Protein AF-0000000080120849 (afdb_homodimer)

pLDDT: mean 79.52, std 13.31, range [40.0, 94.19]

Radius of gyration: 28.82 Å; Cα contacts (8 Å, |Δi|>4): 864; chains: 2; bounding box: 55×85×60 Å

Nearest PDB structures (foldseek):
  8f6f-assembly1_B  TM=7.753E-01  e=2.384E-11  Shewanella oneidensis
  8f6h-assembly1_B  TM=7.181E-01  e=1.009E-10  Shewanella oneidensis MR-1
  8j80-assembly1_A  TM=7.862E-01  e=2.626E-09  Homo sapiens
  7kzx-assembly1_B  TM=6.810E-01  e=6.498E-10  Shewanella oneidensis
  8j7t-assembly1_B  TM=7.805E-01  e=5.532E-09  Homo sapiens

Organism: Aquilegia coerulea (NCBI:txid218851)

Structure (mmCIF, N/CA/C/O backbone):
data_AF-0000000080120849-model_v1
#
loop_
_entity.id
_entity.type
_entity.pdbx_description
1 polymer 'Cation efflux protein cytoplasmic domain-containing protein'
#
loop_
_atom_site.group_PDB
_atom_site.id
_atom_site.type_symbol
_atom_site.label_atom_id
_atom_site.label_alt_id
_atom_site.label_comp_id
_atom_site.label_asym_id
_atom_site.label_entity_id
_atom_site.label_seq_id
_atom_site.pdbx_PDB_ins_code
_atom_site.Cartn_x
_atom_site.Cartn_y
_atom_site.Cartn_z
_atom_site.occupancy
_atom_site.B_iso_or_equiv
_atom_site.auth_seq_id
_atom_site.auth_comp_id
_atom_site.auth_asym_id
_atom_site.auth_atom_id
_atom_site.pdbx_PDB_model_num
ATOM 1 N N . MET A 1 1 ? -18.938 13.828 -4.262 1 40.09 1 MET A N 1
ATOM 2 C CA . MET A 1 1 ? -18.172 14.938 -4.82 1 40.09 1 MET A CA 1
ATOM 3 C C . MET A 1 1 ? -19.016 16.203 -4.859 1 40.09 1 MET A C 1
ATOM 5 O O . MET A 1 1 ? -20.203 16.156 -5.156 1 40.09 1 MET A O 1
ATOM 9 N N . LEU A 1 2 ? -18.609 17.141 -4.242 1 48.78 2 LEU A N 1
ATOM 10 C CA . LEU A 1 2 ? -19.344 18.391 -4.266 1 48.78 2 LEU A CA 1
ATOM 11 C C . LEU A 1 2 ? -19.594 18.859 -5.699 1 48.78 2 LEU A C 1
ATOM 13 O O . LEU A 1 2 ? -18.641 19.031 -6.469 1 48.78 2 LEU A O 1
ATOM 17 N N . ASP A 1 3 ? -20.578 18.625 -6.309 1 52.38 3 ASP A N 1
ATOM 18 C CA . ASP A 1 3 ? -20.906 18.844 -7.711 1 52.38 3 ASP A CA 1
ATOM 19 C C . ASP A 1 3 ? -20.75 20.312 -8.086 1 52.38 3 ASP A C 1
ATOM 21 O O . ASP A 1 3 ? -20.516 20.641 -9.25 1 52.38 3 ASP A O 1
ATOM 25 N N . GLY A 1 4 ? -21.125 21.359 -7.113 1 54.81 4 GLY A N 1
ATOM 26 C CA . GLY A 1 4 ? -21.141 22.719 -7.656 1 54.81 4 GLY A CA 1
ATOM 27 C C . GLY A 1 4 ? -20.812 23.781 -6.629 1 54.81 4 GLY A C 1
ATOM 28 O O . GLY A 1 4 ? -20.703 23.484 -5.438 1 54.81 4 GLY A O 1
ATOM 29 N N . PHE A 1 5 ? -20.359 24.953 -7.156 1 59.81 5 PHE A N 1
ATOM 30 C CA . PHE A 1 5 ? -20.078 26.172 -6.387 1 59.81 5 PHE A CA 1
ATOM 31 C C . PHE A 1 5 ? -21.25 26.531 -5.492 1 59.81 5 PHE A C 1
ATOM 33 O O . PHE A 1 5 ? -21.078 27.141 -4.438 1 59.81 5 PHE A O 1
ATOM 40 N N . ASN A 1 6 ? -22.344 26 -5.93 1 53.19 6 ASN A N 1
ATOM 41 C CA . ASN A 1 6 ? -23.531 26.328 -5.152 1 53.19 6 ASN A CA 1
ATOM 42 C C . ASN A 1 6 ? -23.516 25.641 -3.793 1 53.19 6 ASN A C 1
ATOM 44 O O . ASN A 1 6 ? -23.906 26.234 -2.787 1 53.19 6 ASN A O 1
ATOM 48 N N . GLU A 1 7 ? -23.125 24.453 -3.816 1 57.78 7 GLU A N 1
ATOM 49 C CA . GLU A 1 7 ? -23.062 23.719 -2.549 1 57.78 7 GLU A CA 1
ATOM 50 C C . GLU A 1 7 ? -22 24.312 -1.632 1 57.78 7 GLU A C 1
ATOM 52 O O . GLU A 1 7 ? -22.156 24.312 -0.41 1 57.78 7 GLU A O 1
ATOM 57 N N . MET A 1 8 ? -21.062 24.828 -2.229 1 61.56 8 MET A N 1
ATOM 58 C CA . MET A 1 8 ? -20 25.484 -1.48 1 61.56 8 MET A CA 1
ATOM 59 C C . MET A 1 8 ? -20.484 26.781 -0.857 1 61.56 8 MET A C 1
ATOM 61 O O . MET A 1 8 ? -20.094 27.125 0.257 1 61.56 8 MET A O 1
ATOM 65 N N . ASP A 1 9 ? -21.422 27.406 -1.667 1 57.47 9 ASP A N 1
ATOM 66 C CA . ASP A 1 9 ? -22 28.641 -1.135 1 57.47 9 ASP A CA 1
ATOM 67 C C . ASP A 1 9 ? -22.875 28.344 0.08 1 57.47 9 ASP A C 1
ATOM 69 O O . ASP A 1 9 ? -22.875 29.094 1.059 1 57.47 9 ASP A O 1
ATOM 73 N N . ALA A 1 10 ? -23.609 27.188 -0.063 1 56.25 10 ALA A N 1
ATOM 74 C CA . ALA A 1 10 ? -24.469 26.812 1.057 1 56.25 10 ALA A CA 1
ATOM 75 C C . ALA A 1 10 ? -23.641 26.469 2.289 1 56.25 10 ALA A C 1
ATOM 77 O O . ALA A 1 10 ? -24.016 26.812 3.412 1 56.25 10 ALA A O 1
ATOM 78 N N . LEU A 1 11 ? -22.547 25.766 1.998 1 58.72 11 LEU A N 1
ATOM 79 C CA . LEU A 1 11 ? -21.641 25.453 3.102 1 58.72 11 LEU A CA 1
ATOM 80 C C . LEU A 1 11 ? -21 26.719 3.654 1 58.72 11 LEU A C 1
ATOM 82 O O . LEU A 1 11 ? -20.828 26.844 4.867 1 58.72 11 LEU A O 1
ATOM 86 N N . ALA A 1 12 ? -20.672 27.547 2.725 1 57.53 12 ALA A N 1
ATOM 87 C CA . ALA A 1 12 ? -20.047 28.797 3.15 1 57.53 12 ALA A CA 1
ATOM 88 C C . ALA A 1 12 ? -21.016 29.609 4.012 1 57.53 12 ALA A C 1
ATOM 90 O O . ALA A 1 12 ? -20.594 30.25 4.984 1 57.53 12 ALA A O 1
ATOM 91 N N . GLU A 1 13 ? -22.328 29.453 3.557 1 55 13 GLU A N 1
ATOM 92 C CA . GLU A 1 13 ? -23.328 30.25 4.25 1 55 13 GLU A CA 1
ATOM 93 C C . GLU A 1 13 ? -23.875 29.531 5.473 1 55 13 GLU A C 1
ATOM 95 O O . GLU A 1 13 ? -24.047 30.125 6.535 1 55 13 GLU A O 1
ATOM 100 N N . ARG A 1 14 ? -24.234 28.141 5.215 1 54.19 14 ARG A N 1
ATOM 101 C CA . ARG A 1 14 ? -24.984 27.469 6.27 1 54.19 14 ARG A CA 1
ATOM 102 C C . ARG A 1 14 ? -24.047 26.672 7.172 1 54.19 14 ARG A C 1
ATOM 104 O O . ARG A 1 14 ? -24.406 26.328 8.297 1 54.19 14 ARG A O 1
ATOM 111 N N . GLY A 1 15 ? -22.828 26.484 6.879 1 50.69 15 GLY A N 1
ATOM 112 C CA . GLY A 1 15 ? -21.797 25.891 7.695 1 50.69 15 GLY A CA 1
ATOM 113 C C . GLY A 1 15 ? -21.875 24.375 7.734 1 50.69 15 GLY A C 1
ATOM 114 O O . GLY A 1 15 ? -21.031 23.719 8.367 1 50.69 15 GLY A O 1
ATOM 115 N N . PHE A 1 16 ? -23.203 23.656 7.41 1 53.69 16 PHE A N 1
ATOM 116 C CA . PHE A 1 16 ? -23.281 22.219 7.66 1 53.69 16 PHE A CA 1
ATOM 117 C C . PHE A 1 16 ? -23.703 21.469 6.402 1 53.69 16 PHE A C 1
ATOM 119 O O . PHE A 1 16 ? -24.484 21.984 5.598 1 53.69 16 PHE A O 1
ATOM 126 N N . PHE A 1 17 ? -23.062 20.391 5.875 1 54.69 17 PHE A N 1
ATOM 127 C CA . PHE A 1 17 ? -23.453 19.469 4.816 1 54.69 17 PHE A CA 1
ATOM 128 C C . PHE A 1 17 ? -24.453 18.438 5.336 1 54.69 17 PHE A C 1
ATOM 130 O O . PHE A 1 17 ? -24.297 17.938 6.449 1 54.69 17 PHE A O 1
ATOM 137 N N . PRO A 1 18 ? -25.719 18.344 4.75 1 54.06 18 PRO A N 1
ATOM 138 C CA . PRO A 1 18 ? -26.641 17.297 5.195 1 54.06 18 PRO A CA 1
ATOM 139 C C . PRO A 1 18 ? -26.047 15.891 5.074 1 54.06 18 PRO A C 1
ATOM 141 O O . PRO A 1 18 ? -25.688 15.461 3.977 1 54.06 18 PRO A O 1
ATOM 144 N N . GLY A 1 19 ? -25.172 15.57 5.766 1 56.84 19 GLY A N 1
ATOM 145 C CA . GLY A 1 19 ? -24.609 14.227 5.699 1 56.84 19 GLY A CA 1
ATOM 146 C C . GLY A 1 19 ? -25.531 13.172 6.289 1 56.84 19 GLY A C 1
ATOM 147 O O . GLY A 1 19 ? -26.625 13.484 6.766 1 56.84 19 GLY A O 1
ATOM 148 N N . MET A 1 20 ? -25.469 11.945 5.816 1 62.88 20 MET A N 1
ATOM 149 C CA . MET A 1 20 ? -26.188 10.812 6.398 1 62.88 20 MET A CA 1
ATOM 150 C C . MET A 1 20 ? -26.172 10.875 7.922 1 62.88 20 MET A C 1
ATOM 152 O O . MET A 1 20 ? -25.172 11.305 8.516 1 62.88 20 MET A O 1
ATOM 156 N N . SER A 1 21 ? -27.312 10.594 8.453 1 65.19 21 SER A N 1
ATOM 157 C CA . SER A 1 21 ? -27.391 10.508 9.914 1 65.19 21 SER A CA 1
ATOM 158 C C . SER A 1 21 ? -26.438 9.453 10.453 1 65.19 21 SER A C 1
ATOM 160 O O . SER A 1 21 ? -25.953 8.594 9.703 1 65.19 21 SER A O 1
ATOM 162 N N . LYS A 1 22 ? -26.016 9.5 11.617 1 73.38 22 LYS A N 1
ATOM 163 C CA . LYS A 1 22 ? -25.156 8.523 12.281 1 73.38 22 LYS A CA 1
ATOM 164 C C . LYS A 1 22 ? -25.75 7.117 12.18 1 73.38 22 LYS A C 1
ATOM 166 O O . LYS A 1 22 ? -25.031 6.148 11.945 1 73.38 22 LYS A O 1
ATOM 171 N N . GLU A 1 23 ? -27.078 7.105 12.305 1 73.19 23 GLU A N 1
ATOM 172 C CA . GLU A 1 23 ? -27.734 5.809 12.25 1 73.19 23 GLU A CA 1
ATOM 173 C C . GLU A 1 23 ? -27.656 5.203 10.852 1 73.19 23 GLU A C 1
ATOM 175 O O . GLU A 1 23 ? -27.422 4.004 10.695 1 73.19 23 GLU A O 1
ATOM 180 N N . GLU A 1 24 ? -27.859 6.035 9.898 1 75.38 24 GLU A N 1
ATOM 181 C CA . GLU A 1 24 ? -27.781 5.574 8.516 1 75.38 24 GLU A CA 1
ATOM 182 C C . GLU A 1 24 ? -26.375 5.098 8.172 1 75.38 24 GLU A C 1
ATOM 184 O O . GLU A 1 24 ? -26.203 4.105 7.457 1 75.38 24 GLU A O 1
ATOM 189 N N . ARG A 1 25 ? -25.5 5.641 8.773 1 76.5 25 ARG A N 1
ATOM 190 C CA . ARG A 1 25 ? -24.109 5.262 8.531 1 76.5 25 ARG A CA 1
ATOM 191 C C . ARG A 1 25 ? -23.781 3.922 9.18 1 76.5 25 ARG A C 1
ATOM 193 O O . ARG A 1 25 ? -23.062 3.102 8.602 1 76.5 25 ARG A O 1
ATOM 200 N N . GLU A 1 26 ? -24.344 3.76 10.289 1 79.94 26 GLU A N 1
ATOM 201 C CA . GLU A 1 26 ? -24.094 2.506 10.992 1 79.94 26 GLU A CA 1
ATOM 202 C C . GLU A 1 26 ? -24.766 1.332 10.289 1 79.94 26 GLU A C 1
ATOM 204 O O . GLU A 1 26 ? -24.203 0.241 10.211 1 79.94 26 GLU A O 1
ATOM 209 N N . GLN A 1 27 ? -25.969 1.582 9.805 1 80.19 27 GLN A N 1
ATOM 210 C CA . GLN A 1 27 ? -26.672 0.529 9.086 1 80.19 27 GLN A CA 1
ATOM 211 C C . GLN A 1 27 ? -25.953 0.17 7.789 1 80.19 27 GLN A C 1
ATOM 213 O O . GLN A 1 27 ? -25.875 -1.004 7.418 1 80.19 27 GLN A O 1
ATOM 218 N N . LEU A 1 28 ? -25.484 1.125 7.172 1 80.12 28 LEU A N 1
ATOM 219 C CA . LEU A 1 28 ? -24.734 0.904 5.941 1 80.12 28 LEU A CA 1
ATOM 220 C C . LEU A 1 28 ? -23.453 0.121 6.223 1 80.12 28 LEU A C 1
ATOM 222 O O . LEU A 1 28 ? -23.125 -0.815 5.488 1 80.12 28 LEU A O 1
ATOM 226 N N . ALA A 1 29 ? -22.891 0.436 7.297 1 81.94 29 ALA A N 1
ATOM 227 C CA . ALA A 1 29 ? -21.672 -0.259 7.68 1 81.94 29 ALA A CA 1
ATOM 228 C C . ALA A 1 29 ? -21.953 -1.724 8.008 1 81.94 29 ALA A C 1
ATOM 230 O O . ALA A 1 29 ? -21.188 -2.607 7.621 1 81.94 29 ALA A O 1
ATOM 231 N N . LYS A 1 30 ? -23.016 -1.952 8.609 1 85.19 30 LYS A N 1
ATOM 232 C CA . LYS A 1 30 ? -23.406 -3.316 8.961 1 85.19 30 LYS A CA 1
ATOM 233 C C . LYS A 1 30 ? -23.734 -4.129 7.715 1 85.19 30 LYS A C 1
ATOM 235 O O . LYS A 1 30 ? -23.375 -5.305 7.617 1 85.19 30 LYS A O 1
ATOM 240 N N . SER A 1 31 ? -24.391 -3.543 6.848 1 87.88 31 SER A N 1
ATOM 241 C CA . SER A 1 31 ? -24.75 -4.219 5.609 1 87.88 31 SER A CA 1
ATOM 242 C C . SER A 1 31 ? -23.516 -4.559 4.781 1 87.88 31 SER A C 1
ATOM 244 O O . SER A 1 31 ? -23.453 -5.617 4.156 1 87.88 31 SER A O 1
ATOM 246 N N . GLU A 1 32 ? -22.625 -3.689 4.812 1 87.56 32 GLU A N 1
ATOM 247 C CA . GLU A 1 32 ? -21.375 -3.924 4.086 1 87.56 32 GLU A CA 1
ATOM 248 C C . GLU A 1 32 ? -20.594 -5.074 4.703 1 87.56 32 GLU A C 1
ATOM 250 O O . GLU A 1 32 ? -20.047 -5.914 3.988 1 87.56 32 GLU A O 1
ATOM 255 N N . THR A 1 33 ? -20.609 -5.137 5.996 1 87.38 33 THR A N 1
ATOM 256 C CA . THR A 1 33 ? -19.922 -6.219 6.688 1 87.38 33 THR A CA 1
ATOM 257 C C . THR A 1 33 ? -20.609 -7.555 6.438 1 87.38 33 THR A C 1
ATOM 259 O O . THR A 1 33 ? -19.953 -8.586 6.305 1 87.38 33 THR A O 1
ATOM 262 N N . LEU A 1 34 ? -21.828 -7.48 6.32 1 89.81 34 LEU A N 1
ATOM 263 C CA . LEU A 1 34 ? -22.609 -8.688 6.039 1 89.81 34 LEU A CA 1
ATOM 264 C C . LEU A 1 34 ? -22.312 -9.211 4.641 1 89.81 34 LEU A C 1
ATOM 266 O O . LEU A 1 34 ? -22.188 -10.422 4.434 1 89.81 34 LEU A O 1
ATOM 270 N N . ALA A 1 35 ? -22.219 -8.297 3.746 1 89.94 35 ALA A N 1
ATOM 271 C CA . ALA A 1 35 ? -21.906 -8.688 2.377 1 89.94 35 ALA A CA 1
ATOM 272 C C . ALA A 1 35 ? -20.562 -9.406 2.311 1 89.94 35 ALA A C 1
ATOM 274 O O . ALA A 1 35 ? -20.422 -10.422 1.624 1 89.94 35 ALA A O 1
ATOM 275 N N . ILE A 1 36 ? -19.625 -8.938 3.066 1 89.81 36 ILE A N 1
ATOM 276 C CA . ILE A 1 36 ? -18.297 -9.539 3.09 1 89.81 36 ILE A CA 1
ATOM 277 C C . ILE A 1 36 ? -18.375 -10.914 3.764 1 89.81 36 ILE A C 1
ATOM 279 O O . ILE A 1 36 ? -17.766 -11.875 3.281 1 89.81 36 ILE A O 1
ATOM 283 N N . ARG A 1 37 ? -19.125 -11.023 4.754 1 90.25 37 ARG A N 1
ATOM 284 C CA . ARG A 1 37 ? -19.234 -12.281 5.488 1 90.25 37 ARG A CA 1
ATOM 285 C C . ARG A 1 37 ? -19.938 -13.344 4.648 1 90.25 37 ARG A C 1
ATOM 287 O O . ARG A 1 37 ? -19.5 -14.5 4.605 1 90.25 37 ARG A O 1
ATOM 294 N N . ILE A 1 38 ? -20.953 -12.93 4.023 1 90.31 38 ILE A N 1
ATOM 295 C CA . ILE A 1 38 ? -21.703 -13.852 3.184 1 90.31 38 ILE A CA 1
ATOM 296 C C . ILE A 1 38 ? -20.828 -14.352 2.043 1 90.31 38 ILE A C 1
ATOM 298 O O . ILE A 1 38 ? -20.844 -15.539 1.71 1 90.31 38 ILE A O 1
ATOM 302 N N . SER A 1 39 ? -20.109 -13.414 1.478 1 91.06 39 SER A N 1
ATOM 303 C CA . SER A 1 39 ? -19.203 -13.797 0.392 1 91.06 39 SER A CA 1
ATOM 304 C C . SER A 1 39 ? -18.141 -14.766 0.877 1 91.06 39 SER A C 1
ATOM 306 O O . SER A 1 39 ? -17.812 -15.734 0.19 1 91.06 39 SER A O 1
ATOM 308 N N . ASN A 1 40 ? -17.609 -14.531 2.049 1 90.94 40 ASN A N 1
ATOM 309 C CA . ASN A 1 40 ? -16.578 -15.406 2.602 1 90.94 40 ASN A CA 1
ATOM 310 C C . ASN A 1 40 ? -17.141 -16.781 2.939 1 90.94 40 ASN A C 1
ATOM 312 O O . ASN A 1 40 ? -16.5 -17.812 2.689 1 90.94 40 ASN A O 1
ATOM 316 N N . ILE A 1 41 ? -18.266 -16.828 3.441 1 91.56 41 ILE A N 1
ATOM 317 C CA . ILE A 1 41 ? -18.906 -18.094 3.768 1 91.56 41 ILE A CA 1
ATOM 318 C C . ILE A 1 41 ? -19.219 -18.859 2.484 1 91.56 41 ILE A C 1
ATOM 320 O O . ILE A 1 41 ? -19 -20.078 2.416 1 91.56 41 ILE A O 1
ATOM 324 N N . ALA A 1 42 ? -19.734 -18.141 1.569 1 90.25 42 ALA A N 1
ATOM 325 C CA . ALA A 1 42 ? -20.016 -18.781 0.282 1 90.25 42 ALA A CA 1
ATOM 326 C C . ALA A 1 42 ? -18.75 -19.375 -0.324 1 90.25 42 ALA A C 1
ATOM 328 O O . ALA A 1 42 ? -18.766 -20.5 -0.827 1 90.25 42 ALA A O 1
ATOM 329 N N . ASN A 1 43 ? -17.688 -18.641 -0.266 1 88.75 43 ASN A N 1
ATOM 330 C CA . ASN A 1 43 ? -16.422 -19.125 -0.798 1 88.75 43 ASN A CA 1
ATOM 331 C C . ASN A 1 43 ? -15.914 -20.344 -0.02 1 88.75 43 ASN A C 1
ATOM 333 O O . ASN A 1 43 ? -15.344 -21.266 -0.602 1 88.75 43 ASN A O 1
ATOM 337 N N . MET A 1 44 ? -16.125 -20.312 1.206 1 89.88 44 MET A N 1
ATOM 338 C CA . MET A 1 44 ? -15.734 -21.453 2.029 1 89.88 44 MET A CA 1
ATOM 339 C C . MET A 1 44 ? -16.531 -22.688 1.659 1 89.88 44 MET A C 1
ATOM 341 O O . MET A 1 44 ? -15.969 -23.781 1.546 1 89.88 44 MET A O 1
ATOM 345 N N . VAL A 1 45 ? -17.766 -22.562 1.45 1 89.5 45 VAL A N 1
ATOM 346 C CA . VAL A 1 45 ? -18.641 -23.672 1.076 1 89.5 45 VAL A CA 1
ATOM 347 C C . VAL A 1 45 ? -18.234 -24.203 -0.295 1 89.5 45 VAL A C 1
ATOM 349 O O . VAL A 1 45 ? -18.141 -25.422 -0.49 1 89.5 45 VAL A O 1
ATOM 352 N N . LEU A 1 46 ? -18.031 -23.297 -1.204 1 85.56 46 LEU A N 1
ATOM 353 C CA . LEU A 1 46 ? -17.609 -23.703 -2.543 1 85.56 46 LEU A CA 1
ATOM 354 C C . LEU A 1 46 ? -16.281 -24.422 -2.504 1 85.56 46 LEU A C 1
ATOM 356 O O . LEU A 1 46 ? -16.062 -25.391 -3.23 1 85.56 46 LEU A O 1
ATOM 360 N N . PHE A 1 47 ? -15.367 -23.984 -1.711 1 86.44 47 PHE A N 1
ATOM 361 C CA . PHE A 1 47 ? -14.07 -24.625 -1.567 1 86.44 47 PHE A CA 1
ATOM 362 C C . PHE A 1 47 ? -14.219 -26.047 -1.037 1 86.44 47 PHE A C 1
ATOM 364 O O . PHE A 1 47 ? -13.617 -26.984 -1.569 1 86.44 47 PHE A O 1
ATOM 371 N N . ILE A 1 48 ? -15.016 -26.203 -0.004 1 86.25 48 ILE A N 1
ATOM 372 C CA . ILE A 1 48 ? -15.234 -27.516 0.594 1 86.25 48 ILE A CA 1
ATOM 373 C C . ILE A 1 48 ? -15.867 -28.453 -0.436 1 86.25 48 ILE A C 1
ATOM 375 O O . ILE A 1 48 ? -15.492 -29.625 -0.535 1 86.25 48 ILE A O 1
ATOM 379 N N . ALA A 1 49 ? -16.797 -27.969 -1.22 1 82.5 49 ALA A N 1
ATOM 380 C CA . ALA A 1 49 ? -17.453 -28.766 -2.258 1 82.5 49 ALA A CA 1
ATOM 381 C C . ALA A 1 49 ? -16.453 -29.203 -3.324 1 82.5 49 ALA A C 1
ATOM 383 O O . ALA A 1 49 ? -16.484 -30.359 -3.77 1 82.5 49 ALA A O 1
ATOM 384 N N . LYS A 1 50 ? -15.539 -28.328 -3.703 1 79.19 50 LYS A N 1
ATOM 385 C CA . LYS A 1 50 ? -14.539 -28.656 -4.715 1 79.19 50 LYS A CA 1
ATOM 386 C C . LYS A 1 50 ? -13.523 -29.656 -4.18 1 79.19 50 LYS A C 1
ATOM 388 O O . LYS A 1 50 ? -13.055 -30.531 -4.918 1 79.19 50 LYS A O 1
ATOM 393 N N . VAL A 1 51 ? -13.18 -29.469 -2.932 1 78.56 51 VAL A N 1
ATOM 394 C CA . VAL A 1 51 ? -12.25 -30.406 -2.316 1 78.56 51 VAL A CA 1
ATOM 395 C C . VAL A 1 51 ? -12.859 -31.812 -2.289 1 78.56 51 VAL A C 1
ATOM 397 O O . VAL A 1 51 ? -12.195 -32.781 -2.619 1 78.56 51 VAL A O 1
ATOM 400 N N . TYR A 1 52 ? -14.094 -31.891 -1.881 1 79.69 52 TYR A N 1
ATOM 401 C CA . TYR A 1 52 ? -14.812 -33.156 -1.863 1 79.69 52 TYR A CA 1
ATOM 402 C C . TYR A 1 52 ? -14.867 -33.781 -3.256 1 79.69 52 TYR A C 1
ATOM 404 O O . TYR A 1 52 ? -14.617 -34.969 -3.422 1 79.69 52 TYR A O 1
ATOM 412 N N . ALA A 1 53 ? -15.133 -33 -4.215 1 74.06 53 ALA A N 1
ATOM 413 C CA . ALA A 1 53 ? -15.211 -33.469 -5.59 1 74.06 53 ALA A CA 1
ATOM 414 C C . ALA A 1 53 ? -13.836 -33.906 -6.094 1 74.06 53 ALA A C 1
ATOM 416 O O . ALA A 1 53 ? -13.727 -34.875 -6.852 1 74.06 53 ALA A O 1
ATOM 417 N N . SER A 1 54 ? -12.844 -33.25 -5.715 1 73.31 54 SER A N 1
ATOM 418 C CA . SER A 1 54 ? -11.484 -33.594 -6.133 1 73.31 54 SER A CA 1
ATOM 419 C C . SER A 1 54 ? -11.023 -34.906 -5.527 1 73.31 54 SER A C 1
ATOM 421 O O . SER A 1 54 ? -10.375 -35.719 -6.203 1 73.31 54 SER A O 1
ATOM 423 N N . VAL A 1 55 ? -11.344 -35.125 -4.273 1 72.69 55 VAL A N 1
ATOM 424 C CA . VAL A 1 55 ? -10.953 -36.344 -3.594 1 72.69 55 VAL A CA 1
ATOM 425 C C . VAL A 1 55 ? -11.711 -37.531 -4.191 1 72.69 55 VAL A C 1
ATOM 427 O O . VAL A 1 55 ? -11.148 -38.625 -4.367 1 72.69 55 VAL A O 1
ATOM 430 N N . ARG A 1 56 ? -12.867 -37.344 -4.637 1 70.5 56 ARG A N 1
ATOM 431 C CA . ARG A 1 56 ? -13.695 -38.406 -5.172 1 70.5 56 ARG A CA 1
ATOM 432 C C . ARG A 1 56 ? -13.367 -38.688 -6.633 1 70.5 56 ARG A C 1
ATOM 434 O O . ARG A 1 56 ? -13.344 -39.844 -7.07 1 70.5 56 ARG A O 1
ATOM 441 N N . SER A 1 57 ? -13.133 -37.625 -7.348 1 63.94 57 SER A N 1
ATOM 442 C CA . SER A 1 57 ? -12.922 -37.781 -8.781 1 63.94 57 SER A CA 1
ATOM 443 C C . SER A 1 57 ? -11.461 -38.094 -9.094 1 63.94 57 SER A C 1
ATOM 445 O O . SER A 1 57 ? -11.148 -38.75 -10.078 1 63.94 57 SER A O 1
ATOM 447 N N . GLY A 1 58 ? -10.57 -37.594 -8.203 1 58.47 58 GLY A N 1
ATOM 448 C CA . GLY A 1 58 ? -9.148 -37.75 -8.453 1 58.47 58 GLY A CA 1
ATOM 449 C C . GLY A 1 58 ? -8.68 -37.031 -9.695 1 58.47 58 GLY A C 1
ATOM 450 O O . GLY A 1 58 ? -7.594 -37.281 -10.211 1 58.47 58 GLY A O 1
ATOM 451 N N . SER A 1 59 ? -9.57 -36.219 -10.219 1 59 59 SER A N 1
ATOM 452 C CA . SER A 1 59 ? -9.25 -35.531 -11.453 1 59 59 SER A CA 1
ATOM 453 C C . SER A 1 59 ? -8.312 -34.344 -11.188 1 59 59 SER A C 1
ATOM 455 O O . SER A 1 59 ? -8.516 -33.594 -10.25 1 59 59 SER A O 1
ATOM 457 N N . LEU A 1 60 ? -7.215 -34.281 -11.891 1 57.25 60 LEU A N 1
ATOM 458 C CA . LEU A 1 60 ? -6.238 -33.219 -11.789 1 57.25 60 LEU A CA 1
ATOM 459 C C . LEU A 1 60 ? -6.879 -31.859 -12.102 1 57.25 60 LEU A C 1
ATOM 461 O O . LEU A 1 60 ? -6.473 -30.828 -11.562 1 57.25 60 LEU A O 1
ATOM 465 N N . ALA A 1 61 ? -7.887 -31.891 -12.977 1 58.19 61 ALA A N 1
ATOM 466 C CA . ALA A 1 61 ? -8.578 -30.656 -13.344 1 58.19 61 ALA A CA 1
ATOM 467 C C . ALA A 1 61 ? -9.305 -30.062 -12.141 1 58.19 61 ALA A C 1
ATOM 469 O O . ALA A 1 61 ? -9.289 -28.844 -11.938 1 58.19 61 ALA A O 1
ATOM 470 N N . ILE A 1 62 ? -9.836 -30.953 -11.344 1 62.38 62 ILE A N 1
ATOM 471 C CA . ILE A 1 62 ? -10.594 -30.484 -10.188 1 62.38 62 ILE A CA 1
ATOM 472 C C . ILE A 1 62 ? -9.633 -30.016 -9.102 1 62.38 62 ILE A C 1
ATOM 474 O O . ILE A 1 62 ? -9.906 -29.031 -8.406 1 62.38 62 ILE A O 1
ATOM 478 N N . ILE A 1 63 ? -8.586 -30.609 -9.078 1 62.97 63 ILE A N 1
ATOM 479 C CA . ILE A 1 63 ? -7.578 -30.188 -8.102 1 62.97 63 ILE A CA 1
ATOM 480 C C . ILE A 1 63 ? -7.094 -28.781 -8.43 1 62.97 63 ILE A C 1
ATOM 482 O O . ILE A 1 63 ? -6.969 -27.938 -7.535 1 62.97 63 ILE A O 1
ATOM 486 N N . ALA A 1 64 ? -6.832 -28.531 -9.727 1 61.78 64 ALA A N 1
ATOM 487 C CA . ALA A 1 64 ? -6.406 -27.203 -10.148 1 61.78 64 ALA A CA 1
ATOM 488 C C . ALA A 1 64 ? -7.469 -26.156 -9.82 1 61.78 64 ALA A C 1
ATOM 490 O O . ALA A 1 64 ? -7.141 -25.047 -9.383 1 61.78 64 ALA A O 1
ATOM 491 N N . SER A 1 65 ? -8.656 -26.516 -9.969 1 66.25 65 SER A N 1
ATOM 492 C CA . SER A 1 65 ? -9.758 -25.609 -9.688 1 66.25 65 SER A CA 1
ATOM 493 C C . SER A 1 65 ? -9.898 -25.359 -8.188 1 66.25 65 SER A C 1
ATOM 495 O O . SER A 1 65 ? -10.289 -24.266 -7.77 1 66.25 65 SER A O 1
ATOM 497 N N . THR A 1 66 ? -9.656 -26.422 -7.406 1 70.25 66 THR A N 1
ATOM 498 C CA . THR A 1 66 ? -9.695 -26.281 -5.957 1 70.25 66 THR A CA 1
ATOM 499 C C . THR A 1 66 ? -8.641 -25.281 -5.484 1 70.25 66 THR A C 1
ATOM 501 O O . THR A 1 66 ? -8.891 -24.5 -4.562 1 70.25 66 THR A O 1
ATOM 504 N N . LEU A 1 67 ? -7.566 -25.266 -6.129 1 67.38 67 LEU A N 1
ATOM 505 C CA . LEU A 1 67 ? -6.504 -24.328 -5.785 1 67.38 67 LEU A CA 1
ATOM 506 C C . LEU A 1 67 ? -6.934 -22.891 -6.074 1 67.38 67 LEU A C 1
ATOM 508 O O . LEU A 1 67 ? -6.621 -21.969 -5.305 1 67.38 67 LEU A O 1
ATOM 512 N N . ASP A 1 68 ? -7.625 -22.75 -7.094 1 69.25 68 ASP A N 1
ATOM 513 C CA . ASP A 1 68 ? -8.195 -21.438 -7.418 1 69.25 68 ASP A CA 1
ATOM 514 C C . ASP A 1 68 ? -9.133 -20.953 -6.316 1 69.25 68 ASP A C 1
ATOM 516 O O . ASP A 1 68 ? -9.109 -19.781 -5.938 1 69.25 68 ASP A O 1
ATOM 520 N N . SER A 1 69 ? -9.844 -21.938 -5.797 1 79 69 SER A N 1
ATOM 521 C CA . SER A 1 69 ? -10.781 -21.594 -4.727 1 79 69 SER A CA 1
ATOM 522 C C . SER A 1 69 ? -10.039 -21.219 -3.447 1 79 69 SER A C 1
ATOM 524 O O . SER A 1 69 ? -10.539 -20.422 -2.648 1 79 69 SER A O 1
ATOM 526 N N . LEU A 1 70 ? -8.93 -21.781 -3.311 1 77.56 70 LEU A N 1
ATOM 527 C CA . LEU A 1 70 ? -8.117 -21.406 -2.16 1 77.56 70 LEU A CA 1
ATOM 528 C C . LEU A 1 70 ? -7.66 -19.953 -2.27 1 77.56 70 LEU A C 1
ATOM 530 O O . LEU A 1 70 ? -7.629 -19.234 -1.27 1 77.56 70 LEU A O 1
ATOM 534 N N . LEU A 1 71 ? -7.34 -19.578 -3.416 1 76.38 71 LEU A N 1
ATOM 535 C CA . LEU A 1 71 ? -6.926 -18.203 -3.65 1 76.38 71 LEU A CA 1
ATOM 536 C C . LEU A 1 71 ? -8.086 -17.234 -3.428 1 76.38 71 LEU A C 1
ATOM 538 O O . LEU A 1 71 ? -7.891 -16.109 -2.959 1 76.38 71 LEU A O 1
ATOM 542 N N . ASP A 1 72 ? -9.234 -17.75 -3.709 1 83.25 72 ASP A N 1
ATOM 543 C CA . ASP A 1 72 ? -10.43 -16.969 -3.43 1 83.25 72 ASP A CA 1
ATOM 544 C C . ASP A 1 72 ? -10.602 -16.734 -1.93 1 83.25 72 ASP A C 1
ATOM 546 O O . ASP A 1 72 ? -11.008 -15.656 -1.504 1 83.25 72 ASP A O 1
ATOM 550 N N . LEU A 1 73 ? -10.328 -17.766 -1.266 1 85.5 73 LEU A N 1
ATOM 551 C CA . LEU A 1 73 ? -10.422 -17.656 0.186 1 85.5 73 LEU A CA 1
ATOM 552 C C . LEU A 1 73 ? -9.391 -16.656 0.721 1 85.5 73 LEU A C 1
ATOM 554 O O . LEU A 1 73 ? -9.688 -15.898 1.641 1 85.5 73 LEU A O 1
ATOM 558 N N . LEU A 1 74 ? -8.281 -16.703 0.141 1 84.62 74 LEU A N 1
ATOM 559 C CA . LEU A 1 74 ? -7.242 -15.758 0.548 1 84.62 74 LEU A CA 1
ATOM 560 C C . LEU A 1 74 ? -7.66 -14.32 0.258 1 84.62 74 LEU A C 1
ATOM 562 O O . LEU A 1 74 ? -7.523 -13.445 1.113 1 84.62 74 LEU A O 1
ATOM 566 N N . SER A 1 75 ? -8.109 -14.133 -0.954 1 84.62 75 SER A N 1
ATOM 567 C CA . SER A 1 75 ? -8.562 -12.797 -1.312 1 84.62 75 SER A CA 1
ATOM 568 C C . SER A 1 75 ? -9.703 -12.336 -0.407 1 84.62 75 SER A C 1
ATOM 570 O O . SER A 1 75 ? -9.75 -11.172 0.006 1 84.62 75 SER A O 1
ATOM 572 N N . GLY A 1 76 ? -10.578 -13.312 -0.097 1 87.81 76 GLY A N 1
ATOM 573 C CA . GLY A 1 76 ? -11.648 -12.992 0.837 1 87.81 76 GLY A CA 1
ATOM 574 C C . GLY A 1 76 ? -11.141 -12.625 2.219 1 87.81 76 GLY A C 1
ATOM 575 O O . GLY A 1 76 ? -11.648 -11.695 2.848 1 87.81 76 GLY A O 1
ATOM 576 N N . PHE A 1 77 ? -10.203 -13.289 2.592 1 89.5 77 PHE A N 1
ATOM 577 C CA . PHE A 1 77 ? -9.617 -13.039 3.9 1 89.5 77 PHE A CA 1
ATOM 578 C C . PHE A 1 77 ? -8.969 -11.656 3.945 1 89.5 77 PHE A C 1
ATOM 580 O O . PHE A 1 77 ? -9.125 -10.922 4.922 1 89.5 77 PHE A O 1
ATOM 587 N N . ILE A 1 78 ? -8.297 -11.297 2.938 1 90.38 78 ILE A N 1
ATOM 588 C CA . ILE A 1 78 ? -7.621 -10.008 2.875 1 90.38 78 ILE A CA 1
ATOM 589 C C . ILE A 1 78 ? -8.648 -8.883 2.963 1 90.38 78 ILE A C 1
ATOM 591 O O . ILE A 1 78 ? -8.484 -7.934 3.736 1 90.38 78 ILE A O 1
ATOM 595 N N . LEU A 1 79 ? -9.688 -9.031 2.25 1 89.81 79 LEU A N 1
ATOM 596 C CA . LEU A 1 79 ? -10.703 -7.98 2.219 1 89.81 79 LEU A CA 1
ATOM 597 C C . LEU A 1 79 ? -11.477 -7.934 3.535 1 89.81 79 LEU A C 1
ATOM 599 O O . LEU A 1 79 ? -11.805 -6.852 4.023 1 89.81 79 LEU A O 1
ATOM 603 N N . TRP A 1 80 ? -11.719 -9.109 4.051 1 89.38 80 TRP A N 1
ATOM 604 C CA . TRP A 1 80 ? -12.367 -9.156 5.359 1 89.38 80 TRP A CA 1
ATOM 605 C C . TRP A 1 80 ? -11.484 -8.516 6.426 1 89.38 80 TRP A C 1
ATOM 607 O O . TRP A 1 80 ? -11.969 -7.727 7.242 1 89.38 80 TRP A O 1
ATOM 617 N N . PHE A 1 81 ? -10.305 -8.852 6.414 1 87.56 81 PHE A N 1
ATOM 618 C CA . PHE A 1 81 ? -9.359 -8.289 7.367 1 87.56 81 PHE A CA 1
ATOM 619 C C . PHE A 1 81 ? -9.273 -6.773 7.211 1 87.56 81 PHE A C 1
ATOM 621 O O . PHE A 1 81 ? -9.188 -6.047 8.203 1 87.56 81 PHE A O 1
ATOM 628 N N . THR A 1 82 ? -9.258 -6.32 6.039 1 89 82 THR A N 1
ATOM 629 C CA . THR A 1 82 ? -9.211 -4.891 5.754 1 89 82 THR A CA 1
ATOM 630 C C . THR A 1 82 ? -10.445 -4.191 6.32 1 89 82 THR A C 1
ATOM 632 O O . THR A 1 82 ? -10.328 -3.18 7.012 1 89 82 THR A O 1
ATOM 635 N N . ALA A 1 83 ? -11.594 -4.738 6.105 1 86.44 83 ALA A N 1
ATOM 636 C CA . ALA A 1 83 ? -12.844 -4.152 6.582 1 86.44 83 ALA A CA 1
ATOM 637 C C . ALA A 1 83 ? -12.914 -4.168 8.109 1 86.44 83 ALA A C 1
ATOM 639 O O . ALA A 1 83 ? -13.328 -3.189 8.727 1 86.44 83 ALA A O 1
ATOM 640 N N . PHE A 1 84 ? -12.453 -5.227 8.656 1 85.31 84 PHE A N 1
ATOM 641 C CA . PHE A 1 84 ? -12.484 -5.387 10.102 1 85.31 84 PHE A CA 1
ATOM 642 C C . PHE A 1 84 ? -11.516 -4.418 10.773 1 85.31 84 PHE A C 1
ATOM 644 O O . PHE A 1 84 ? -11.836 -3.816 11.797 1 85.31 84 PHE A O 1
ATOM 651 N N . SER A 1 85 ? -10.383 -4.25 10.234 1 85 85 SER A N 1
ATOM 652 C CA . SER A 1 85 ? -9.359 -3.383 10.797 1 85 85 SER A CA 1
ATOM 653 C C . SER A 1 85 ? -9.789 -1.92 10.766 1 85 85 SER A C 1
ATOM 655 O O . SER A 1 85 ? -9.391 -1.131 11.625 1 85 85 SER A O 1
ATOM 657 N N . MET A 1 86 ? -10.602 -1.554 9.82 1 82.94 86 MET A N 1
ATOM 658 C CA . MET A 1 86 ? -11.078 -0.18 9.688 1 82.94 86 MET A CA 1
ATOM 659 C C . MET A 1 86 ? -12.102 0.149 10.773 1 82.94 86 MET A C 1
ATOM 661 O O . MET A 1 86 ? -12.273 1.312 11.141 1 82.94 86 MET A O 1
ATOM 665 N N . GLN A 1 87 ? -12.766 -0.83 11.305 1 76.88 87 GLN A N 1
ATOM 666 C CA . GLN A 1 87 ? -13.852 -0.614 12.25 1 76.88 87 GLN A CA 1
ATOM 667 C C . GLN A 1 87 ? -13.328 -0.565 13.688 1 76.88 87 GLN A C 1
ATOM 669 O O . GLN A 1 87 ? -14.023 -0.086 14.586 1 76.88 87 GLN A O 1
ATOM 674 N N . THR A 1 88 ? -12.133 -0.984 13.93 1 71.12 88 THR A N 1
ATOM 675 C CA . THR A 1 88 ? -11.602 -0.988 15.289 1 71.12 88 THR A CA 1
ATOM 676 C C . THR A 1 88 ? -10.875 0.318 15.594 1 71.12 88 THR A C 1
ATOM 678 O O . THR A 1 88 ? -9.766 0.546 15.094 1 71.12 88 THR A O 1
ATOM 681 N N . PRO A 1 89 ? -11.625 1.144 16.297 1 66.44 89 PRO A N 1
ATOM 682 C CA . PRO A 1 89 ? -11 2.436 16.594 1 66.44 89 PRO A CA 1
ATOM 683 C C . PRO A 1 89 ? -9.984 2.354 17.734 1 66.44 89 PRO A C 1
ATOM 685 O O . PRO A 1 89 ? -10.203 1.626 18.703 1 66.44 89 PRO A O 1
ATOM 688 N N . ASN A 1 90 ? -8.734 2.52 17.516 1 75.25 90 ASN A N 1
ATOM 689 C CA . ASN A 1 90 ? -7.715 2.732 18.531 1 75.25 90 ASN A CA 1
ATOM 690 C C . ASN A 1 90 ? -7.047 4.098 18.391 1 75.25 90 ASN A C 1
ATOM 692 O O . ASN A 1 90 ? -6.016 4.223 17.719 1 75.25 90 ASN A O 1
ATOM 696 N N . PRO A 1 91 ? -7.699 5.074 19.016 1 71.81 91 PRO A N 1
ATOM 697 C CA . PRO A 1 91 ? -7.184 6.434 18.844 1 71.81 91 PRO A CA 1
ATOM 698 C C . PRO A 1 91 ? -5.758 6.598 19.359 1 71.81 91 PRO A C 1
ATOM 700 O O . PRO A 1 91 ? -5.051 7.523 18.953 1 71.81 91 PRO A O 1
ATOM 703 N N . TYR A 1 92 ? -5.387 5.75 20.266 1 75.19 92 TYR A N 1
ATOM 704 C CA . TYR A 1 92 ? -4.051 5.875 20.844 1 75.19 92 TYR A CA 1
ATOM 705 C C . TYR A 1 92 ? -2.996 5.344 19.875 1 75.19 92 TYR A C 1
ATOM 707 O O . TYR A 1 92 ? -1.958 5.977 19.672 1 75.19 92 TYR A O 1
ATOM 715 N N . GLN A 1 93 ? -3.396 4.305 19.234 1 79.88 93 GLN A N 1
ATOM 716 C CA . GLN A 1 93 ? -2.432 3.695 18.328 1 79.88 93 GLN A CA 1
ATOM 717 C C . GLN A 1 93 ? -2.529 4.305 16.922 1 79.88 93 GLN A C 1
ATOM 719 O O . GLN A 1 93 ? -1.523 4.434 16.234 1 79.88 93 GLN A O 1
ATOM 724 N N . TYR A 1 94 ? -3.721 4.695 16.672 1 81.88 94 TYR A N 1
ATOM 725 C CA . TYR A 1 94 ? -3.955 5.297 15.367 1 81.88 94 TYR A CA 1
ATOM 726 C C . TYR A 1 94 ? -4.695 6.625 15.5 1 81.88 94 TYR A C 1
ATOM 728 O O . TYR A 1 94 ? -5.914 6.68 15.344 1 81.88 94 TYR A O 1
ATOM 736 N N . PRO A 1 95 ? -3.959 7.613 15.711 1 75 95 PRO A N 1
ATOM 737 C CA . PRO A 1 95 ? -4.547 8.914 16.047 1 75 95 PRO A CA 1
ATOM 738 C C . PRO A 1 95 ? -5.375 9.492 14.898 1 75 95 PRO A C 1
ATOM 740 O O . PRO A 1 95 ? -6.266 10.312 15.125 1 75 95 PRO A O 1
ATOM 743 N N . ILE A 1 96 ? -5.086 9.133 13.688 1 73.81 96 ILE A N 1
ATOM 744 C CA . ILE A 1 96 ? -5.805 9.734 12.562 1 73.81 96 ILE A CA 1
ATOM 745 C C . ILE A 1 96 ? -6.789 8.719 11.984 1 73.81 96 ILE A C 1
ATOM 747 O O . ILE A 1 96 ? -7.422 8.984 10.961 1 73.81 96 ILE A O 1
ATOM 751 N N . GLY A 1 97 ? -6.988 7.648 12.688 1 70.62 97 GLY A N 1
ATOM 752 C CA . GLY A 1 97 ? -7.91 6.645 12.195 1 70.62 97 GLY A CA 1
ATOM 753 C C . GLY A 1 97 ? -7.262 5.66 11.234 1 70.62 97 GLY A C 1
ATOM 754 O O . GLY A 1 97 ? -6.078 5.789 10.914 1 70.62 97 GLY A O 1
ATOM 755 N N . LYS A 1 98 ? -8.109 4.688 10.812 1 75.69 98 LYS A N 1
ATOM 756 C CA . LYS A 1 98 ? -7.59 3.621 9.969 1 75.69 98 LYS A CA 1
ATOM 757 C C . LYS A 1 98 ? -8.273 3.615 8.602 1 75.69 98 LYS A C 1
ATOM 759 O O . LYS A 1 98 ? -8.516 2.551 8.031 1 75.69 98 LYS A O 1
ATOM 764 N N . LYS A 1 99 ? -8.625 4.738 8.094 1 79.62 99 LYS A N 1
ATOM 765 C CA . LYS A 1 99 ? -9.289 4.812 6.793 1 79.62 99 LYS A CA 1
ATOM 766 C C . LYS A 1 99 ? -8.336 4.453 5.664 1 79.62 99 LYS A C 1
ATOM 768 O O . LYS A 1 99 ? -8.758 4.016 4.594 1 79.62 99 LYS A O 1
ATOM 773 N N . ARG A 1 100 ? -7.133 4.496 6.008 1 88.25 100 ARG A N 1
ATOM 774 C CA . ARG A 1 100 ? -6.117 4.211 5 1 88.25 100 ARG A CA 1
ATOM 775 C C . ARG A 1 100 ? -5.98 2.709 4.77 1 88.25 100 ARG A C 1
ATOM 777 O O . ARG A 1 100 ? -5.398 2.279 3.771 1 88.25 100 ARG A O 1
ATOM 784 N N . MET A 1 101 ? -6.527 2.016 5.664 1 88.12 101 MET A N 1
ATOM 785 C CA . MET A 1 101 ? -6.477 0.564 5.523 1 88.12 101 MET A CA 1
ATOM 786 C C . MET A 1 101 ? -7.23 0.11 4.277 1 88.12 101 MET A C 1
ATOM 788 O O . MET A 1 101 ? -6.887 -0.906 3.674 1 88.12 101 MET A O 1
ATOM 792 N N . GLN A 1 102 ? -8.188 0.875 3.863 1 88.69 102 GLN A N 1
ATOM 793 C CA . GLN A 1 102 ? -9.008 0.502 2.721 1 88.69 102 GLN A CA 1
ATOM 794 C C . GLN A 1 102 ? -8.18 0.44 1.44 1 88.69 102 GLN A C 1
ATOM 796 O O . GLN A 1 102 ? -8.055 -0.622 0.826 1 88.69 102 GLN A O 1
ATOM 801 N N . PRO A 1 103 ? -7.547 1.523 1.06 1 90.5 103 PRO A N 1
ATOM 802 C CA . PRO A 1 103 ? -6.738 1.438 -0.16 1 90.5 103 PRO A CA 1
ATOM 803 C C . PRO A 1 103 ? -5.562 0.477 -0.022 1 90.5 103 PRO A C 1
ATOM 805 O O . PRO A 1 103 ? -5.148 -0.147 -1.004 1 90.5 103 PRO A O 1
ATOM 808 N N . LEU A 1 104 ? -5.035 0.302 1.118 1 92.56 104 LEU A N 1
ATOM 809 C CA . LEU A 1 104 ? -3.916 -0.607 1.341 1 92.56 104 LEU A CA 1
ATOM 810 C C . LEU A 1 104 ? -4.352 -2.059 1.163 1 92.56 104 LEU A C 1
ATOM 812 O O . LEU A 1 104 ? -3.656 -2.844 0.515 1 92.56 104 LEU A O 1
ATOM 816 N N . GLY A 1 105 ? -5.469 -2.34 1.777 1 92.06 105 GLY A N 1
ATOM 817 C CA . GLY A 1 105 ? -5.996 -3.686 1.621 1 92.06 105 GLY A CA 1
ATOM 818 C C . GLY A 1 105 ? -6.332 -4.031 0.183 1 92.06 105 GLY A C 1
ATOM 819 O O . GLY A 1 105 ? -6.039 -5.137 -0.279 1 92.06 105 GLY A O 1
ATOM 820 N N . ILE A 1 106 ? -6.93 -3.107 -0.472 1 91.81 106 ILE A N 1
ATOM 821 C CA . ILE A 1 106 ? -7.277 -3.314 -1.874 1 91.81 106 ILE A CA 1
ATOM 822 C C . ILE A 1 106 ? -6.004 -3.463 -2.705 1 91.81 106 ILE A C 1
ATOM 824 O O . ILE A 1 106 ? -5.957 -4.254 -3.648 1 91.81 106 ILE A O 1
ATOM 828 N N . LEU A 1 107 ? -5.016 -2.73 -2.322 1 93.69 107 LEU A N 1
ATOM 829 C CA . LEU A 1 107 ? -3.73 -2.812 -3.006 1 93.69 107 LEU A CA 1
ATOM 830 C C . LEU A 1 107 ? -3.143 -4.215 -2.891 1 93.69 107 LEU A C 1
ATOM 832 O O . LEU A 1 107 ? -2.713 -4.797 -3.891 1 93.69 107 LEU A O 1
ATOM 836 N N . VAL A 1 108 ? -3.107 -4.711 -1.713 1 93.44 108 VAL A N 1
ATOM 837 C CA . VAL A 1 108 ? -2.594 -6.055 -1.477 1 93.44 108 VAL A CA 1
ATOM 838 C C . VAL A 1 108 ? -3.439 -7.074 -2.238 1 93.44 108 VAL A C 1
ATOM 840 O O . VAL A 1 108 ? -2.902 -7.938 -2.934 1 93.44 108 VAL A O 1
ATOM 843 N N . PHE A 1 109 ? -4.742 -6.895 -2.123 1 91.94 109 PHE A N 1
ATOM 844 C CA . PHE A 1 109 ? -5.688 -7.77 -2.811 1 91.94 109 PHE A CA 1
ATOM 845 C C . PHE A 1 109 ? -5.449 -7.742 -4.316 1 91.94 109 PHE A C 1
ATOM 847 O O . PHE A 1 109 ? -5.34 -8.797 -4.949 1 91.94 109 PHE A O 1
ATOM 854 N N . ALA A 1 110 ? -5.414 -6.598 -4.863 1 91.81 110 ALA A N 1
ATOM 855 C CA . ALA A 1 110 ? -5.25 -6.434 -6.305 1 91.81 110 ALA A CA 1
ATOM 856 C C . ALA A 1 110 ? -3.918 -7.004 -6.773 1 91.81 110 ALA A C 1
ATOM 858 O O . ALA A 1 110 ? -3.832 -7.578 -7.863 1 91.81 110 ALA A O 1
ATOM 859 N N . SER A 1 111 ? -2.867 -6.855 -5.984 1 92.31 111 SER A N 1
ATOM 860 C CA . SER A 1 111 ? -1.558 -7.398 -6.332 1 92.31 111 SER A CA 1
ATOM 861 C C . SER A 1 111 ? -1.585 -8.922 -6.379 1 92.31 111 SER A C 1
ATOM 863 O O . SER A 1 111 ? -1.023 -9.531 -7.293 1 92.31 111 SER A O 1
ATOM 865 N N . VAL A 1 112 ? -2.193 -9.461 -5.441 1 89.06 112 VAL A N 1
ATOM 866 C CA . VAL A 1 112 ? -2.326 -10.914 -5.383 1 89.06 112 VAL A CA 1
ATOM 867 C C . VAL A 1 112 ? -3.09 -11.414 -6.605 1 89.06 112 VAL A C 1
ATOM 869 O O . VAL A 1 112 ? -2.66 -12.359 -7.266 1 89.06 112 VAL A O 1
ATOM 872 N N . MET A 1 113 ? -4.156 -10.734 -6.938 1 87.06 113 MET A N 1
ATOM 873 C CA . MET A 1 113 ? -5.004 -11.148 -8.047 1 87.06 113 MET A CA 1
ATOM 874 C C . MET A 1 113 ? -4.273 -10.984 -9.375 1 87.06 113 MET A C 1
ATOM 876 O O . MET A 1 113 ? -4.441 -11.805 -10.289 1 87.06 113 MET A O 1
ATOM 880 N N . ALA A 1 114 ? -3.551 -9.953 -9.492 1 86.31 114 ALA A N 1
ATOM 881 C CA . ALA A 1 114 ? -2.771 -9.75 -10.711 1 86.31 114 ALA A CA 1
ATOM 882 C C . ALA A 1 114 ? -1.745 -10.867 -10.898 1 86.31 114 ALA A C 1
ATOM 884 O O . ALA A 1 114 ? -1.535 -11.344 -12.016 1 86.31 114 ALA A O 1
ATOM 885 N N . THR A 1 115 ? -1.147 -11.25 -9.828 1 85.44 115 THR A N 1
ATOM 886 C CA . THR A 1 115 ? -0.159 -12.32 -9.875 1 85.44 115 THR A CA 1
ATOM 887 C C . THR A 1 115 ? -0.811 -13.641 -10.281 1 85.44 115 THR A C 1
ATOM 889 O O . THR A 1 115 ? -0.224 -14.422 -11.031 1 85.44 115 THR A O 1
ATOM 892 N N . LEU A 1 116 ? -1.972 -13.836 -9.812 1 81.19 116 LEU A N 1
ATOM 893 C CA . LEU A 1 116 ? -2.701 -15.047 -10.18 1 81.19 116 LEU A CA 1
ATOM 894 C C . LEU A 1 116 ? -3.016 -15.062 -11.672 1 81.19 116 LEU A C 1
ATOM 896 O O . LEU A 1 116 ? -2.992 -16.125 -12.297 1 81.19 116 LEU A O 1
ATOM 900 N N . GLY A 1 117 ? -3.416 -13.875 -12.18 1 78.62 117 GLY A N 1
ATOM 901 C CA . GLY A 1 117 ? -3.609 -13.797 -13.617 1 78.62 117 GLY A CA 1
ATOM 902 C C . GLY A 1 117 ? -2.383 -14.211 -14.406 1 78.62 117 GLY A C 1
ATOM 903 O O . GLY A 1 117 ? -2.498 -14.891 -15.43 1 78.62 117 GLY A O 1
ATOM 904 N N . LEU A 1 118 ? -1.256 -13.867 -13.891 1 79.5 118 LEU A N 1
ATOM 905 C CA . LEU A 1 118 ? -0.005 -14.25 -14.539 1 79.5 118 LEU A CA 1
ATOM 906 C C . LEU A 1 118 ? 0.209 -15.758 -14.461 1 79.5 118 LEU A C 1
ATOM 908 O O . LEU A 1 118 ? 0.68 -16.375 -15.422 1 79.5 118 LEU A O 1
ATOM 912 N N . GLN A 1 119 ? -0.134 -16.344 -13.43 1 75.5 119 GLN A N 1
ATOM 913 C CA . GLN A 1 119 ? -0.011 -17.781 -13.273 1 75.5 119 GLN A CA 1
ATOM 914 C C . GLN A 1 119 ? -0.91 -18.531 -14.258 1 75.5 119 GLN A C 1
ATOM 916 O O . GLN A 1 119 ? -0.534 -19.578 -14.773 1 75.5 119 GLN A O 1
ATOM 921 N N . ILE A 1 120 ? -2.055 -17.984 -14.414 1 73.06 120 ILE A N 1
ATOM 922 C CA . ILE A 1 120 ? -2.982 -18.594 -15.367 1 73.06 120 ILE A CA 1
ATOM 923 C C . ILE A 1 120 ? -2.379 -18.578 -16.766 1 73.06 120 ILE A C 1
ATOM 925 O O . ILE A 1 120 ? -2.484 -19.547 -17.516 1 73.06 120 ILE A O 1
ATOM 929 N N . ILE A 1 121 ? -1.756 -17.516 -17.094 1 74.06 121 ILE A N 1
ATOM 930 C CA . ILE A 1 121 ? -1.106 -17.391 -18.391 1 74.06 121 ILE A CA 1
ATOM 931 C C . ILE A 1 121 ? 0.003 -18.438 -18.516 1 74.06 121 ILE A C 1
ATOM 933 O O . ILE A 1 121 ? 0.113 -19.125 -19.531 1 74.06 121 ILE A O 1
ATOM 937 N N . LEU A 1 122 ? 0.739 -18.641 -17.516 1 73.12 122 LEU A N 1
ATOM 938 C CA . LEU A 1 122 ? 1.852 -19.578 -17.531 1 73.12 122 LEU A CA 1
ATOM 939 C C . LEU A 1 122 ? 1.346 -21.016 -17.641 1 73.12 122 LEU A C 1
ATOM 941 O O . LEU A 1 122 ? 1.892 -21.812 -18.391 1 73.12 122 LEU A O 1
ATOM 945 N N . GLU A 1 123 ? 0.348 -21.281 -16.891 1 70.25 123 GLU A N 1
ATOM 946 C CA . GLU A 1 123 ? -0.229 -22.609 -16.938 1 70.25 123 GLU A CA 1
ATOM 947 C C . GLU A 1 123 ? -0.853 -22.891 -18.297 1 70.25 123 GLU A C 1
ATOM 949 O O . GLU A 1 123 ? -0.766 -24.016 -18.812 1 70.25 123 GLU A O 1
ATOM 954 N N . SER A 1 124 ? -1.487 -21.891 -18.844 1 70.69 124 SER A N 1
ATOM 955 C CA . SER A 1 124 ? -2.102 -22.047 -20.156 1 70.69 124 SER A CA 1
ATOM 956 C C . SER A 1 124 ? -1.049 -22.281 -21.234 1 70.69 124 SER A C 1
ATOM 958 O O . SER A 1 124 ? -1.237 -23.109 -22.125 1 70.69 124 SER A O 1
ATOM 960 N N . VAL A 1 125 ? 0.009 -21.625 -21.141 1 69.75 125 VAL A N 1
ATOM 961 C CA . VAL A 1 125 ? 1.098 -21.781 -22.094 1 69.75 125 VAL A CA 1
ATOM 962 C C . VAL A 1 125 ? 1.724 -23.156 -21.953 1 69.75 125 VAL A C 1
ATOM 964 O O . VAL A 1 125 ? 2.055 -23.812 -22.938 1 69.75 125 VAL A O 1
ATOM 967 N N . ARG A 1 126 ? 1.905 -23.641 -20.734 1 68.56 126 ARG A N 1
ATOM 968 C CA . ARG A 1 126 ? 2.436 -24.969 -20.469 1 68.56 126 ARG A CA 1
ATOM 969 C C . ARG A 1 126 ? 1.532 -26.047 -21.062 1 68.56 126 ARG A C 1
ATOM 971 O O . ARG A 1 126 ? 2.018 -27.016 -21.641 1 68.56 126 ARG A O 1
ATOM 978 N N . THR A 1 127 ? 0.265 -25.891 -20.828 1 65.75 127 THR A N 1
ATOM 979 C CA . THR A 1 127 ? -0.691 -26.859 -21.344 1 65.75 127 THR A CA 1
ATOM 980 C C . THR A 1 127 ? -0.682 -26.859 -22.875 1 65.75 127 THR A C 1
ATOM 982 O O . THR A 1 127 ? -0.843 -27.922 -23.5 1 65.75 127 THR A O 1
ATOM 985 N N . LEU A 1 128 ? -0.52 -25.734 -23.375 1 65.5 128 LEU A N 1
ATOM 986 C CA . LEU A 1 128 ? -0.468 -25.625 -24.844 1 65.5 128 LEU A CA 1
ATOM 987 C C . LEU A 1 128 ? 0.758 -26.359 -25.391 1 65.5 128 LEU A C 1
ATOM 989 O O . LEU A 1 128 ? 0.693 -26.969 -26.453 1 65.5 128 LEU A O 1
ATOM 993 N N . VAL A 1 129 ? 1.794 -26.328 -24.578 1 63 129 VAL A N 1
ATOM 994 C CA . VAL A 1 129 ? 3.047 -26.922 -25.031 1 63 129 VAL A CA 1
ATOM 995 C C . VAL A 1 129 ? 3.072 -28.406 -24.672 1 63 129 VAL A C 1
ATOM 997 O O . VAL A 1 129 ? 3.623 -29.219 -25.406 1 63 129 VAL A O 1
ATOM 1000 N N . SER A 1 130 ? 2.607 -28.594 -23.344 1 59.62 130 SER A N 1
ATOM 1001 C CA . SER A 1 130 ? 2.639 -29.984 -22.891 1 59.62 130 SER A CA 1
ATOM 1002 C C . SER A 1 130 ? 1.508 -30.797 -23.516 1 59.62 130 SER A C 1
ATOM 1004 O O . SER A 1 130 ? 0.416 -30.266 -23.75 1 59.62 130 SER A O 1
ATOM 1006 N N . ASP A 1 131 ? 1.566 -31.281 -24.609 1 49.16 131 ASP A N 1
ATOM 1007 C CA . ASP A 1 131 ? 0.625 -32.219 -25.234 1 49.16 131 ASP A CA 1
ATOM 1008 C C . ASP A 1 131 ? -0.151 -32.969 -24.172 1 49.16 131 ASP A C 1
ATOM 1010 O O . ASP A 1 131 ? -0.692 -34.062 -24.453 1 49.16 131 ASP A O 1
ATOM 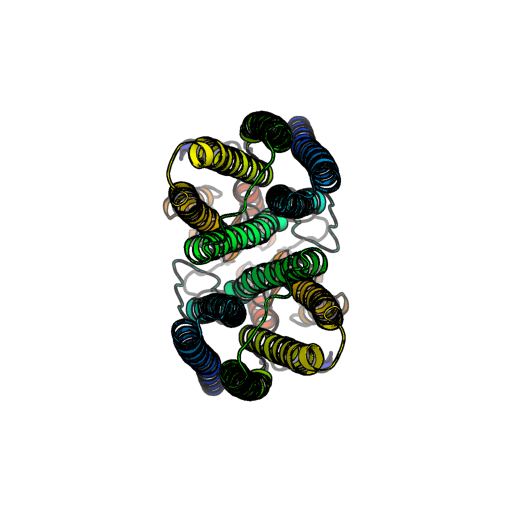1014 N N . GLU A 1 132 ? -0.01 -32.688 -23.047 1 47.09 132 GLU A N 1
ATOM 1015 C CA . GLU A 1 132 ? -0.604 -33.594 -22.062 1 47.09 132 GLU A CA 1
ATOM 1016 C C . GLU A 1 132 ? -2.127 -33.562 -22.141 1 47.09 132 GLU A C 1
ATOM 1018 O O . GLU A 1 132 ? -2.74 -32.5 -21.906 1 47.09 132 GLU A O 1
ATOM 1023 N N . ASP A 1 133 ? -2.688 -34.125 -23.094 1 43.59 133 ASP A N 1
ATOM 1024 C CA . ASP A 1 133 ? -4.059 -34.5 -23.438 1 43.59 133 ASP A CA 1
ATOM 1025 C C . ASP A 1 133 ? -4.848 -34.906 -22.203 1 43.59 133 ASP A C 1
ATOM 1027 O O . ASP A 1 133 ? -5.965 -35.438 -22.312 1 43.59 133 ASP A O 1
ATOM 1031 N N . GLU A 1 134 ? -4.246 -35.438 -21.172 1 45.94 134 GLU A N 1
ATOM 1032 C CA . GLU A 1 134 ? -4.887 -36.594 -20.547 1 45.94 134 GLU A CA 1
ATOM 1033 C C . GLU A 1 134 ? -6.152 -36.188 -19.797 1 45.94 134 GLU A C 1
ATOM 1035 O O . GLU A 1 134 ? -6.211 -36.281 -18.562 1 45.94 134 GLU A O 1
ATOM 1040 N N . PHE A 1 135 ? -6.672 -35.062 -20.125 1 49.03 135 PHE A N 1
ATOM 1041 C CA . PHE A 1 135 ? -7.922 -34.938 -19.375 1 49.03 135 PHE A CA 1
ATOM 1042 C C . PHE A 1 135 ? -8.883 -36.062 -19.781 1 49.03 135 PHE A C 1
ATOM 1044 O O . PHE A 1 135 ? -9.633 -35.906 -20.75 1 49.03 135 PHE A O 1
ATOM 1051 N N . ASN A 1 136 ? -8.469 -37.281 -19.734 1 49.62 136 ASN A N 1
ATOM 1052 C CA . ASN A 1 136 ? -9.453 -38.344 -19.969 1 49.62 136 ASN A CA 1
ATOM 1053 C C . ASN A 1 136 ? -10.469 -38.406 -18.828 1 49.62 136 ASN A C 1
ATOM 1055 O O . ASN A 1 136 ? -10.211 -39.031 -17.797 1 49.62 136 ASN A O 1
ATOM 1059 N N . LEU A 1 137 ? -11.273 -37.406 -18.75 1 55.72 137 LEU A N 1
ATOM 1060 C CA . LEU A 1 137 ? -12.359 -37.5 -17.766 1 55.72 137 LEU A CA 1
ATOM 1061 C C . LEU A 1 137 ? -13.406 -38.5 -18.203 1 55.72 137 LEU A C 1
ATOM 1063 O O . LEU A 1 137 ? -13.766 -38.562 -19.391 1 55.72 137 LEU A O 1
ATOM 1067 N N . THR A 1 138 ? -13.602 -39.594 -17.438 1 61.31 138 THR A N 1
ATOM 1068 C CA . THR A 1 138 ? -14.734 -40.469 -17.672 1 61.31 138 THR A CA 1
ATOM 1069 C C . THR A 1 138 ? -16.031 -39.688 -17.734 1 61.31 138 THR A C 1
ATOM 1071 O O . THR A 1 138 ? -16.109 -38.562 -17.234 1 61.31 138 THR A O 1
ATOM 1074 N N . LYS A 1 139 ? -17.062 -40.094 -18.484 1 63.44 139 LYS A N 1
ATOM 1075 C CA . LYS A 1 139 ? -18.359 -39.438 -18.703 1 63.44 139 LYS A CA 1
ATOM 1076 C C . LYS A 1 139 ? -18.984 -39 -17.375 1 63.44 139 LYS A C 1
ATOM 1078 O O . LYS A 1 139 ? -19.562 -37.938 -17.266 1 63.44 139 LYS A O 1
ATOM 1083 N N . GLU A 1 140 ? -18.828 -39.875 -16.328 1 65 140 GLU A N 1
ATOM 1084 C CA . GLU A 1 140 ? -19.422 -39.562 -15.031 1 65 140 GLU A CA 1
ATOM 1085 C C . GLU A 1 140 ? -18.672 -38.406 -14.352 1 65 140 GLU A C 1
ATOM 1087 O O . GLU A 1 140 ? -19.297 -37.531 -13.75 1 65 140 GLU A O 1
ATOM 1092 N N . GLN A 1 141 ? -17.391 -38.469 -14.562 1 67.56 141 GLN A N 1
ATOM 1093 C CA . GLN A 1 141 ? -16.578 -37.406 -13.953 1 67.56 141 GLN A CA 1
ATOM 1094 C C . GLN A 1 141 ? -16.828 -36.062 -14.633 1 67.56 141 GLN A C 1
ATOM 1096 O O . GLN A 1 141 ? -16.828 -35.031 -13.977 1 67.56 141 GLN A O 1
ATOM 1101 N N . GLU A 1 142 ? -17.188 -36.219 -15.844 1 70.62 142 GLU A N 1
ATOM 1102 C CA . GLU A 1 142 ? -17.469 -35 -16.594 1 70.62 142 GLU A CA 1
ATOM 1103 C C . GLU A 1 142 ? -18.766 -34.344 -16.125 1 70.62 142 GLU A C 1
ATOM 1105 O O . GLU A 1 142 ? -18.828 -33.125 -15.984 1 70.62 142 GLU A O 1
ATOM 1110 N N . ALA A 1 143 ? -19.781 -35.219 -15.836 1 73.06 143 ALA A N 1
ATOM 1111 C CA . ALA A 1 143 ? -21.062 -34.656 -15.383 1 73.06 143 ALA A CA 1
ATOM 1112 C C . ALA A 1 143 ? -20.922 -34 -14.023 1 73.06 143 ALA A C 1
ATOM 1114 O O . ALA A 1 143 ? -21.531 -32.938 -13.789 1 73.06 143 ALA A O 1
ATOM 1115 N N . TRP A 1 144 ? -20.172 -34.5 -13.172 1 70.44 144 TRP A N 1
ATOM 1116 C CA . TRP A 1 144 ? -19.938 -33.938 -11.852 1 70.44 144 TRP A CA 1
ATOM 1117 C C . TRP A 1 144 ? -19.188 -32.594 -11.953 1 70.44 144 TRP A C 1
ATOM 1119 O O . TRP A 1 144 ? -19.547 -31.625 -11.289 1 70.44 144 TRP A O 1
ATOM 1129 N N . VAL A 1 145 ? -18.203 -32.625 -12.867 1 69.75 145 VAL A N 1
ATOM 1130 C CA . VAL A 1 145 ? -17.406 -31.406 -13.031 1 69.75 145 VAL A CA 1
ATOM 1131 C C . VAL A 1 145 ? -18.266 -30.281 -13.578 1 69.75 145 VAL A C 1
ATOM 1133 O O . VAL A 1 145 ? -18.219 -29.156 -13.078 1 69.75 145 VAL A O 1
ATOM 1136 N N . ILE A 1 146 ? -19.125 -30.656 -14.469 1 75.12 146 ILE A N 1
ATOM 1137 C CA . ILE A 1 146 ? -19.969 -29.641 -15.094 1 75.12 146 ILE A CA 1
ATOM 1138 C C . ILE A 1 146 ? -21 -29.125 -14.086 1 75.12 146 ILE A C 1
ATOM 1140 O O . ILE A 1 146 ? -21.25 -27.922 -14.023 1 75.12 146 ILE A O 1
ATOM 1144 N N . SER A 1 147 ? -21.562 -30.016 -13.281 1 78 147 SER A N 1
ATOM 1145 C CA . SER A 1 147 ? -22.562 -29.625 -12.305 1 78 147 SER A CA 1
ATOM 1146 C C . SER A 1 147 ? -21.969 -28.703 -11.242 1 78 147 SER A C 1
ATOM 1148 O O . SER A 1 147 ? -22.578 -27.703 -10.859 1 78 147 SER A O 1
ATOM 1150 N N . ILE A 1 148 ? -20.812 -28.953 -10.828 1 75.31 148 ILE A N 1
ATOM 1151 C CA . ILE A 1 148 ? -20.156 -28.156 -9.797 1 75.31 148 ILE A CA 1
ATOM 1152 C C . ILE A 1 148 ? -19.766 -26.797 -10.367 1 75.31 148 ILE A C 1
ATOM 1154 O O . ILE A 1 148 ? -19.969 -25.766 -9.719 1 75.31 148 ILE A O 1
ATOM 1158 N N . MET A 1 149 ? -19.25 -26.859 -11.562 1 77.56 149 MET A N 1
ATOM 1159 C CA . MET A 1 149 ? -18.828 -25.594 -12.172 1 77.56 149 MET A CA 1
ATOM 1160 C C . MET A 1 149 ? -20.031 -24.672 -12.398 1 77.56 149 MET A C 1
ATOM 1162 O O . MET A 1 149 ? -19.922 -23.469 -12.227 1 77.56 149 MET A O 1
ATOM 1166 N N . LEU A 1 150 ? -21.109 -25.281 -12.727 1 83.19 150 LEU A N 1
ATOM 1167 C CA . LEU A 1 150 ? -22.312 -24.484 -12.945 1 83.19 150 LEU A CA 1
ATOM 1168 C C . LEU A 1 150 ? -22.828 -23.906 -11.633 1 83.19 150 LEU A C 1
ATOM 1170 O O . LEU A 1 150 ? -23.25 -22.75 -11.578 1 83.19 150 LEU A O 1
ATOM 1174 N N . SER A 1 151 ? -22.828 -24.719 -10.617 1 86 151 SER A N 1
ATOM 1175 C CA . SER A 1 151 ? -23.281 -24.25 -9.312 1 86 151 SER A CA 1
ATOM 1176 C C . SER A 1 151 ? -22.391 -23.125 -8.789 1 86 151 SER A C 1
ATOM 1178 O O . SER A 1 151 ? -22.875 -22.141 -8.25 1 86 151 SER A O 1
ATOM 1180 N N . VAL A 1 152 ? -21.094 -23.297 -8.953 1 84.31 152 VAL A N 1
ATOM 1181 C CA . VAL A 1 152 ? -20.156 -22.281 -8.523 1 84.31 152 VAL A CA 1
ATOM 1182 C C . VAL A 1 152 ? -20.406 -20.984 -9.289 1 84.31 152 VAL A C 1
ATOM 1184 O O . VAL A 1 152 ? -20.422 -19.891 -8.695 1 84.31 152 VAL A O 1
ATOM 1187 N N . THR A 1 153 ? -20.656 -21.078 -10.562 1 87.25 153 THR A N 1
ATOM 1188 C CA . THR A 1 153 ? -20.891 -19.906 -11.406 1 87.25 153 THR A CA 1
ATOM 1189 C C . THR A 1 153 ? -22.141 -19.172 -10.977 1 87.25 153 THR A C 1
ATOM 1191 O O . THR A 1 153 ? -22.156 -17.938 -10.906 1 87.25 153 THR A O 1
ATOM 1194 N N . LEU A 1 154 ? -23.125 -19.938 -10.656 1 90.69 154 LEU A N 1
ATOM 1195 C CA . LEU A 1 154 ? -24.391 -19.312 -10.25 1 90.69 154 LEU A CA 1
ATOM 1196 C C . LEU A 1 154 ? -24.234 -18.594 -8.922 1 90.69 154 LEU A C 1
ATOM 1198 O O . LEU A 1 154 ? -24.719 -17.469 -8.766 1 90.69 154 LEU A O 1
ATOM 1202 N N . VAL A 1 155 ? -23.609 -19.219 -7.992 1 90.38 155 VAL A N 1
ATOM 1203 C CA . VAL A 1 155 ? -23.422 -18.625 -6.676 1 90.38 155 VAL A CA 1
ATOM 1204 C C . VAL A 1 155 ? -22.594 -17.344 -6.809 1 90.38 155 VAL A C 1
ATOM 1206 O O . VAL A 1 155 ? -22.922 -16.312 -6.215 1 90.38 155 VAL A O 1
ATOM 1209 N N . LYS A 1 156 ? -21.562 -17.375 -7.621 1 90.75 156 LYS A N 1
ATOM 1210 C CA . LYS A 1 156 ? -20.688 -16.219 -7.785 1 90.75 156 LYS A CA 1
ATOM 1211 C C . LYS A 1 156 ? -21.422 -15.086 -8.508 1 90.75 156 LYS A C 1
ATOM 1213 O O . LYS A 1 156 ? -21.172 -13.914 -8.234 1 90.75 156 LYS A O 1
ATOM 1218 N N . LEU A 1 157 ? -22.297 -15.453 -9.383 1 92.12 157 LEU A N 1
ATOM 1219 C CA . LEU A 1 157 ? -23.078 -14.445 -10.086 1 92.12 157 LEU A CA 1
ATOM 1220 C C . LEU A 1 157 ? -24.016 -13.719 -9.133 1 92.12 157 LEU A C 1
ATOM 1222 O O . LEU A 1 157 ? -24.125 -12.492 -9.172 1 92.12 157 LEU A O 1
ATOM 1226 N N . LEU A 1 158 ? -24.625 -14.523 -8.312 1 93 158 LEU A N 1
ATOM 1227 C CA . LEU A 1 158 ? -25.531 -13.938 -7.336 1 93 158 LEU A CA 1
ATOM 1228 C C . LEU A 1 158 ? -24.781 -13.031 -6.367 1 93 158 LEU A C 1
ATOM 1230 O O . LEU A 1 158 ? -25.25 -11.945 -6.023 1 93 158 LEU A O 1
ATOM 1234 N N . LEU A 1 159 ? -23.656 -13.461 -5.957 1 92 159 LEU A N 1
ATOM 1235 C CA . LEU A 1 159 ? -22.844 -12.656 -5.047 1 92 159 LEU A CA 1
ATOM 1236 C C . LEU A 1 159 ? -22.344 -11.391 -5.734 1 92 159 LEU A C 1
ATOM 1238 O O . LEU A 1 159 ? -22.281 -10.328 -5.109 1 92 159 LEU A O 1
ATOM 1242 N N . CYS A 1 160 ? -22.016 -11.508 -6.984 1 92.25 160 CYS A N 1
ATOM 1243 C CA . CYS A 1 160 ? -21.547 -10.359 -7.758 1 92.25 160 CYS A CA 1
ATOM 1244 C C . CYS A 1 160 ? -22.609 -9.266 -7.805 1 92.25 160 CYS A C 1
ATOM 1246 O O . CYS A 1 160 ? -22.328 -8.102 -7.527 1 92.25 160 CYS A O 1
ATOM 1248 N N . VAL A 1 161 ? -23.812 -9.672 -8.062 1 92 161 VAL A N 1
ATOM 1249 C CA . VAL A 1 161 ? -24.922 -8.719 -8.172 1 92 161 VAL A CA 1
ATOM 1250 C C . VAL A 1 161 ? -25.219 -8.125 -6.793 1 92 161 VAL A C 1
ATOM 1252 O O . VAL A 1 161 ? -25.484 -6.926 -6.672 1 92 161 VAL A O 1
ATOM 1255 N N . TYR A 1 162 ? -25.156 -8.922 -5.852 1 90.19 162 TYR A N 1
ATOM 1256 C CA . TYR A 1 162 ? -25.406 -8.477 -4.484 1 90.19 162 TYR A CA 1
ATOM 1257 C C . TYR A 1 162 ? -24.359 -7.477 -4.027 1 90.19 162 TYR A C 1
ATOM 1259 O O . TYR A 1 162 ? -24.703 -6.414 -3.494 1 90.19 162 TYR A O 1
ATOM 1267 N N . CYS A 1 163 ? -23.125 -7.672 -4.262 1 89.56 163 CYS A N 1
ATOM 1268 C CA . CYS A 1 163 ? -22.031 -6.828 -3.793 1 89.56 163 CYS A CA 1
ATOM 1269 C C . CYS A 1 163 ? -21.938 -5.555 -4.625 1 89.56 163 CYS A C 1
ATOM 1271 O O . CYS A 1 163 ? -21.484 -4.52 -4.133 1 89.56 163 CYS A O 1
ATOM 1273 N N . ARG A 1 164 ? -22.375 -5.598 -5.848 1 90.12 164 ARG A N 1
ATOM 1274 C CA . ARG A 1 164 ? -22.312 -4.438 -6.73 1 90.12 164 ARG A CA 1
ATOM 1275 C C . ARG A 1 164 ? -23.281 -3.35 -6.289 1 90.12 164 ARG A C 1
ATOM 1277 O O . ARG A 1 164 ? -23.125 -2.184 -6.66 1 90.12 164 ARG A O 1
ATOM 1284 N N . SER A 1 165 ? -24.156 -3.619 -5.449 1 88.69 165 SER A N 1
ATOM 1285 C CA . SER A 1 165 ? -25.172 -2.666 -4.984 1 88.69 165 SER A CA 1
ATOM 1286 C C . SER A 1 165 ? -24.594 -1.729 -3.928 1 88.69 165 SER A C 1
ATOM 1288 O O . SER A 1 165 ? -25.156 -0.672 -3.65 1 88.69 165 SER A O 1
ATOM 1290 N N . PHE A 1 166 ? -23.484 -2.055 -3.475 1 87.44 166 PHE A N 1
ATOM 1291 C CA . PHE A 1 166 ? -22.891 -1.244 -2.418 1 87.44 166 PHE A CA 1
ATOM 1292 C C . PHE A 1 166 ? -21.891 -0.248 -3 1 87.44 166 PHE A C 1
ATOM 1294 O O . PHE A 1 166 ? -21.391 -0.441 -4.105 1 87.44 166 PHE A O 1
ATOM 1301 N N . THR A 1 167 ? -21.625 0.84 -2.252 1 81.38 167 THR A N 1
ATOM 1302 C CA . THR A 1 167 ? -20.75 1.893 -2.738 1 81.38 167 THR A CA 1
ATOM 1303 C C . THR A 1 167 ? -19.359 1.772 -2.102 1 81.38 167 THR A C 1
ATOM 1305 O O . THR A 1 167 ? -18.406 2.381 -2.576 1 81.38 167 THR A O 1
ATOM 1308 N N . ASN A 1 168 ? -19.219 0.975 -1.167 1 86.19 168 ASN A N 1
ATOM 1309 C CA . ASN A 1 168 ? -17.938 0.792 -0.49 1 86.19 168 ASN A CA 1
ATOM 1310 C C . ASN A 1 168 ? -16.891 0.169 -1.417 1 86.19 168 ASN A C 1
ATOM 1312 O O . ASN A 1 168 ? -17.188 -0.811 -2.107 1 86.19 168 ASN A O 1
ATOM 1316 N N . GLU A 1 169 ? -15.789 0.7 -1.421 1 86.12 169 GLU A N 1
ATOM 1317 C CA . GLU A 1 169 ? -14.742 0.274 -2.346 1 86.12 169 GLU A CA 1
ATOM 1318 C C . GLU A 1 169 ? -14.305 -1.159 -2.061 1 86.12 169 GLU A C 1
ATOM 1320 O O . GLU A 1 169 ? -13.922 -1.892 -2.977 1 86.12 169 GLU A O 1
ATOM 1325 N N . ILE A 1 170 ? -14.266 -1.592 -0.839 1 88.81 170 ILE A N 1
ATOM 1326 C CA . ILE A 1 170 ? -13.875 -2.949 -0.48 1 88.81 170 ILE A CA 1
ATOM 1327 C C . ILE A 1 170 ? -14.867 -3.947 -1.072 1 88.81 170 ILE A C 1
ATOM 1329 O O . ILE A 1 170 ? -14.469 -4.945 -1.676 1 88.81 170 ILE A O 1
ATOM 1333 N N . VAL A 1 171 ? -16.172 -3.605 -0.939 1 89.94 171 VAL A N 1
ATOM 1334 C CA . VAL A 1 171 ? -17.219 -4.488 -1.435 1 89.94 171 VAL A CA 1
ATOM 1335 C C . VAL A 1 171 ? -17.219 -4.488 -2.963 1 89.94 171 VAL A C 1
ATOM 1337 O O . VAL A 1 171 ? -17.438 -5.527 -3.59 1 89.94 171 VAL A O 1
ATOM 1340 N N . LYS A 1 172 ? -16.875 -3.412 -3.484 1 89.69 172 LYS A N 1
ATOM 1341 C CA . LYS A 1 172 ? -16.781 -3.318 -4.938 1 89.69 172 LYS A CA 1
ATOM 1342 C C . LYS A 1 172 ? -15.625 -4.164 -5.473 1 89.69 172 LYS A C 1
ATOM 1344 O O . LYS A 1 172 ? -15.75 -4.797 -6.523 1 89.69 172 LYS A O 1
ATOM 1349 N N . ALA A 1 173 ? -14.586 -4.109 -4.734 1 88 173 ALA A N 1
ATOM 1350 C CA . ALA A 1 173 ? -13.453 -4.953 -5.117 1 88 173 ALA A CA 1
ATOM 1351 C C . ALA A 1 173 ? -13.836 -6.43 -5.066 1 88 173 ALA A C 1
ATOM 1353 O O . ALA A 1 173 ? -13.438 -7.207 -5.938 1 88 173 ALA A O 1
ATOM 1354 N N . TYR A 1 174 ? -14.594 -6.762 -4.105 1 90.12 174 TYR A N 1
ATOM 1355 C CA . TYR A 1 174 ? -15.047 -8.141 -3.99 1 90.12 174 TYR A CA 1
ATOM 1356 C C . TYR A 1 174 ? -15.977 -8.508 -5.145 1 90.12 174 TYR A C 1
ATOM 1358 O O . TYR A 1 174 ? -15.906 -9.609 -5.684 1 90.12 174 TYR A O 1
ATOM 1366 N N . ALA A 1 175 ? -16.844 -7.578 -5.43 1 90.94 175 ALA A N 1
ATOM 1367 C CA . ALA A 1 175 ? -17.766 -7.793 -6.539 1 90.94 175 ALA A CA 1
ATOM 1368 C C . ALA A 1 175 ? -17.016 -8.031 -7.844 1 90.94 175 ALA A C 1
ATOM 1370 O O . ALA A 1 175 ? -17.391 -8.898 -8.641 1 90.94 175 ALA A O 1
ATOM 1371 N N . GLN A 1 176 ? -16.047 -7.305 -8.031 1 87.38 176 GLN A N 1
ATOM 1372 C CA . GLN A 1 176 ? -15.227 -7.477 -9.227 1 87.38 176 GLN A CA 1
ATOM 1373 C C . GLN A 1 176 ? -14.562 -8.852 -9.242 1 87.38 176 GLN A C 1
ATOM 1375 O O . GLN A 1 176 ? -14.445 -9.477 -10.297 1 87.38 176 GLN A O 1
ATOM 1380 N N . ASP A 1 177 ? -14.062 -9.195 -8.117 1 88.25 177 ASP A N 1
ATOM 1381 C CA . ASP A 1 177 ? -13.477 -10.531 -8 1 88.25 177 ASP A CA 1
ATOM 1382 C C . ASP A 1 177 ? -14.484 -11.609 -8.383 1 88.25 177 ASP A C 1
ATOM 1384 O O . ASP A 1 177 ? -14.172 -12.523 -9.156 1 88.25 177 ASP A O 1
ATOM 1388 N N . HIS A 1 178 ? -15.719 -11.484 -7.844 1 89.06 178 HIS A N 1
ATOM 1389 C CA . HIS A 1 178 ? -16.766 -12.438 -8.18 1 89.06 178 HIS A CA 1
ATOM 1390 C C . HIS A 1 178 ? -17.078 -12.422 -9.672 1 89.06 178 HIS A C 1
ATOM 1392 O O . HIS A 1 178 ? -17.344 -13.469 -10.266 1 89.06 178 HIS A O 1
ATOM 1398 N N . PHE A 1 179 ? -17.078 -11.305 -10.195 1 87.88 179 PHE A N 1
ATOM 1399 C CA . PHE A 1 179 ? -17.344 -11.172 -11.625 1 87.88 179 PHE A CA 1
ATOM 1400 C C . PHE A 1 179 ? -16.281 -11.898 -12.445 1 87.88 179 PHE A C 1
ATOM 1402 O O . PHE A 1 179 ? -16.609 -12.602 -13.406 1 87.88 179 PHE A O 1
ATOM 1409 N N . PHE A 1 180 ? -15.094 -11.773 -12.07 1 82.44 180 PHE A N 1
ATOM 1410 C CA . PHE A 1 180 ? -14 -12.445 -12.766 1 82.44 180 PHE A CA 1
ATOM 1411 C C . PHE A 1 180 ? -14.109 -13.953 -12.617 1 82.44 180 PHE A C 1
ATOM 1413 O O . PHE A 1 180 ? -13.812 -14.695 -13.555 1 82.44 180 PHE A O 1
ATOM 1420 N N . ASP A 1 181 ? -14.438 -14.32 -11.469 1 83.56 181 ASP A N 1
ATOM 1421 C CA . ASP A 1 181 ? -14.633 -15.75 -11.242 1 83.56 181 ASP A CA 1
ATOM 1422 C C . ASP A 1 181 ? -15.719 -16.312 -12.164 1 83.56 181 ASP A C 1
ATOM 1424 O O . ASP A 1 181 ? -15.578 -17.406 -12.711 1 83.56 181 ASP A O 1
ATOM 1428 N N . VAL A 1 182 ? -16.797 -15.594 -12.32 1 86.06 182 VAL A N 1
ATOM 1429 C CA . VAL A 1 182 ? -17.906 -16.016 -13.172 1 86.06 182 VAL A CA 1
ATOM 1430 C C . VAL A 1 182 ? -17.422 -16.125 -14.617 1 86.06 182 VAL A C 1
ATOM 1432 O O . VAL A 1 182 ? -17.656 -17.141 -15.281 1 86.06 182 VAL A O 1
ATOM 1435 N N . ILE A 1 183 ? -16.672 -15.211 -15.055 1 81.75 183 ILE A N 1
ATOM 1436 C CA . ILE A 1 183 ? -16.188 -15.195 -16.438 1 81.75 183 ILE A CA 1
ATOM 1437 C C . ILE A 1 183 ? -15.203 -16.344 -16.656 1 81.75 183 ILE A C 1
ATOM 1439 O O . ILE A 1 183 ? -15.297 -17.062 -17.656 1 81.75 183 ILE A O 1
ATOM 1443 N N . THR A 1 184 ? -14.281 -16.516 -15.719 1 76.12 184 THR A N 1
ATOM 1444 C CA . THR A 1 184 ? -13.281 -17.562 -15.859 1 76.12 184 THR A CA 1
ATOM 1445 C C . THR A 1 184 ? -13.945 -18.938 -15.805 1 76.12 184 THR A C 1
ATOM 1447 O O . THR A 1 184 ? -13.555 -19.844 -16.547 1 76.12 184 THR A O 1
ATOM 1450 N N . ASN A 1 185 ? -14.945 -19.078 -14.977 1 75.81 185 ASN A N 1
ATOM 1451 C CA . ASN A 1 185 ? -15.648 -20.344 -14.891 1 75.81 185 ASN A CA 1
ATOM 1452 C C . ASN A 1 185 ? -16.453 -20.625 -16.156 1 75.81 185 ASN A C 1
ATOM 1454 O O . ASN A 1 185 ? -16.516 -21.766 -16.625 1 75.81 185 ASN A O 1
ATOM 1458 N N . ILE A 1 186 ? -17.047 -19.656 -16.703 1 77.75 186 ILE A N 1
ATOM 1459 C CA . ILE A 1 186 ? -17.812 -19.812 -17.938 1 77.75 186 ILE A CA 1
ATOM 1460 C C . ILE A 1 186 ? -16.875 -20.188 -19.078 1 77.75 186 ILE A C 1
ATOM 1462 O O . ILE A 1 186 ? -17.172 -21.094 -19.859 1 77.75 186 ILE A O 1
ATOM 1466 N N . ILE A 1 187 ? -15.805 -19.516 -19.172 1 72.81 187 ILE A N 1
ATOM 1467 C CA . ILE A 1 187 ? -14.828 -19.797 -20.219 1 72.81 187 ILE A CA 1
ATOM 1468 C C . ILE A 1 187 ? -14.273 -21.219 -20.031 1 72.81 187 ILE A C 1
ATOM 1470 O O . ILE A 1 187 ? -14.109 -21.953 -21 1 72.81 187 ILE A O 1
ATOM 1474 N N . GLY A 1 188 ? -13.969 -21.562 -18.797 1 69.81 188 GLY A N 1
ATOM 1475 C CA . GLY A 1 188 ? -13.523 -22.922 -18.516 1 69.81 188 GLY A CA 1
ATOM 1476 C C . GLY A 1 188 ? -14.547 -23.969 -18.891 1 69.81 188 GLY A C 1
ATOM 1477 O O . GLY A 1 188 ? -14.195 -25.016 -19.422 1 69.81 188 GLY A O 1
ATOM 1478 N N . LEU A 1 189 ? -15.766 -23.688 -18.609 1 71.25 189 LEU A N 1
ATOM 1479 C CA . LEU A 1 189 ? -16.844 -24.609 -18.953 1 71.25 189 LEU A CA 1
ATOM 1480 C C . LEU A 1 189 ? -16.984 -24.75 -20.453 1 71.25 189 LEU A C 1
ATOM 1482 O O . LEU A 1 189 ? -17.141 -25.859 -20.969 1 71.25 189 LEU A O 1
ATOM 1486 N N . ILE A 1 190 ? -16.953 -23.656 -21.078 1 72 190 ILE A N 1
ATOM 1487 C CA . ILE A 1 190 ? -17.031 -23.672 -22.547 1 72 190 ILE A CA 1
ATOM 1488 C C . ILE A 1 190 ? -15.859 -24.469 -23.125 1 72 190 ILE A C 1
ATOM 1490 O O . ILE A 1 190 ? -16.031 -25.25 -24.047 1 72 190 ILE A O 1
ATOM 1494 N N . ALA A 1 191 ? -14.727 -24.203 -22.594 1 66.81 191 ALA A N 1
ATOM 1495 C CA . ALA A 1 191 ? -13.531 -24.906 -23.047 1 66.81 191 ALA A CA 1
ATOM 1496 C C . ALA A 1 191 ? -13.656 -26.406 -22.797 1 66.81 191 ALA A C 1
ATOM 1498 O O . ALA A 1 191 ? -13.273 -27.219 -23.641 1 66.81 191 ALA A O 1
ATOM 1499 N N . ALA A 1 192 ? -14.164 -26.797 -21.656 1 64.06 192 ALA A N 1
ATOM 1500 C CA . ALA A 1 192 ? -14.352 -28.203 -21.312 1 64.06 192 ALA A CA 1
ATOM 1501 C C . ALA A 1 192 ? -15.375 -28.859 -22.219 1 64.06 192 ALA A C 1
ATOM 1503 O O . ALA A 1 192 ? -15.203 -30 -22.641 1 64.06 192 ALA A O 1
ATOM 1504 N N . LEU A 1 193 ? -16.406 -28.094 -22.5 1 66.5 193 LEU A N 1
ATOM 1505 C CA . LEU A 1 193 ? -17.453 -28.625 -23.375 1 66.5 193 LEU A CA 1
ATOM 1506 C C . LEU A 1 193 ? -16.969 -28.75 -24.812 1 66.5 193 LEU A C 1
ATOM 1508 O O . LEU A 1 193 ? -17.312 -29.688 -25.516 1 66.5 193 LEU A O 1
ATOM 1512 N N . LEU A 1 194 ? -16.234 -27.75 -25.141 1 63.78 194 LEU A N 1
ATOM 1513 C CA . LEU A 1 194 ? -15.727 -27.734 -26.516 1 63.78 194 LEU A CA 1
ATOM 1514 C C . LEU A 1 194 ? -14.578 -28.734 -26.688 1 63.78 194 LEU A C 1
ATOM 1516 O O . LEU A 1 194 ? -14.297 -29.172 -27.797 1 63.78 194 LEU A O 1
ATOM 1520 N N . ALA A 1 195 ? -13.781 -28.859 -25.594 1 59.09 195 ALA A N 1
ATOM 1521 C CA . ALA A 1 195 ? -12.688 -29.828 -25.656 1 59.09 195 ALA A CA 1
ATOM 1522 C C . ALA A 1 195 ? -13.203 -31.203 -26.078 1 59.09 195 ALA A C 1
ATOM 1524 O O . ALA A 1 195 ? -12.477 -31.969 -26.719 1 59.09 195 ALA A O 1
ATOM 1525 N N . ASN A 1 196 ? -14.469 -31.469 -25.625 1 56.47 196 ASN A N 1
ATOM 1526 C CA . ASN A 1 196 ? -15.047 -32.75 -26.016 1 56.47 196 ASN A CA 1
ATOM 1527 C C . ASN A 1 196 ? -15.414 -32.781 -27.5 1 56.47 196 ASN A C 1
ATOM 1529 O O . ASN A 1 196 ? -15.531 -33.844 -28.109 1 56.47 196 ASN A O 1
ATOM 1533 N N . TYR A 1 197 ? -15.68 -31.641 -27.938 1 56.12 197 TYR A N 1
ATOM 1534 C CA . TYR A 1 197 ? -16.141 -31.656 -29.312 1 56.12 197 TYR A CA 1
ATOM 1535 C C . TYR A 1 197 ? -15.047 -31.141 -30.25 1 56.12 197 TYR A C 1
ATOM 1537 O O . TYR A 1 197 ? -14.984 -31.531 -31.422 1 56.12 197 TYR A O 1
ATOM 1545 N N . ILE A 1 198 ? -14.406 -30.031 -29.891 1 55.53 198 ILE A N 1
ATOM 1546 C CA . ILE A 1 198 ? -13.461 -29.391 -30.797 1 55.53 198 ILE A CA 1
ATOM 1547 C C . ILE A 1 198 ? -12.039 -29.578 -30.266 1 55.53 198 ILE A C 1
ATOM 1549 O O . ILE A 1 198 ? -11.844 -29.859 -29.078 1 55.53 198 ILE A O 1
ATOM 1553 N N . SER A 1 199 ? -10.922 -29.297 -31.141 1 53.75 199 SER A N 1
ATOM 1554 C CA . SER A 1 199 ? -9.484 -29.438 -30.984 1 53.75 199 SER A CA 1
ATOM 1555 C C . SER A 1 199 ? -8.992 -28.766 -29.703 1 53.75 199 SER A C 1
ATOM 1557 O O . SER A 1 199 ? -9.609 -27.812 -29.219 1 53.75 199 SER A O 1
ATOM 1559 N N . ASP A 1 200 ? -8.07 -29.375 -28.875 1 56.12 200 ASP A N 1
ATOM 1560 C CA . ASP A 1 200 ? -7.414 -29.25 -27.578 1 56.12 200 ASP A CA 1
ATOM 1561 C C . ASP A 1 200 ? -6.879 -27.844 -27.359 1 56.12 200 ASP A C 1
ATOM 1563 O O . ASP A 1 200 ? -6.57 -27.453 -26.234 1 56.12 200 ASP A O 1
ATOM 1567 N N . TRP A 1 201 ? -6.887 -26.969 -28.5 1 56.06 201 TRP A N 1
ATOM 1568 C CA . TRP A 1 201 ? -6.117 -25.75 -28.375 1 56.06 201 TRP A CA 1
ATOM 1569 C C . TRP A 1 201 ? -7 -24.594 -27.922 1 56.06 201 TRP A C 1
ATOM 1571 O O . TRP A 1 201 ? -6.504 -23.578 -27.422 1 56.06 201 TRP A O 1
ATOM 1581 N N . MET A 1 202 ? -8.336 -24.688 -28 1 57.22 202 MET A N 1
ATOM 1582 C CA . MET A 1 202 ? -9.203 -23.531 -27.75 1 57.22 202 MET A CA 1
ATOM 1583 C C . MET A 1 202 ? -9.211 -23.172 -26.266 1 57.22 202 MET A C 1
ATOM 1585 O O . MET A 1 202 ? -9.305 -22 -25.906 1 57.22 202 MET A O 1
ATOM 1589 N N . ASP A 1 203 ? -8.867 -24.078 -25.375 1 65.5 203 ASP A N 1
ATOM 1590 C CA . ASP A 1 203 ? -8.969 -23.859 -23.938 1 65.5 203 ASP A CA 1
ATOM 1591 C C . ASP A 1 203 ? -7.832 -22.984 -23.422 1 65.5 203 ASP A C 1
ATOM 1593 O O . ASP A 1 203 ? -8.07 -21.953 -22.781 1 65.5 203 ASP A O 1
ATOM 1597 N N . PRO A 1 204 ? -6.715 -23.25 -24.078 1 68.88 204 PRO A N 1
ATOM 1598 C CA . PRO A 1 204 ? -5.617 -22.438 -23.531 1 68.88 204 PRO A CA 1
ATOM 1599 C C . PRO A 1 204 ? -5.629 -21 -24.047 1 68.88 204 PRO A C 1
ATOM 1601 O O . PRO A 1 204 ? -5.277 -20.078 -23.312 1 68.88 204 PRO A O 1
ATOM 1604 N N . VAL A 1 205 ? -6.18 -20.797 -25.203 1 71.25 205 VAL A N 1
ATOM 1605 C CA . VAL A 1 205 ? -6.211 -19.438 -25.766 1 71.25 205 VAL A CA 1
ATOM 1606 C C . VAL A 1 205 ? -7.25 -18.609 -25.016 1 71.25 205 VAL A C 1
ATOM 1608 O O . VAL A 1 205 ? -7.004 -17.438 -24.703 1 71.25 205 VAL A O 1
ATOM 1611 N N . GLY A 1 206 ? -8.438 -19.156 -24.844 1 69.44 206 GLY A N 1
ATOM 1612 C CA . GLY A 1 206 ? -9.438 -18.453 -24.062 1 69.44 206 GLY A CA 1
ATOM 1613 C C . GLY A 1 206 ? -8.969 -18.094 -22.672 1 69.44 206 GLY A C 1
ATOM 1614 O O . GLY A 1 206 ? -9.25 -17 -22.188 1 69.44 206 GLY A O 1
ATOM 1615 N N . ALA A 1 207 ? -8.195 -18.953 -22.078 1 72.5 207 ALA A N 1
ATOM 1616 C CA . ALA A 1 207 ? -7.672 -18.719 -20.734 1 72.5 207 ALA A CA 1
ATOM 1617 C C . ALA A 1 207 ? -6.645 -17.578 -20.734 1 72.5 207 ALA A C 1
ATOM 1619 O O . ALA A 1 207 ? -6.602 -16.766 -19.812 1 72.5 207 ALA A O 1
ATOM 1620 N N . ILE A 1 208 ? -5.91 -17.5 -21.828 1 77.25 208 ILE A N 1
ATOM 1621 C CA . ILE A 1 208 ? -4.879 -16.484 -21.922 1 77.25 208 ILE A CA 1
ATOM 1622 C C . ILE A 1 208 ? -5.531 -15.109 -22.078 1 77.25 208 ILE A C 1
ATOM 1624 O O . ILE A 1 208 ? -5.113 -14.133 -21.453 1 77.25 208 ILE A O 1
ATOM 1628 N N . LEU A 1 209 ? -6.496 -15.031 -22.906 1 78.75 209 LEU A N 1
ATOM 1629 C CA . LEU A 1 209 ? -7.18 -13.766 -23.125 1 78.75 209 LEU A CA 1
ATOM 1630 C C . LEU A 1 209 ? -7.832 -13.273 -21.828 1 78.75 209 LEU A C 1
ATOM 1632 O O . LEU A 1 209 ? -7.746 -12.086 -21.5 1 78.75 209 LEU A O 1
ATOM 1636 N N . LEU A 1 210 ? -8.414 -14.125 -21.156 1 75.31 210 LEU A N 1
ATOM 1637 C CA . LEU A 1 210 ? -9.047 -13.766 -19.891 1 75.31 210 LEU A CA 1
ATOM 1638 C C . LEU A 1 210 ? -8 -13.352 -18.859 1 75.31 210 LEU A C 1
ATOM 1640 O O . LEU A 1 210 ? -8.234 -12.422 -18.078 1 75.31 210 LEU A O 1
ATOM 1644 N N . ALA A 1 211 ? -6.934 -14.086 -18.875 1 82.12 211 ALA A N 1
ATOM 1645 C CA . ALA A 1 211 ? -5.855 -13.758 -17.953 1 82.12 211 ALA A CA 1
ATOM 1646 C C . ALA A 1 211 ? -5.301 -12.359 -18.234 1 82.12 211 ALA A C 1
ATOM 1648 O O . ALA A 1 211 ? -5.012 -11.602 -17.297 1 82.12 211 ALA A O 1
ATOM 1649 N N . LEU A 1 212 ? -5.211 -12.031 -19.484 1 85.06 212 LEU A N 1
ATOM 1650 C CA . LEU A 1 212 ? -4.715 -10.711 -19.859 1 85.06 212 LEU A CA 1
ATOM 1651 C C . LEU A 1 212 ? -5.68 -9.625 -19.406 1 85.06 212 LEU A C 1
ATOM 1653 O O . LEU A 1 212 ? -5.25 -8.578 -18.906 1 85.06 212 LEU A O 1
ATOM 1657 N N . TYR A 1 213 ? -6.898 -9.891 -19.594 1 82.62 213 TYR A N 1
ATOM 1658 C CA . TYR A 1 213 ? -7.914 -8.945 -19.125 1 82.62 213 TYR A CA 1
ATOM 1659 C C . TYR A 1 213 ? -7.852 -8.766 -17.609 1 82.62 213 TYR A C 1
ATOM 1661 O O . TYR A 1 213 ? -7.934 -7.648 -17.109 1 82.62 213 TYR A O 1
ATOM 1669 N N . THR A 1 214 ? -7.719 -9.805 -16.875 1 82.44 214 THR A N 1
ATOM 1670 C CA . THR A 1 214 ? -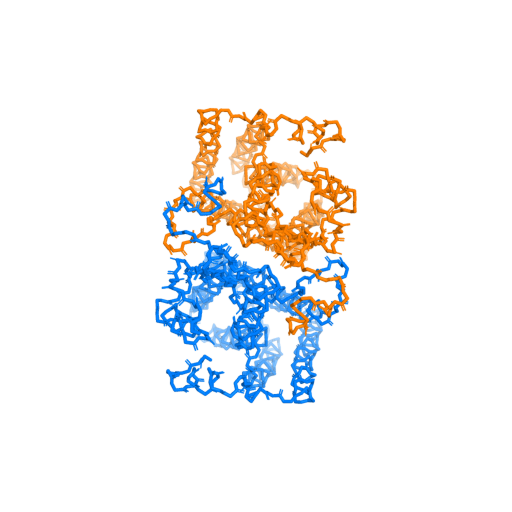7.656 -9.781 -15.414 1 82.44 214 THR A CA 1
ATOM 1671 C C . THR A 1 214 ? -6.422 -9.016 -14.945 1 82.44 214 THR A C 1
ATOM 1673 O O . THR A 1 214 ? -6.512 -8.188 -14.039 1 82.44 214 THR A O 1
ATOM 1676 N N . ILE A 1 215 ? -5.336 -9.281 -15.586 1 87.06 215 ILE A N 1
ATOM 1677 C CA . ILE A 1 215 ? -4.09 -8.625 -15.219 1 87.06 215 ILE A CA 1
ATOM 1678 C C . ILE A 1 215 ? -4.215 -7.121 -15.445 1 87.06 215 ILE A C 1
ATOM 1680 O O . ILE A 1 215 ? -3.793 -6.32 -14.602 1 87.06 215 ILE A O 1
ATOM 1684 N N . ARG A 1 216 ? -4.797 -6.812 -16.484 1 88.81 216 ARG A N 1
ATOM 1685 C CA . ARG A 1 216 ? -4.973 -5.395 -16.797 1 88.81 216 ARG A CA 1
ATOM 1686 C C . ARG A 1 216 ? -5.859 -4.715 -15.766 1 88.81 216 ARG A C 1
ATOM 1688 O O . ARG A 1 216 ? -5.504 -3.66 -15.227 1 88.81 216 ARG A O 1
ATOM 1695 N N . THR A 1 217 ? -6.949 -5.293 -15.469 1 87 217 THR A N 1
ATOM 1696 C CA . THR A 1 217 ? -7.918 -4.707 -14.547 1 87 217 THR A CA 1
ATOM 1697 C C . THR A 1 217 ? -7.312 -4.551 -13.156 1 87 217 THR A C 1
ATOM 1699 O O . THR A 1 217 ? -7.41 -3.48 -12.555 1 87 217 THR A O 1
ATOM 1702 N N . TRP A 1 218 ? -6.691 -5.578 -12.695 1 89.19 218 TRP A N 1
ATOM 1703 C CA . TRP A 1 218 ? -6.145 -5.527 -11.344 1 89.19 218 TRP A CA 1
ATOM 1704 C C . TRP A 1 218 ? -4.902 -4.645 -11.289 1 89.19 218 TRP A C 1
ATOM 1706 O O . TRP A 1 218 ? -4.637 -3.998 -10.273 1 89.19 218 TRP A O 1
ATOM 1716 N N . SER A 1 219 ? -4.168 -4.578 -12.398 1 91.25 219 SER A N 1
ATOM 1717 C CA . SER A 1 219 ? -3.035 -3.658 -12.445 1 91.25 219 SER A CA 1
ATOM 1718 C C . SER A 1 219 ? -3.498 -2.207 -12.367 1 91.25 219 SER A C 1
ATOM 1720 O O . SER A 1 219 ? -2.865 -1.382 -11.711 1 91.25 219 SER A O 1
ATOM 1722 N N . ILE A 1 220 ? -4.57 -1.942 -13.023 1 92.19 220 ILE A N 1
ATOM 1723 C CA . ILE A 1 220 ? -5.148 -0.604 -12.961 1 92.19 220 ILE A CA 1
ATOM 1724 C C . ILE A 1 220 ? -5.605 -0.307 -11.531 1 92.19 220 ILE A C 1
ATOM 1726 O O . ILE A 1 220 ? -5.379 0.791 -11.016 1 92.19 220 ILE A O 1
ATOM 1730 N N . THR A 1 221 ? -6.18 -1.214 -10.906 1 90.19 221 THR A N 1
ATOM 1731 C CA . THR A 1 221 ? -6.621 -1.057 -9.523 1 90.19 221 THR A CA 1
ATOM 1732 C C . THR A 1 221 ? -5.434 -0.804 -8.602 1 90.19 221 THR A C 1
ATOM 1734 O O . THR A 1 221 ? -5.508 0.034 -7.699 1 90.19 221 THR A O 1
ATOM 1737 N N . VAL A 1 222 ? -4.387 -1.533 -8.867 1 92.69 222 VAL A N 1
ATOM 1738 C CA . VAL A 1 222 ? -3.172 -1.328 -8.078 1 92.69 222 VAL A CA 1
ATOM 1739 C C . VAL A 1 222 ? -2.686 0.11 -8.25 1 92.69 222 VAL A C 1
ATOM 1741 O O . VAL A 1 222 ? -2.426 0.801 -7.262 1 92.69 222 VAL A O 1
ATOM 1744 N N . LEU A 1 223 ? -2.684 0.603 -9.422 1 92.06 223 LEU A N 1
ATOM 1745 C CA . LEU A 1 223 ? -2.162 1.935 -9.711 1 92.06 223 LEU A CA 1
ATOM 1746 C C . LEU A 1 223 ? -3.068 3.012 -9.125 1 92.06 223 LEU A C 1
ATOM 1748 O O . LEU A 1 223 ? -2.584 4.016 -8.602 1 92.06 223 LEU A O 1
ATOM 1752 N N . GLU A 1 224 ? -4.301 2.783 -9.188 1 90.56 224 GLU A N 1
ATOM 1753 C CA . GLU A 1 224 ? -5.254 3.742 -8.641 1 90.56 224 GLU A CA 1
ATOM 1754 C C . GLU A 1 224 ? -5.105 3.867 -7.125 1 90.56 224 GLU A C 1
ATOM 1756 O O . GLU A 1 224 ? -5.137 4.973 -6.582 1 90.56 224 GLU A O 1
ATOM 1761 N N . ASN A 1 225 ? -4.949 2.785 -6.512 1 91.12 225 ASN A N 1
ATOM 1762 C CA . ASN A 1 225 ? -4.812 2.822 -5.059 1 91.12 225 ASN A CA 1
ATOM 1763 C C . ASN A 1 225 ? -3.434 3.316 -4.637 1 91.12 225 ASN A C 1
ATOM 1765 O O . ASN A 1 225 ? -3.291 3.959 -3.596 1 91.12 225 ASN A O 1
ATOM 1769 N N . VAL A 1 226 ? -2.459 3.084 -5.473 1 90.75 226 VAL A N 1
ATOM 1770 C CA . VAL A 1 226 ? -1.142 3.66 -5.223 1 90.75 226 VAL A CA 1
ATOM 1771 C C . VAL A 1 226 ? -1.218 5.184 -5.312 1 90.75 226 VAL A C 1
ATOM 1773 O O . VAL A 1 226 ? -0.691 5.887 -4.449 1 90.75 226 VAL A O 1
ATOM 1776 N N . ASN A 1 227 ? -1.892 5.617 -6.309 1 87.81 227 ASN A N 1
ATOM 1777 C CA . ASN A 1 227 ? -2.025 7.059 -6.496 1 87.81 227 ASN A CA 1
ATOM 1778 C C . ASN A 1 227 ? -2.775 7.707 -5.336 1 87.81 227 ASN A C 1
ATOM 1780 O O . ASN A 1 227 ? -2.484 8.844 -4.965 1 87.81 227 ASN A O 1
ATOM 1784 N N . SER A 1 228 ? -3.637 6.988 -4.762 1 88.75 228 SER A N 1
ATOM 1785 C CA . SER A 1 228 ? -4.418 7.52 -3.65 1 88.75 228 SER A CA 1
ATOM 1786 C C . SER A 1 228 ? -3.588 7.578 -2.371 1 88.75 228 SER A C 1
ATOM 1788 O O . SER A 1 228 ? -3.926 8.312 -1.441 1 88.75 228 SER A O 1
ATOM 1790 N N . LEU A 1 229 ? -2.525 6.816 -2.391 1 89.94 229 LEU A N 1
ATOM 1791 C CA . LEU A 1 229 ? -1.744 6.723 -1.164 1 89.94 229 LEU A CA 1
ATOM 1792 C C . LEU A 1 229 ? -0.453 7.527 -1.278 1 89.94 229 LEU A C 1
ATOM 1794 O O . LEU A 1 229 ? 0.2 7.809 -0.271 1 89.94 229 LEU A O 1
ATOM 1798 N N . VAL A 1 230 ? -0.037 7.926 -2.463 1 86.31 230 VAL A N 1
ATOM 1799 C CA . VAL A 1 230 ? 1.235 8.609 -2.674 1 86.31 230 VAL A CA 1
ATOM 1800 C C . VAL A 1 230 ? 1.092 10.086 -2.322 1 86.31 230 VAL A C 1
ATOM 1802 O O . VAL A 1 230 ? 2.074 10.75 -1.982 1 86.31 230 VAL A O 1
ATOM 1805 N N . GLY A 1 231 ? -0.049 10.656 -2.322 1 86.31 231 GLY A N 1
ATOM 1806 C CA . GLY A 1 231 ? -0.253 12.07 -2.059 1 86.31 231 GLY A CA 1
ATOM 1807 C C . GLY A 1 231 ? -0.356 12.898 -3.32 1 86.31 231 GLY A C 1
ATOM 1808 O O . GLY A 1 231 ? 0.328 13.922 -3.457 1 86.31 231 GLY A O 1
ATOM 1809 N N . LYS A 1 232 ? -1.11 12.438 -4.141 1 88 232 LYS A N 1
ATOM 1810 C CA . LYS A 1 232 ? -1.34 13.164 -5.383 1 88 232 LYS A CA 1
ATOM 1811 C C . LYS A 1 232 ? -2.209 14.398 -5.148 1 88 232 LYS A C 1
ATOM 1813 O O . LYS A 1 232 ? -3.152 14.359 -4.355 1 88 232 LYS A O 1
ATOM 1818 N N . SER A 1 233 ? -1.879 15.453 -5.812 1 90.88 233 SER A N 1
ATOM 1819 C CA . SER A 1 233 ? -2.615 16.703 -5.668 1 90.88 233 SER A CA 1
ATOM 1820 C C . SER A 1 233 ? -4.043 16.562 -6.184 1 90.88 233 SER A C 1
ATOM 1822 O O . SER A 1 233 ? -4.293 15.852 -7.156 1 90.88 233 SER A O 1
ATOM 1824 N N . ALA A 1 234 ? -4.926 17.234 -5.539 1 90.25 234 ALA A N 1
ATOM 1825 C CA . ALA A 1 234 ? -6.316 17.266 -5.98 1 90.25 234 ALA A CA 1
ATOM 1826 C C . ALA A 1 234 ? -6.449 17.984 -7.32 1 90.25 234 ALA A C 1
ATOM 1828 O O . ALA A 1 234 ? -5.535 18.703 -7.746 1 90.25 234 ALA A O 1
ATOM 1829 N N . ALA A 1 235 ? -7.484 17.75 -7.934 1 89.19 235 ALA A N 1
ATOM 1830 C CA . ALA A 1 235 ? -7.75 18.406 -9.211 1 89.19 235 ALA A CA 1
ATOM 1831 C C . ALA A 1 235 ? -7.832 19.922 -9.055 1 89.19 235 ALA A C 1
ATOM 1833 O O . ALA A 1 235 ? -8.273 20.422 -8.016 1 89.19 235 ALA A O 1
ATOM 1834 N N . PRO A 1 236 ? -7.422 20.641 -10.047 1 90.62 236 PRO A N 1
ATOM 1835 C CA . PRO A 1 236 ? -7.43 22.109 -9.977 1 90.62 236 PRO A CA 1
ATOM 1836 C C . PRO A 1 236 ? -8.82 22.672 -9.68 1 90.62 236 PRO A C 1
ATOM 1838 O O . PRO A 1 236 ? -8.938 23.688 -8.969 1 90.62 236 PRO A O 1
ATOM 1841 N N . GLU A 1 237 ? -9.789 22.016 -10.203 1 90.19 237 GLU A N 1
ATOM 1842 C CA . GLU A 1 237 ? -11.156 22.453 -9.945 1 90.19 237 GLU A CA 1
ATOM 1843 C C . GLU A 1 237 ? -11.484 22.406 -8.461 1 90.19 237 GLU A C 1
ATOM 1845 O O . GLU A 1 237 ? -12.102 23.312 -7.918 1 90.19 237 GLU A O 1
ATOM 1850 N N . TYR A 1 238 ? -11.055 21.359 -7.832 1 90.38 238 TYR A N 1
ATOM 1851 C CA . TYR A 1 238 ? -11.297 21.219 -6.402 1 90.38 238 TYR A CA 1
ATOM 1852 C C . TYR A 1 238 ? -10.484 22.234 -5.605 1 90.38 238 TYR A C 1
ATOM 1854 O O . TYR A 1 238 ? -10.977 22.781 -4.617 1 90.38 238 TYR A O 1
ATOM 1862 N N . LEU A 1 239 ? -9.289 22.516 -6.031 1 91.31 239 LEU A N 1
ATOM 1863 C CA . LEU A 1 239 ? -8.445 23.5 -5.363 1 91.31 239 LEU A CA 1
ATOM 1864 C C . LEU A 1 239 ? -9.055 24.891 -5.453 1 91.31 239 LEU A C 1
ATOM 1866 O O . LEU A 1 239 ? -8.984 25.672 -4.5 1 91.31 239 LEU A O 1
ATOM 1870 N N . GLN A 1 240 ? -9.625 25.156 -6.551 1 90.56 240 GLN A N 1
ATOM 1871 C CA . GLN A 1 240 ? -10.281 26.438 -6.73 1 90.56 240 GLN A CA 1
ATOM 1872 C C . GLN A 1 240 ? -11.469 26.594 -5.785 1 90.56 240 GLN A C 1
ATOM 1874 O O . GLN A 1 240 ? -11.688 27.672 -5.219 1 90.56 240 GLN A O 1
ATOM 1879 N N . LYS A 1 241 ? -12.164 25.516 -5.66 1 90 241 LYS A N 1
ATOM 1880 C CA . LYS A 1 241 ? -13.305 25.516 -4.746 1 90 241 LYS A CA 1
ATOM 1881 C C . LYS A 1 241 ? -12.852 25.75 -3.309 1 90 241 LYS A C 1
ATOM 1883 O O . LYS A 1 241 ? -13.492 26.516 -2.57 1 90 241 LYS A O 1
ATOM 1888 N N . LEU A 1 242 ? -11.789 25.109 -2.961 1 92.06 242 LEU A N 1
ATOM 1889 C CA . LEU A 1 242 ? -11.258 25.281 -1.616 1 92.06 242 LEU A CA 1
ATOM 1890 C C . LEU A 1 242 ? -10.781 26.719 -1.404 1 92.06 242 LEU A C 1
ATOM 1892 O O . LEU A 1 242 ? -11 27.297 -0.339 1 92.06 242 LEU A O 1
ATOM 1896 N N . THR A 1 243 ? -10.188 27.281 -2.41 1 91.62 243 THR A N 1
ATOM 1897 C CA . THR A 1 243 ? -9.703 28.656 -2.334 1 91.62 243 THR A CA 1
ATOM 1898 C C . THR A 1 243 ? -10.859 29.641 -2.168 1 91.62 243 THR A C 1
ATOM 1900 O O . THR A 1 243 ? -10.766 30.578 -1.385 1 91.62 243 THR A O 1
ATOM 1903 N N . TYR A 1 244 ? -11.844 29.375 -2.912 1 90.38 244 TYR A N 1
ATOM 1904 C CA . TYR A 1 244 ? -13.031 30.203 -2.832 1 90.38 244 TYR A CA 1
ATOM 1905 C C . TYR A 1 244 ? -13.641 30.156 -1.437 1 90.38 244 TYR A C 1
ATOM 1907 O O . TYR A 1 244 ? -14.031 31.188 -0.883 1 90.38 244 TYR A O 1
ATOM 1915 N N . LEU A 1 245 ? -13.719 28.984 -0.875 1 90.5 245 LEU A N 1
ATOM 1916 C CA . LEU A 1 245 ? -14.266 28.797 0.463 1 90.5 245 LEU A CA 1
ATOM 1917 C C . LEU A 1 245 ? -13.43 29.531 1.504 1 90.5 245 LEU A C 1
ATOM 1919 O O . LEU A 1 245 ? -13.977 30.141 2.432 1 90.5 245 LEU A O 1
ATOM 1923 N N . CYS A 1 246 ? -12.148 29.5 1.359 1 91.62 246 CYS A N 1
ATOM 1924 C CA . CYS A 1 246 ? -11.242 30.172 2.295 1 91.62 246 CYS A CA 1
ATOM 1925 C C . CYS A 1 246 ? -11.352 31.688 2.182 1 91.62 246 CYS A C 1
ATOM 1927 O O . CYS A 1 246 ? -11.336 32.375 3.193 1 91.62 246 CYS A O 1
ATOM 1929 N N . TRP A 1 247 ? -11.477 32.188 0.999 1 90 247 TRP A N 1
ATOM 1930 C CA . TRP A 1 247 ? -11.539 33.625 0.74 1 90 247 TRP A CA 1
ATOM 1931 C C . TRP A 1 247 ? -12.812 34.219 1.337 1 90 247 TRP A C 1
ATOM 1933 O O . TRP A 1 247 ? -12.789 35.344 1.846 1 90 247 TRP A O 1
ATOM 1943 N N . ASN A 1 248 ? -13.836 33.469 1.322 1 90.19 248 ASN A N 1
ATOM 1944 C CA . ASN A 1 248 ? -15.133 33.969 1.746 1 90.19 248 ASN A CA 1
ATOM 1945 C C . ASN A 1 248 ? -15.43 33.625 3.201 1 90.19 248 ASN A C 1
ATOM 1947 O O . ASN A 1 248 ? -16.531 33.875 3.688 1 90.19 248 ASN A O 1
ATOM 1951 N N . HIS A 1 249 ? -14.547 33.156 3.896 1 90.81 249 HIS A N 1
ATOM 1952 C CA . HIS A 1 249 ? -14.773 32.688 5.262 1 90.81 249 HIS A CA 1
ATOM 1953 C C . HIS A 1 249 ? -14.859 33.875 6.23 1 90.81 249 HIS A C 1
ATOM 1955 O O . HIS A 1 249 ? -15.734 33.906 7.098 1 90.81 249 HIS A O 1
ATOM 1961 N N . HIS A 1 250 ? -13.992 34.812 6.098 1 91.88 250 HIS A N 1
ATOM 1962 C CA . HIS A 1 250 ? -13.922 35.938 7.02 1 91.88 250 HIS A CA 1
ATOM 1963 C C . HIS A 1 250 ? -13.344 37.188 6.34 1 91.88 250 HIS A C 1
ATOM 1965 O O . HIS A 1 250 ? -12.414 37.062 5.543 1 91.88 250 HIS A O 1
ATOM 1971 N N . GLU A 1 251 ? -13.727 38.344 6.758 1 90.94 251 GLU A N 1
ATOM 1972 C CA . GLU A 1 251 ? -13.32 39.594 6.125 1 90.94 251 GLU A CA 1
ATOM 1973 C C . GLU A 1 251 ? -11.891 39.969 6.504 1 90.94 251 GLU A C 1
ATOM 1975 O O . GLU A 1 251 ? -11.211 40.688 5.758 1 90.94 251 GLU A O 1
ATOM 1980 N N . ALA A 1 252 ? -11.414 39.438 7.586 1 91.75 252 ALA A N 1
ATOM 1981 C CA . ALA A 1 252 ? -10.086 39.781 8.078 1 91.75 252 ALA A CA 1
ATOM 1982 C C . ALA A 1 252 ? -9 39.125 7.242 1 91.75 252 ALA A C 1
ATOM 1984 O O . ALA A 1 252 ? -7.82 39.469 7.363 1 91.75 252 ALA A O 1
ATOM 1985 N N . ILE A 1 253 ? -9.367 38.219 6.426 1 91.88 253 ILE A N 1
ATOM 1986 C CA . ILE A 1 253 ? -8.398 37.531 5.582 1 91.88 253 ILE A CA 1
ATOM 1987 C C . ILE A 1 253 ? -7.945 38.469 4.453 1 91.88 253 ILE A C 1
ATOM 1989 O O . ILE A 1 253 ? -8.75 38.844 3.594 1 91.88 253 ILE A O 1
ATOM 1993 N N . ARG A 1 254 ? -6.648 38.719 4.422 1 90.19 254 ARG A N 1
ATOM 1994 C CA . ARG A 1 254 ? -6.113 39.688 3.451 1 90.19 254 ARG A CA 1
ATOM 1995 C C . ARG A 1 254 ? -5.691 38.969 2.17 1 90.19 254 ARG A C 1
ATOM 1997 O O . ARG A 1 254 ? -5.785 39.531 1.08 1 90.19 254 ARG A O 1
ATOM 2004 N N . HIS A 1 255 ? -5.109 37.812 2.477 1 90.94 255 HIS A N 1
ATOM 2005 C CA . HIS A 1 255 ? -4.582 37.031 1.35 1 90.94 255 HIS A CA 1
ATOM 2006 C C . HIS A 1 255 ? -4.547 35.531 1.659 1 90.94 255 HIS A C 1
ATOM 2008 O O . HIS A 1 255 ? -4.422 35.156 2.82 1 90.94 255 HIS A O 1
ATOM 2014 N N . ILE A 1 256 ? -4.77 34.781 0.635 1 90.5 256 ILE A N 1
ATOM 2015 C CA . ILE A 1 256 ? -4.551 33.344 0.712 1 90.5 256 ILE A CA 1
ATOM 2016 C C . ILE A 1 256 ? -3.217 33 0.062 1 90.5 256 ILE A C 1
ATOM 2018 O O . ILE A 1 256 ? -3.041 33.188 -1.146 1 90.5 256 ILE A O 1
ATOM 2022 N N . ASP A 1 257 ? -2.336 32.562 0.788 1 86.69 257 ASP A N 1
ATOM 2023 C CA . ASP A 1 257 ? -0.985 32.281 0.296 1 86.69 257 ASP A CA 1
ATOM 2024 C C . ASP A 1 257 ? -0.913 30.969 -0.46 1 86.69 257 ASP A C 1
ATOM 2026 O O . ASP A 1 257 ? -0.533 30.938 -1.633 1 86.69 257 ASP A O 1
ATOM 2030 N N . THR A 1 258 ? -1.217 29.938 0.276 1 88.06 258 THR A N 1
ATOM 2031 C CA . THR A 1 258 ? -1.088 28.625 -0.343 1 88.06 258 THR A CA 1
ATOM 2032 C C . THR A 1 258 ? -2.266 27.734 0.034 1 88.06 258 THR A C 1
ATOM 2034 O O . THR A 1 258 ? -2.748 27.781 1.169 1 88.06 258 THR A O 1
ATOM 2037 N N . VAL A 1 259 ? -2.812 27.062 -0.966 1 91 259 VAL A N 1
ATOM 2038 C CA . VAL A 1 259 ? -3.803 26.016 -0.764 1 91 259 VAL A CA 1
ATOM 2039 C C . VAL A 1 259 ? -3.311 24.719 -1.389 1 91 259 VAL A C 1
ATOM 2041 O O . VAL A 1 259 ? -3.115 24.641 -2.604 1 91 259 VAL A O 1
ATOM 2044 N N . ARG A 1 260 ? -3.053 23.797 -0.552 1 91.69 260 ARG A N 1
ATOM 2045 C CA . ARG A 1 260 ? -2.623 22.484 -1.015 1 91.69 260 ARG A CA 1
ATOM 2046 C C . ARG A 1 260 ? -3.586 21.391 -0.549 1 91.69 260 ARG A C 1
ATOM 2048 O O . ARG A 1 260 ? -4.066 21.438 0.586 1 91.69 260 ARG A O 1
ATOM 2055 N N . ALA A 1 261 ? -3.93 20.594 -1.425 1 92.44 261 ALA A N 1
ATOM 2056 C CA . ALA A 1 261 ? -4.746 19.422 -1.13 1 92.44 261 ALA A CA 1
ATOM 2057 C C . ALA A 1 261 ? -4.184 18.172 -1.816 1 92.44 261 ALA A C 1
ATOM 2059 O O . ALA A 1 261 ? -3.928 18.188 -3.023 1 92.44 261 ALA A O 1
ATOM 2060 N N . TYR A 1 262 ? -3.928 17.172 -1.036 1 90.12 262 TYR A N 1
ATOM 2061 C CA . TYR A 1 262 ? -3.381 15.945 -1.611 1 90.12 262 TYR A CA 1
ATOM 2062 C C . TYR A 1 262 ? -4.016 14.719 -0.976 1 90.12 262 TYR A C 1
ATOM 2064 O O . TYR A 1 262 ? -4.582 14.797 0.117 1 90.12 262 TYR A O 1
ATOM 2072 N N . THR A 1 263 ? -3.906 13.734 -1.711 1 88.62 263 THR A N 1
ATOM 2073 C CA . THR A 1 263 ? -4.598 12.516 -1.299 1 88.62 263 THR A CA 1
ATOM 2074 C C . THR A 1 263 ? -3.908 11.883 -0.094 1 88.62 263 THR A C 1
ATOM 2076 O O . THR A 1 263 ? -2.678 11.883 -0.005 1 88.62 263 THR A O 1
ATOM 2079 N N . PHE A 1 264 ? -4.68 11.43 0.807 1 83.75 264 PHE A N 1
ATOM 2080 C CA . PHE A 1 264 ? -4.301 10.695 2.01 1 83.75 264 PHE A CA 1
ATOM 2081 C C . PHE A 1 264 ? -5.191 9.477 2.209 1 83.75 264 PHE A C 1
ATOM 2083 O O . PHE A 1 264 ? -6.016 9.445 3.123 1 83.75 264 PHE A O 1
ATOM 2090 N N . GLY A 1 265 ? -4.926 8.516 1.409 1 80.44 265 GLY A N 1
ATOM 2091 C CA . GLY A 1 265 ? -5.863 7.41 1.344 1 80.44 265 GLY A CA 1
ATOM 2092 C C . GLY A 1 265 ? -7.062 7.695 0.461 1 80.44 265 GLY A C 1
ATOM 2093 O O . GLY A 1 265 ? -6.906 8.102 -0.693 1 80.44 265 GLY A O 1
ATOM 2094 N N . SER A 1 266 ? -8.266 7.52 1.067 1 80.5 266 SER A N 1
ATOM 2095 C CA . SER A 1 266 ? -9.484 7.75 0.293 1 80.5 266 SER A CA 1
ATOM 2096 C C . SER A 1 266 ? -9.938 9.203 0.402 1 80.5 266 SER A C 1
ATOM 2098 O O . SER A 1 266 ? -10.812 9.641 -0.351 1 80.5 266 SER A O 1
ATOM 2100 N N . HIS A 1 267 ? -9.273 9.938 1.188 1 87.88 267 HIS A N 1
ATOM 2101 C CA . HIS A 1 267 ? -9.641 11.328 1.404 1 87.88 267 HIS A CA 1
ATOM 2102 C C . HIS A 1 267 ? -8.445 12.258 1.179 1 87.88 267 HIS A C 1
ATOM 2104 O O . HIS A 1 267 ? -7.352 11.789 0.863 1 87.88 267 HIS A O 1
ATOM 2110 N N . TYR A 1 268 ? -8.797 13.617 1.333 1 89.38 268 TYR A N 1
ATOM 2111 C CA . TYR A 1 268 ? -7.746 14.602 1.073 1 89.38 268 TYR A CA 1
ATOM 2112 C C . TYR A 1 268 ? -7.238 15.211 2.373 1 89.38 268 TYR A C 1
ATOM 2114 O O . TYR A 1 268 ? -7.988 15.328 3.346 1 89.38 268 TYR A O 1
ATOM 2122 N N . PHE A 1 269 ? -5.996 15.523 2.311 1 90.44 269 PHE A N 1
ATOM 2123 C CA . PHE A 1 269 ? -5.363 16.406 3.293 1 90.44 269 PHE A CA 1
ATOM 2124 C C . PHE A 1 269 ? -5.223 17.812 2.744 1 90.44 269 PHE A C 1
ATOM 2126 O O . PHE A 1 269 ? -4.707 18.016 1.641 1 90.44 269 PHE A O 1
ATOM 2133 N N . VAL A 1 270 ? -5.727 18.734 3.527 1 93 270 VAL A N 1
ATOM 2134 C CA . VAL A 1 270 ? -5.734 20.109 3.012 1 93 270 VAL A CA 1
ATOM 2135 C C . VAL A 1 270 ? -4.859 20.984 3.895 1 93 270 VAL A C 1
ATOM 2137 O O . VAL A 1 270 ? -4.918 20.906 5.125 1 93 270 VAL A O 1
ATOM 2140 N N . GLU A 1 271 ? -4.008 21.688 3.295 1 92.88 271 GLU A N 1
ATOM 2141 C CA . GLU A 1 271 ? -3.191 22.719 3.941 1 92.88 271 GLU A CA 1
ATOM 2142 C C . GLU A 1 271 ? -3.479 24.094 3.365 1 92.88 271 GLU A C 1
ATOM 2144 O O . GLU A 1 271 ? -3.361 24.312 2.156 1 92.88 271 GLU A O 1
ATOM 2149 N N . VAL A 1 272 ? -3.834 24.953 4.23 1 94.12 272 VAL A N 1
ATOM 2150 C CA . VAL A 1 272 ? -4.156 26.297 3.777 1 94.12 272 VAL A CA 1
ATOM 2151 C C . VAL A 1 272 ? -3.355 27.328 4.582 1 94.12 272 VAL A C 1
ATOM 2153 O O . VAL A 1 272 ? -3.211 27.188 5.801 1 94.12 272 VAL A O 1
ATOM 2156 N N . ASP A 1 273 ? -2.82 28.219 3.881 1 92.81 273 ASP A N 1
ATOM 2157 C CA . ASP A 1 273 ? -2.145 29.359 4.496 1 92.81 273 ASP A CA 1
ATOM 2158 C C . ASP A 1 273 ? -2.922 30.656 4.258 1 92.81 273 ASP A C 1
ATOM 2160 O O . ASP A 1 273 ? -3.064 31.094 3.117 1 92.81 273 ASP A O 1
ATOM 2164 N N . ILE A 1 274 ? -3.332 31.203 5.328 1 92.94 274 ILE A N 1
ATOM 2165 C CA . ILE A 1 274 ? -4.062 32.469 5.207 1 92.94 274 ILE A CA 1
ATOM 2166 C C . ILE A 1 274 ? -3.25 33.594 5.84 1 92.94 274 ILE A C 1
ATOM 2168 O O . ILE A 1 274 ? -2.479 33.344 6.773 1 92.94 274 ILE A O 1
ATOM 2172 N N . VAL A 1 275 ? -3.471 34.812 5.328 1 93.56 275 VAL A N 1
ATOM 2173 C CA . VAL A 1 275 ? -2.756 35.969 5.824 1 93.56 275 VAL A CA 1
ATOM 2174 C C . VAL A 1 275 ? -3.715 36.875 6.594 1 93.56 275 VAL A C 1
ATOM 2176 O O . VAL A 1 275 ? -4.758 37.281 6.066 1 93.56 275 VAL A O 1
ATOM 2179 N N . LEU A 1 276 ? -3.359 37.094 7.855 1 94.12 276 LEU A N 1
ATOM 2180 C CA . LEU A 1 276 ? -4.109 38 8.727 1 94.12 276 LEU A CA 1
ATOM 2181 C C . LEU A 1 276 ? -3.26 39.188 9.148 1 94.12 276 LEU A C 1
ATOM 2183 O O . LEU A 1 276 ? -2.043 39.188 8.945 1 94.12 276 LEU A O 1
ATOM 2187 N N . PRO A 1 277 ? -3.934 40.219 9.609 1 92.88 277 PRO A N 1
ATOM 2188 C CA . PRO A 1 277 ? -3.146 41.375 10.055 1 92.88 277 PRO A CA 1
ATOM 2189 C C . PRO A 1 277 ? -2.131 41.031 11.133 1 92.88 277 PRO A C 1
ATOM 2191 O O . PRO A 1 277 ? -2.453 40.281 12.07 1 92.88 277 PRO A O 1
ATOM 2194 N N . SER A 1 278 ? -0.983 41.531 11.094 1 92 278 SER A N 1
ATOM 2195 C CA . SER A 1 278 ? 0.142 41.188 11.961 1 92 278 SER A CA 1
ATOM 2196 C C . SER A 1 278 ? -0.13 41.562 13.406 1 92 278 SER A C 1
ATOM 2198 O O . SER A 1 278 ? 0.37 40.906 14.328 1 92 278 SER A O 1
ATOM 2200 N N . THR A 1 279 ? -0.906 42.594 13.609 1 92.19 279 THR A N 1
ATOM 2201 C CA . THR A 1 279 ? -1.13 43.125 14.953 1 92.19 279 THR A CA 1
ATOM 2202 C C . THR A 1 279 ? -2.33 42.438 15.609 1 92.19 279 THR A C 1
ATOM 2204 O O . THR A 1 279 ? -2.646 42.719 16.766 1 92.19 279 THR A O 1
ATOM 2207 N N . MET A 1 280 ? -2.936 41.531 14.883 1 93.31 280 MET A N 1
ATOM 2208 C CA . MET A 1 280 ? -4.102 40.844 15.422 1 93.31 280 MET A CA 1
ATOM 2209 C C . MET A 1 280 ? -3.711 39.969 16.609 1 93.31 280 MET A C 1
ATOM 2211 O O . MET A 1 280 ? -2.699 39.281 16.562 1 93.31 280 MET A O 1
ATOM 2215 N N . PRO A 1 281 ? -4.48 40.094 17.672 1 94.19 281 PRO A N 1
ATOM 2216 C CA . PRO A 1 281 ? -4.195 39.219 18.812 1 94.19 281 PRO A CA 1
ATOM 2217 C C . PRO A 1 281 ? -4.363 37.75 18.469 1 94.19 281 PRO A C 1
ATOM 2219 O O . PRO A 1 281 ? -5.238 37.375 17.672 1 94.19 281 PRO A O 1
ATOM 2222 N N . LEU A 1 282 ? -3.609 36.938 19.078 1 93.81 282 LEU A N 1
ATOM 2223 C CA . LEU A 1 282 ? -3.59 35.5 18.797 1 93.81 282 LEU A CA 1
ATOM 2224 C C . LEU A 1 282 ? -4.973 34.875 19 1 93.81 282 LEU A C 1
ATOM 2226 O O . LEU A 1 282 ? -5.383 34 18.25 1 93.81 282 LEU A O 1
ATOM 2230 N N . ARG A 1 283 ? -5.691 35.312 19.969 1 93.38 283 ARG A N 1
ATOM 2231 C CA . ARG A 1 283 ? -7.016 34.781 20.25 1 93.38 283 ARG A CA 1
ATOM 2232 C C . ARG A 1 283 ? -7.941 34.938 19.062 1 93.38 283 ARG A C 1
ATOM 2234 O O . ARG A 1 283 ? -8.609 33.969 18.656 1 93.38 283 ARG A O 1
ATOM 2241 N N . GLU A 1 284 ? -8 36.094 18.547 1 93.44 284 GLU A N 1
ATOM 2242 C CA . GLU A 1 284 ? -8.852 36.375 17.391 1 93.44 284 GLU A CA 1
ATOM 2243 C C . GLU A 1 284 ? -8.391 35.625 16.156 1 93.44 284 GLU A C 1
ATOM 2245 O O . GLU A 1 284 ? -9.211 35.031 15.453 1 93.44 284 GLU A O 1
ATOM 2250 N N . ALA A 1 285 ? -7.133 35.656 15.938 1 93.5 285 ALA A N 1
ATOM 2251 C CA . ALA A 1 285 ? -6.574 34.938 14.789 1 93.5 285 ALA A CA 1
ATOM 2252 C C . ALA A 1 285 ? -6.855 33.438 14.883 1 93.5 285 ALA A C 1
ATOM 2254 O O . ALA A 1 285 ? -7.234 32.812 13.891 1 93.5 285 ALA A O 1
ATOM 2255 N N . HIS A 1 286 ? -6.582 32.906 16.031 1 93.12 286 HIS A N 1
ATOM 2256 C CA . HIS A 1 286 ? -6.816 31.484 16.281 1 93.12 286 HIS A CA 1
ATOM 2257 C C . HIS A 1 286 ? -8.266 31.125 16 1 93.12 286 HIS A C 1
ATOM 2259 O O . HIS A 1 286 ? -8.539 30.094 15.367 1 93.12 286 HIS A O 1
ATOM 2265 N N . ASP A 1 287 ? -9.203 31.891 16.469 1 92.31 287 ASP A N 1
ATOM 2266 C CA . ASP A 1 287 ? -10.617 31.594 16.312 1 92.31 287 ASP A CA 1
ATOM 2267 C C . ASP A 1 287 ? -11.016 31.594 14.836 1 92.31 287 ASP A C 1
ATOM 2269 O O . ASP A 1 287 ? -11.812 30.766 14.398 1 92.31 287 ASP A O 1
ATOM 2273 N N . ILE A 1 288 ? -10.484 32.531 14.117 1 92.56 288 ILE A N 1
ATOM 2274 C CA . ILE A 1 288 ? -10.75 32.594 12.68 1 92.56 288 ILE A CA 1
ATOM 2275 C C . ILE A 1 288 ? -10.203 31.344 12 1 92.56 288 ILE A C 1
ATOM 2277 O O . ILE A 1 288 ? -10.898 30.703 11.203 1 92.56 288 ILE A O 1
ATOM 2281 N N . GLY A 1 289 ? -8.992 31 12.328 1 92.56 289 GLY A N 1
ATOM 2282 C CA . GLY A 1 289 ? -8.359 29.828 11.75 1 92.56 289 GLY A CA 1
ATOM 2283 C C . GLY A 1 289 ? -9.055 28.531 12.117 1 92.56 289 GLY A C 1
ATOM 2284 O O . GLY A 1 289 ? -9.211 27.641 11.281 1 92.56 289 GLY A O 1
ATOM 2285 N N . GLU A 1 290 ? -9.367 28.375 13.328 1 91.5 290 GLU A N 1
ATOM 2286 C CA . GLU A 1 290 ? -10.031 27.156 13.805 1 91.5 290 GLU A CA 1
ATOM 2287 C C . GLU A 1 290 ? -11.391 26.984 13.133 1 91.5 290 GLU A C 1
ATOM 2289 O O . GLU A 1 290 ? -11.766 25.859 12.773 1 91.5 290 GLU A O 1
ATOM 2294 N N . ALA A 1 291 ? -12.125 28.062 13.062 1 91.31 291 ALA A N 1
ATOM 2295 C CA . ALA A 1 291 ? -13.422 28.016 12.391 1 91.31 291 ALA A CA 1
ATOM 2296 C C . ALA A 1 291 ? -13.273 27.578 10.938 1 91.31 291 ALA A C 1
ATOM 2298 O O . ALA A 1 291 ? -14.094 26.812 10.43 1 91.31 291 ALA A O 1
ATOM 2299 N N . LEU A 1 292 ? -12.289 28.094 10.344 1 92.31 292 LEU A N 1
ATOM 2300 C CA . LEU A 1 292 ? -12.023 27.719 8.961 1 92.31 292 LEU A CA 1
ATOM 2301 C C . LEU A 1 292 ? -11.648 26.25 8.867 1 92.31 292 LEU A C 1
ATOM 2303 O O . LEU A 1 292 ? -12.109 25.531 7.965 1 92.31 292 LEU A O 1
ATOM 2307 N N . GLN A 1 293 ? -10.766 25.797 9.703 1 92.88 293 GLN A N 1
ATOM 2308 C CA . GLN A 1 293 ? -10.367 24.391 9.75 1 92.88 293 GLN A CA 1
ATOM 2309 C C . GLN A 1 293 ? -11.586 23.484 9.891 1 92.88 293 GLN A C 1
ATOM 2311 O O . GLN A 1 293 ? -11.703 22.469 9.188 1 92.88 293 GLN A O 1
ATOM 2316 N N . GLU A 1 294 ? -12.445 23.797 10.773 1 89.56 294 GLU A N 1
ATOM 2317 C CA . GLU A 1 294 ? -13.648 23.016 11 1 89.56 294 GLU A CA 1
ATOM 2318 C C . GLU A 1 294 ? -14.547 23 9.758 1 89.56 294 GLU A C 1
ATOM 2320 O O . GLU A 1 294 ? -15.125 21.984 9.414 1 89.56 294 GLU A O 1
ATOM 2325 N N . LYS A 1 295 ? -14.688 24.141 9.18 1 89.38 295 LYS A N 1
ATOM 2326 C CA . LYS A 1 295 ? -15.492 24.266 7.965 1 89.38 295 LYS A CA 1
ATOM 2327 C C . LYS A 1 295 ? -14.953 23.375 6.855 1 89.38 295 LYS A C 1
ATOM 2329 O O . LYS A 1 295 ? -15.727 22.688 6.172 1 89.38 295 LYS A O 1
ATOM 2334 N N . LEU A 1 296 ? -13.672 23.359 6.715 1 90.62 296 LEU A N 1
ATOM 2335 C CA . LEU A 1 296 ? -13.039 22.531 5.691 1 90.62 296 LEU A CA 1
ATOM 2336 C C . LEU A 1 296 ? -13.227 21.047 6.004 1 90.62 296 LEU A C 1
ATOM 2338 O O . LEU A 1 296 ? -13.484 20.25 5.105 1 90.62 296 LEU A O 1
ATOM 2342 N N . GLU A 1 297 ? -13.078 20.656 7.223 1 89.25 297 GLU A N 1
ATOM 2343 C CA . GLU A 1 297 ? -13.164 19.266 7.645 1 89.25 297 GLU A CA 1
ATOM 2344 C C . GLU A 1 297 ? -14.602 18.75 7.551 1 89.25 297 GLU A C 1
ATOM 2346 O O . GLU A 1 297 ? -14.836 17.547 7.629 1 89.25 297 GLU A O 1
ATOM 2351 N N . GLN A 1 298 ? -15.516 19.625 7.367 1 85.5 298 GLN A N 1
ATOM 2352 C CA . GLN A 1 298 ? -16.906 19.219 7.203 1 85.5 298 GLN A CA 1
ATOM 2353 C C . GLN A 1 298 ? -17.172 18.719 5.785 1 85.5 298 GLN A C 1
ATOM 2355 O O . GLN A 1 298 ? -18.172 18.047 5.535 1 85.5 298 GLN A O 1
ATOM 2360 N N . LEU A 1 299 ? -16.312 19.047 4.926 1 85.56 299 LEU A N 1
ATOM 2361 C CA . LEU A 1 299 ? -16.422 18.516 3.568 1 85.56 299 LEU A CA 1
ATOM 2362 C C . LEU A 1 299 ? -16.172 17.016 3.541 1 85.56 299 LEU A C 1
ATOM 2364 O O . LEU A 1 299 ? -15.195 16.531 4.137 1 85.56 299 LEU A O 1
ATOM 2368 N N . PRO A 1 300 ? -16.953 16.266 2.957 1 81.75 300 PRO A N 1
ATOM 2369 C CA . PRO A 1 300 ? -16.859 14.805 2.992 1 81.75 300 PRO A CA 1
ATOM 2370 C C . PRO A 1 300 ? -15.562 14.281 2.398 1 81.75 300 PRO A C 1
ATOM 2372 O O . PRO A 1 300 ? -15.102 13.195 2.766 1 81.75 300 PRO A O 1
ATOM 2375 N N . GLU A 1 301 ? -14.914 14.969 1.564 1 86.56 301 GLU A N 1
ATOM 2376 C CA . GLU A 1 301 ? -13.719 14.492 0.881 1 86.56 301 GLU A CA 1
ATOM 2377 C C . GLU A 1 301 ? -12.461 14.789 1.691 1 86.56 301 GLU A C 1
ATOM 2379 O O . GLU A 1 301 ? -11.367 14.32 1.355 1 86.56 301 GLU A O 1
ATOM 2384 N N . ILE A 1 302 ? -12.68 15.57 2.764 1 88.75 302 ILE A N 1
ATOM 2385 C CA . ILE A 1 302 ? -11.5 16.016 3.504 1 88.75 302 ILE A CA 1
ATOM 2386 C C . ILE A 1 302 ? -11.414 15.273 4.836 1 88.75 302 ILE A C 1
ATOM 2388 O O . ILE A 1 302 ? -12.391 15.219 5.59 1 88.75 302 ILE A O 1
ATOM 2392 N N . GLU A 1 303 ? -10.312 14.656 5.004 1 85.94 303 GLU A N 1
ATOM 2393 C CA . GLU A 1 303 ? -10.094 13.953 6.262 1 85.94 303 GLU A CA 1
ATOM 2394 C C . GLU A 1 303 ? -9.547 14.883 7.332 1 85.94 303 GLU A C 1
ATOM 2396 O O . GLU A 1 303 ? -10 14.852 8.484 1 85.94 303 GLU A O 1
ATOM 2401 N N . ARG A 1 304 ? -8.57 15.648 6.953 1 89.19 304 ARG A N 1
ATOM 2402 C CA . ARG A 1 304 ? -7.906 16.562 7.879 1 89.19 304 ARG A CA 1
ATOM 2403 C C . ARG A 1 304 ? -7.48 17.844 7.176 1 89.19 304 ARG A C 1
ATOM 2405 O O . ARG A 1 304 ? -7.07 17.812 6.012 1 89.19 304 ARG A O 1
ATOM 2412 N N . ALA A 1 305 ? -7.617 18.906 7.895 1 92.56 305 ALA A N 1
ATOM 2413 C CA . ALA A 1 305 ? -7.23 20.203 7.352 1 92.56 305 ALA A CA 1
ATOM 2414 C C . ALA A 1 305 ? -6.344 20.969 8.328 1 92.56 305 ALA A C 1
ATOM 2416 O O . ALA A 1 305 ? -6.555 20.906 9.547 1 92.56 305 ALA A O 1
ATOM 2417 N N . PHE A 1 306 ? -5.367 21.594 7.816 1 92.38 306 PHE A N 1
ATOM 2418 C CA . PHE A 1 306 ? -4.465 22.422 8.609 1 92.38 306 PHE A CA 1
ATOM 2419 C C . PHE A 1 306 ? -4.441 23.844 8.078 1 92.38 306 PHE A C 1
ATOM 2421 O O . PHE A 1 306 ? -4.18 24.078 6.895 1 92.38 306 PHE A O 1
ATOM 2428 N N . VAL A 1 307 ? -4.73 24.719 8.953 1 93.81 307 VAL A N 1
ATOM 2429 C CA . VAL A 1 307 ? -4.73 26.125 8.578 1 93.81 307 VAL A CA 1
ATOM 2430 C C . VAL A 1 307 ? -3.559 26.844 9.25 1 93.81 307 VAL A C 1
ATOM 2432 O O . VAL A 1 307 ? -3.465 26.875 10.477 1 93.81 307 VAL A O 1
ATOM 2435 N N . HIS A 1 308 ? -2.689 27.234 8.492 1 92.56 308 HIS A N 1
ATOM 2436 C CA . HIS A 1 308 ? -1.543 28 8.969 1 92.56 308 HIS A CA 1
ATOM 2437 C C . HIS A 1 308 ? -1.824 29.5 8.914 1 92.56 308 HIS A C 1
ATOM 2439 O O . HIS A 1 308 ? -2.322 30.016 7.902 1 92.56 308 HIS A O 1
ATOM 2445 N N . LEU A 1 309 ? -1.524 30.203 9.984 1 93.5 309 LEU A N 1
ATOM 2446 C CA . LEU A 1 309 ? -1.792 31.625 10.094 1 93.5 309 LEU A CA 1
ATOM 2447 C C . LEU A 1 309 ? -0.531 32.438 9.82 1 93.5 309 LEU A C 1
ATOM 2449 O O . LEU A 1 309 ? 0.4 32.438 10.625 1 93.5 309 LEU A O 1
ATOM 2453 N N . ASP A 1 310 ? -0.564 33.156 8.68 1 91.25 310 ASP A N 1
ATOM 2454 C CA . ASP A 1 310 ? 0.56 34 8.289 1 91.25 310 ASP A CA 1
ATOM 2455 C C . ASP A 1 310 ? 0.214 35.469 8.445 1 91.25 310 ASP A C 1
ATOM 2457 O O . ASP A 1 310 ? -0.962 35.844 8.523 1 91.25 310 ASP A O 1
ATOM 2461 N N . TYR A 1 311 ? 1.316 36.25 8.586 1 88.69 311 TYR A N 1
ATOM 2462 C CA . TYR A 1 311 ? 1.11 37.688 8.602 1 88.69 311 TYR A CA 1
ATOM 2463 C C . TYR A 1 311 ? 1.747 38.344 7.379 1 88.69 311 TYR A C 1
ATOM 2465 O O . TYR A 1 311 ? 1.492 39.531 7.09 1 88.69 311 TYR A O 1
ATOM 2473 N N . GLU A 1 312 ? 2.623 37.656 6.703 1 79.06 312 GLU A N 1
ATOM 2474 C CA . GLU A 1 312 ? 3.236 38.125 5.473 1 79.06 312 GLU A CA 1
ATOM 2475 C C . GLU A 1 312 ? 3.234 37.062 4.387 1 79.06 312 GLU A C 1
ATOM 2477 O O . GLU A 1 312 ? 3.072 35.875 4.684 1 79.06 312 GLU A O 1
ATOM 2482 N N . PHE A 1 313 ? 3.18 37.5 3.158 1 69.69 313 PHE A N 1
ATOM 2483 C CA . PHE A 1 313 ? 3.102 36.531 2.07 1 69.69 313 PHE A CA 1
ATOM 2484 C C . PHE A 1 313 ? 4.457 36.375 1.391 1 69.69 313 PHE A C 1
ATOM 2486 O O . PHE A 1 313 ? 4.613 35.562 0.499 1 69.69 313 PHE A O 1
ATOM 2493 N N . THR A 1 314 ? 5.438 37.062 1.777 1 67.75 314 THR A N 1
ATOM 2494 C CA . THR A 1 314 ? 6.695 37.094 1.044 1 67.75 314 THR A CA 1
ATOM 2495 C C . THR A 1 314 ? 7.656 36.031 1.608 1 67.75 314 THR A C 1
ATOM 2497 O O . THR A 1 314 ? 8.766 35.875 1.1 1 67.75 314 THR A O 1
ATOM 2500 N N . HIS A 1 315 ? 7.223 35.25 2.463 1 64.19 315 HIS A N 1
ATOM 2501 C CA . HIS A 1 315 ? 8.172 34.344 3.07 1 64.19 315 HIS A CA 1
ATOM 2502 C C . HIS A 1 315 ? 8.383 33.125 2.184 1 64.19 315 HIS A C 1
ATOM 2504 O O . HIS A 1 315 ? 7.629 32.875 1.233 1 64.19 315 HIS A O 1
ATOM 2510 N N . LYS A 1 316 ? 9.578 32.469 2.346 1 61.94 316 LYS A N 1
ATOM 2511 C CA . LYS A 1 316 ? 9.922 31.234 1.638 1 61.94 316 LYS A CA 1
ATOM 2512 C C . LYS A 1 316 ? 8.852 30.156 1.851 1 61.94 316 LYS A C 1
ATOM 2514 O O . LYS A 1 316 ? 8.172 30.141 2.879 1 61.94 316 LYS A O 1
ATOM 2519 N N . PRO A 1 317 ? 8.648 29.359 0.8 1 61.12 317 PRO A N 1
ATOM 2520 C CA . PRO A 1 317 ? 7.641 28.297 0.931 1 61.12 317 PRO A CA 1
ATOM 2521 C C . PRO A 1 317 ? 7.863 27.422 2.164 1 61.12 317 PRO A C 1
ATOM 2523 O O . PRO A 1 317 ? 9 27.078 2.482 1 61.12 317 PRO A O 1
ATOM 2526 N N . GLU A 1 318 ? 6.832 27.281 2.91 1 66.31 318 GLU A N 1
ATOM 2527 C CA . GLU A 1 318 ? 6.863 26.453 4.117 1 66.31 318 GLU A CA 1
ATOM 2528 C C . GLU A 1 318 ? 7.176 25 3.781 1 66.31 318 GLU A C 1
ATOM 2530 O O . GLU A 1 318 ? 6.852 24.516 2.693 1 66.31 318 GLU A O 1
ATOM 2535 N N . HIS A 1 319 ? 7.836 24.328 4.578 1 67.31 319 HIS A N 1
ATOM 2536 C CA . HIS A 1 319 ? 8.188 22.906 4.488 1 67.31 319 HIS A CA 1
ATOM 2537 C C . HIS A 1 319 ? 9.234 22.672 3.41 1 67.31 319 HIS A C 1
ATOM 2539 O O . HIS A 1 319 ? 9.234 21.625 2.764 1 67.31 319 HIS A O 1
ATOM 2545 N N . ALA A 1 320 ? 9.984 23.672 2.969 1 55.06 320 ALA A N 1
ATOM 2546 C CA . ALA A 1 320 ? 10.977 23.625 1.897 1 55.06 320 ALA A CA 1
ATOM 2547 C C . ALA A 1 320 ? 11.984 22.5 2.137 1 55.06 320 ALA A C 1
ATOM 2549 O O . ALA A 1 320 ? 12.531 21.938 1.187 1 55.06 320 ALA A O 1
ATOM 2550 N N . GLN A 1 321 ? 12.25 22.188 3.361 1 49.91 321 GLN A N 1
ATOM 2551 C CA . GLN A 1 321 ? 13.305 21.219 3.639 1 49.91 321 GLN A CA 1
ATOM 2552 C C . GLN A 1 321 ? 12.812 19.781 3.436 1 49.91 321 GLN A C 1
ATOM 2554 O O . GLN A 1 321 ? 13.609 18.859 3.361 1 49.91 321 GLN A O 1
ATOM 2559 N N . SER A 1 322 ? 11.5 19.672 3.35 1 50.38 322 SER A N 1
ATOM 2560 C CA . SER A 1 322 ? 10.969 18.312 3.262 1 50.38 322 SER A CA 1
ATOM 2561 C C . SER A 1 322 ? 11.094 17.75 1.846 1 50.38 322 SER A C 1
ATOM 2563 O O . SER A 1 322 ? 10.797 16.594 1.603 1 50.38 322 SER A O 1
ATOM 2565 N N . HIS A 1 323 ? 11.578 18.578 0.881 1 47.41 323 HIS A N 1
ATOM 2566 C CA . HIS A 1 323 ? 11.742 18.047 -0.468 1 47.41 323 HIS A CA 1
ATOM 2567 C C . HIS A 1 323 ? 13.188 17.641 -0.725 1 47.41 323 HIS A C 1
ATOM 2569 O O . HIS A 1 323 ? 14.117 18.266 -0.209 1 47.41 323 HIS A O 1
ATOM 2575 N N . MET B 1 1 ? 18 6.918 13.852 1 40 1 MET B N 1
ATOM 2576 C CA . MET B 1 1 ? 17.172 7.16 15.031 1 40 1 MET B CA 1
ATOM 2577 C C . MET B 1 1 ? 17.922 7.98 16.078 1 40 1 MET B C 1
ATOM 2579 O O . MET B 1 1 ? 19.125 7.773 16.281 1 40 1 MET B O 1
ATOM 2583 N N . LEU B 1 2 ? 17.453 9.031 16.391 1 48.34 2 LEU B N 1
ATOM 2584 C CA . LEU B 1 2 ? 18.109 9.852 17.406 1 48.34 2 LEU B CA 1
ATOM 2585 C C . LEU B 1 2 ? 18.328 9.047 18.688 1 48.34 2 LEU B C 1
ATOM 2587 O O . LEU B 1 2 ? 17.375 8.516 19.266 1 48.34 2 LEU B O 1
ATOM 2591 N N . ASP B 1 3 ? 19.328 8.477 18.922 1 51.66 3 ASP B N 1
ATOM 2592 C CA . ASP B 1 3 ? 19.656 7.562 20.016 1 51.66 3 ASP B CA 1
ATOM 2593 C C . ASP B 1 3 ? 19.375 8.203 21.375 1 51.66 3 ASP B C 1
ATOM 2595 O O . ASP B 1 3 ? 19.078 7.512 22.344 1 51.66 3 ASP B O 1
ATOM 2599 N N . GLY B 1 4 ? 19.75 9.625 21.609 1 53.97 4 GLY B N 1
ATOM 2600 C CA . GLY B 1 4 ? 19.688 10.062 23 1 53.97 4 GLY B CA 1
ATOM 2601 C C . GLY B 1 4 ? 19.219 11.492 23.156 1 53.97 4 GLY B C 1
ATOM 2602 O O . GLY B 1 4 ? 19.109 12.227 22.172 1 53.97 4 GLY B O 1
ATOM 2603 N N . PHE B 1 5 ? 18.656 11.773 24.375 1 59.38 5 PHE B N 1
ATOM 2604 C CA . PHE B 1 5 ? 18.25 13.102 24.812 1 59.38 5 PHE B CA 1
ATOM 2605 C C . PHE B 1 5 ? 19.359 14.117 24.578 1 59.38 5 PHE B C 1
ATOM 2607 O O . PHE B 1 5 ? 19.078 15.305 24.375 1 59.38 5 PHE B O 1
ATOM 2614 N N . ASN B 1 6 ? 20.484 13.547 24.469 1 52.75 6 ASN B N 1
ATOM 2615 C CA . ASN B 1 6 ? 21.609 14.453 24.281 1 52.75 6 ASN B CA 1
ATOM 2616 C C . ASN B 1 6 ? 21.609 15.07 22.891 1 52.75 6 ASN B C 1
ATOM 2618 O O . ASN B 1 6 ? 21.906 16.25 22.734 1 52.75 6 ASN B O 1
ATOM 2622 N N . GLU B 1 7 ? 21.297 14.273 21.969 1 57.12 7 GLU B N 1
ATOM 2623 C CA . GLU B 1 7 ? 21.25 14.805 20.609 1 57.12 7 GLU B CA 1
ATOM 2624 C C . GLU B 1 7 ? 20.109 15.797 20.438 1 57.12 7 GLU B C 1
ATOM 2626 O O . GLU B 1 7 ? 20.219 16.766 19.688 1 57.12 7 GLU B O 1
ATOM 2631 N N . MET B 1 8 ? 19.156 15.57 21.172 1 61.34 8 MET B N 1
ATOM 2632 C CA . MET B 1 8 ? 18.016 16.484 21.172 1 61.34 8 MET B CA 1
ATOM 2633 C C . MET B 1 8 ? 18.391 17.812 21.812 1 61.34 8 MET B C 1
ATOM 2635 O O . MET B 1 8 ? 17.938 18.875 21.375 1 61.34 8 MET B O 1
ATOM 2639 N N . ASP B 1 9 ? 19.281 17.641 22.844 1 57.12 9 ASP B N 1
ATOM 2640 C CA . ASP B 1 9 ? 19.766 18.875 23.484 1 57.12 9 ASP B CA 1
ATOM 2641 C C . ASP B 1 9 ? 20.609 19.703 22.531 1 57.12 9 ASP B C 1
ATOM 2643 O O . ASP B 1 9 ? 20.516 20.922 22.5 1 57.12 9 ASP B O 1
ATOM 2647 N N . ALA B 1 10 ? 21.438 18.922 21.75 1 55.88 10 ALA B N 1
ATOM 2648 C CA . ALA B 1 10 ? 22.281 19.625 20.781 1 55.88 10 ALA B CA 1
ATOM 2649 C C . ALA B 1 10 ? 21.438 20.312 19.719 1 55.88 10 ALA B C 1
ATOM 2651 O O . ALA B 1 10 ? 21.734 21.422 19.312 1 55.88 10 ALA B O 1
ATOM 2652 N N . LEU B 1 11 ? 20.391 19.578 19.312 1 57.94 11 LEU B N 1
ATOM 2653 C CA . LEU B 1 11 ? 19.484 20.172 18.344 1 57.94 11 LEU B CA 1
ATOM 2654 C C . LEU B 1 11 ? 18.719 21.344 18.969 1 57.94 11 LEU B C 1
ATOM 2656 O O . LEU B 1 11 ? 18.5 22.359 18.312 1 57.94 11 LEU B O 1
ATOM 2660 N N . ALA B 1 12 ? 18.359 21.094 20.172 1 57.22 12 ALA B N 1
ATOM 2661 C CA . ALA B 1 12 ? 17.641 22.172 20.875 1 57.22 12 ALA B CA 1
ATOM 2662 C C . ALA B 1 12 ? 18.5 23.422 21 1 57.22 12 ALA B C 1
ATOM 2664 O O . ALA B 1 12 ? 18.016 24.531 20.875 1 57.22 12 ALA B O 1
ATOM 2665 N N . GLU B 1 13 ? 19.859 23.062 21.219 1 54.47 13 GLU B N 1
ATOM 2666 C CA . GLU B 1 13 ? 20.766 24.172 21.453 1 54.47 13 GLU B CA 1
ATOM 2667 C C . GLU B 1 13 ? 21.328 24.703 20.141 1 54.47 13 GLU B C 1
ATOM 2669 O O . GLU B 1 13 ? 21.406 25.922 19.938 1 54.47 13 GLU B O 1
ATOM 2674 N N . ARG B 1 14 ? 21.781 23.672 19.25 1 53.94 14 ARG B N 1
ATOM 2675 C CA . ARG B 1 14 ? 22.547 24.125 18.078 1 53.94 14 ARG B CA 1
ATOM 2676 C C . ARG B 1 14 ? 21.656 24.266 16.859 1 53.94 14 ARG B C 1
ATOM 2678 O O . ARG B 1 14 ? 22 24.969 15.906 1 53.94 14 ARG B O 1
ATOM 2685 N N . GLY B 1 15 ? 20.469 23.844 16.844 1 50.38 15 GLY B N 1
ATOM 2686 C CA . GLY B 1 15 ? 19.469 24.047 15.82 1 50.38 15 GLY B CA 1
ATOM 2687 C C . GLY B 1 15 ? 19.641 23.141 14.617 1 50.38 15 GLY B C 1
ATOM 2688 O O . GLY B 1 15 ? 18.844 23.172 13.68 1 50.38 15 GLY B O 1
ATOM 2689 N N . PHE B 1 16 ? 21.016 22.531 14.297 1 53.19 16 PHE B N 1
ATOM 2690 C CA . PHE B 1 16 ? 21.188 21.844 13.031 1 53.19 16 PHE B CA 1
ATOM 2691 C C . PHE B 1 16 ? 21.719 20.422 13.25 1 53.19 16 PHE B C 1
ATOM 2693 O O . PHE B 1 16 ? 22.5 20.188 14.188 1 53.19 16 PHE B O 1
ATOM 2700 N N . PHE B 1 17 ? 21.203 19.281 12.727 1 54.53 17 PHE B N 1
ATOM 2701 C CA . PHE B 1 17 ? 21.719 17.906 12.695 1 54.53 17 PHE B CA 1
ATOM 2702 C C . PHE B 1 17 ? 22.766 17.75 11.609 1 54.53 17 PHE B C 1
ATOM 2704 O O . PHE B 1 17 ? 22.625 18.297 10.508 1 54.53 17 PHE B O 1
ATOM 2711 N N . PRO B 1 18 ? 24.062 17.344 11.961 1 53.91 18 PRO B N 1
ATOM 2712 C CA . PRO B 1 18 ? 25.062 17.109 10.914 1 53.91 18 PRO B CA 1
ATOM 2713 C C . PRO B 1 18 ? 24.594 16.078 9.875 1 53.91 18 PRO B C 1
ATOM 2715 O O . PRO B 1 18 ? 24.312 14.93 10.227 1 53.91 18 PRO B O 1
ATOM 2718 N N . GLY B 1 19 ? 23.719 16.328 9.156 1 56.66 19 GLY B N 1
ATOM 2719 C CA . GLY B 1 19 ? 23.281 15.383 8.141 1 56.66 19 GLY B CA 1
ATOM 2720 C C . GLY B 1 19 ? 24.266 15.25 6.992 1 56.66 19 GLY B C 1
ATOM 2721 O O . GLY B 1 19 ? 25.297 15.906 6.98 1 56.66 19 GLY B O 1
ATOM 2722 N N . MET B 1 20 ? 24.312 14.125 6.332 1 62.72 20 MET B N 1
ATOM 2723 C CA . MET B 1 20 ? 25.094 13.93 5.117 1 62.72 20 MET B CA 1
ATOM 2724 C C . MET B 1 20 ? 25.016 15.148 4.207 1 62.72 20 MET B C 1
ATOM 2726 O O . MET B 1 20 ? 23.969 15.797 4.133 1 62.72 20 MET B O 1
ATOM 2730 N N . SER B 1 21 ? 26.156 15.484 3.709 1 65.06 21 SER B N 1
ATOM 2731 C CA . SER B 1 21 ? 26.188 16.562 2.732 1 65.06 21 SER B CA 1
ATOM 2732 C C . SER B 1 21 ? 25.297 16.25 1.53 1 65.06 21 SER B C 1
ATOM 2734 O O . SER B 1 21 ? 24.922 15.094 1.317 1 65.06 21 SER B O 1
ATOM 2736 N N . LYS B 1 22 ? 24.812 17.141 0.825 1 72.88 22 LYS B N 1
ATOM 2737 C CA . LYS B 1 22 ? 24.016 16.969 -0.385 1 72.88 22 LYS B CA 1
ATOM 2738 C C . LYS B 1 22 ? 24.719 16.062 -1.389 1 72.88 22 LYS B C 1
ATOM 2740 O O . LYS B 1 22 ? 24.094 15.219 -2.02 1 72.88 22 LYS B O 1
ATOM 2745 N N . GLU B 1 23 ? 26.047 16.266 -1.43 1 72.88 23 GLU B N 1
ATOM 2746 C CA . GLU B 1 23 ? 26.812 15.469 -2.381 1 72.88 23 GLU B CA 1
ATOM 2747 C C . GLU B 1 23 ? 26.828 14 -1.972 1 72.88 23 GLU B C 1
ATOM 2749 O O . GLU B 1 23 ? 26.703 13.109 -2.816 1 72.88 23 GLU B O 1
ATOM 2754 N N . GLU B 1 24 ? 27 13.797 -0.727 1 75.31 24 GLU B N 1
ATOM 2755 C CA . GLU B 1 24 ? 27.016 12.422 -0.219 1 75.31 24 GLU B CA 1
ATOM 2756 C C . GLU B 1 24 ? 25.656 11.742 -0.423 1 75.31 24 GLU B C 1
ATOM 2758 O O . GLU B 1 24 ? 25.594 10.555 -0.748 1 75.31 24 GLU B O 1
ATOM 2763 N N . ARG B 1 25 ? 24.719 12.484 -0.417 1 76.38 25 ARG B N 1
ATOM 2764 C CA . ARG B 1 25 ? 23.375 11.945 -0.608 1 76.38 25 ARG B CA 1
ATOM 2765 C C . ARG B 1 25 ? 23.125 11.586 -2.07 1 76.38 25 ARG B C 1
ATOM 2767 O O . ARG B 1 25 ? 22.5 10.57 -2.369 1 76.38 25 ARG B O 1
ATOM 2774 N N . GLU B 1 26 ? 23.656 12.383 -2.871 1 79.69 26 GLU B N 1
ATOM 2775 C CA . GLU B 1 26 ? 23.484 12.133 -4.297 1 79.69 26 GLU B CA 1
ATOM 2776 C C . GLU B 1 26 ? 24.266 10.906 -4.738 1 79.69 26 GLU B C 1
ATOM 2778 O O . GLU B 1 26 ? 23.797 10.117 -5.559 1 79.69 26 GLU B O 1
ATOM 2783 N N . GLN B 1 27 ? 25.469 10.773 -4.199 1 79.75 27 GLN B N 1
ATOM 2784 C CA . GLN B 1 27 ? 26.281 9.617 -4.535 1 79.75 27 GLN B CA 1
ATOM 2785 C C . GLN B 1 27 ? 25.641 8.328 -4.027 1 79.75 27 GLN B C 1
ATOM 2787 O O . GLN B 1 27 ? 25.672 7.301 -4.711 1 79.75 27 GLN B O 1
ATOM 2792 N N . LEU B 1 28 ? 25.141 8.406 -2.918 1 80.06 28 LEU B N 1
ATOM 2793 C CA . LEU B 1 28 ? 24.453 7.254 -2.346 1 80.06 28 LEU B CA 1
ATOM 2794 C C . LEU B 1 28 ? 23.234 6.883 -3.176 1 80.06 28 LEU B C 1
ATOM 2796 O O . LEU B 1 28 ? 23 5.703 -3.455 1 80.06 28 LEU B O 1
ATOM 2800 N N . ALA B 1 29 ? 22.594 7.875 -3.623 1 81.75 29 ALA B N 1
ATOM 2801 C CA . ALA B 1 29 ? 21.422 7.641 -4.449 1 81.75 29 ALA B CA 1
ATOM 2802 C C . ALA B 1 29 ? 21.797 7 -5.781 1 81.75 29 ALA B C 1
ATOM 2804 O O . ALA B 1 29 ? 21.109 6.094 -6.258 1 81.75 29 ALA B O 1
ATOM 2805 N N . LYS B 1 30 ? 22.859 7.402 -6.293 1 85 30 LYS B N 1
ATOM 2806 C CA . LYS B 1 30 ? 23.328 6.855 -7.559 1 85 30 LYS B CA 1
ATOM 2807 C C . LYS B 1 30 ? 23.781 5.402 -7.395 1 85 30 LYS B C 1
ATOM 2809 O O . LYS B 1 30 ? 23.516 4.566 -8.258 1 85 30 LYS B O 1
ATOM 2814 N N . SER B 1 31 ? 24.422 5.152 -6.363 1 87.75 31 SER B N 1
ATOM 2815 C CA . SER B 1 31 ? 24.875 3.795 -6.098 1 87.75 31 SER B CA 1
ATOM 2816 C C . SER B 1 31 ? 23.703 2.844 -5.887 1 87.75 31 SER B C 1
ATOM 2818 O O . SER B 1 31 ? 23.75 1.689 -6.316 1 87.75 31 SER B O 1
ATOM 2820 N N . GLU B 1 32 ? 22.75 3.334 -5.273 1 87.44 32 GLU B N 1
ATOM 2821 C CA . GLU B 1 32 ? 21.547 2.527 -5.047 1 87.44 32 GLU B CA 1
ATOM 2822 C C . GLU B 1 32 ? 20.828 2.227 -6.359 1 87.44 32 GLU B C 1
ATOM 2824 O O . GLU B 1 32 ? 20.391 1.102 -6.582 1 87.44 32 GLU B O 1
ATOM 2829 N N . THR B 1 33 ? 20.797 3.195 -7.211 1 87.25 33 THR B N 1
ATOM 2830 C CA . THR B 1 33 ? 20.172 3.004 -8.516 1 87.25 33 THR B CA 1
ATOM 2831 C C . THR B 1 33 ? 20.984 2.033 -9.367 1 87.25 33 THR B C 1
ATOM 2833 O O . THR B 1 33 ? 20.422 1.231 -10.109 1 87.25 33 THR B O 1
ATOM 2836 N N . LEU B 1 34 ? 22.203 2.082 -9.195 1 89.69 34 LEU B N 1
ATOM 2837 C CA . LEU B 1 34 ? 23.078 1.172 -9.922 1 89.69 34 LEU B CA 1
ATOM 2838 C C . LEU B 1 34 ? 22.875 -0.267 -9.461 1 89.69 34 LEU B C 1
ATOM 2840 O O . LEU B 1 34 ? 22.875 -1.19 -10.273 1 89.69 34 LEU B O 1
ATOM 2844 N N . ALA B 1 35 ? 22.75 -0.396 -8.195 1 89.75 35 ALA B N 1
ATOM 2845 C CA . ALA B 1 35 ? 22.516 -1.731 -7.648 1 89.75 35 ALA B CA 1
ATOM 2846 C C . ALA B 1 35 ? 21.234 -2.338 -8.227 1 89.75 35 ALA B C 1
ATOM 2848 O O . ALA B 1 35 ? 21.203 -3.516 -8.586 1 89.75 35 ALA B O 1
ATOM 2849 N N . ILE B 1 36 ? 20.25 -1.535 -8.359 1 89.69 36 ILE B N 1
ATOM 2850 C CA . ILE B 1 36 ? 18.969 -1.997 -8.898 1 89.69 36 ILE B CA 1
ATOM 2851 C C . ILE B 1 36 ? 19.125 -2.322 -10.383 1 89.69 36 ILE B C 1
ATOM 2853 O O . ILE B 1 36 ? 18.625 -3.348 -10.852 1 89.69 36 ILE B O 1
ATOM 2857 N N . ARG B 1 37 ? 19.844 -1.562 -11.07 1 90.12 37 ARG B N 1
ATOM 2858 C CA . ARG B 1 37 ? 20.031 -1.766 -12.5 1 90.12 37 ARG B CA 1
ATOM 2859 C C . ARG B 1 37 ? 20.844 -3.025 -12.766 1 90.12 37 ARG B C 1
ATOM 2861 O O . ARG B 1 37 ? 20.5 -3.814 -13.656 1 90.12 37 ARG B O 1
ATOM 2868 N N . ILE B 1 38 ? 21.844 -3.174 -12.023 1 90.19 38 ILE B N 1
ATOM 2869 C CA . ILE B 1 38 ? 22.703 -4.344 -12.18 1 90.19 38 ILE B CA 1
ATOM 2870 C C . ILE B 1 38 ? 21.906 -5.613 -11.891 1 90.19 38 ILE B C 1
ATOM 2872 O O . ILE B 1 38 ? 22.016 -6.609 -12.602 1 90.19 38 ILE B O 1
ATOM 2876 N N . SER B 1 39 ? 21.141 -5.523 -10.836 1 90.94 39 SER B N 1
ATOM 2877 C CA . SER B 1 39 ? 20.312 -6.676 -10.484 1 90.94 39 SER B CA 1
ATOM 2878 C C . SER B 1 39 ? 19.297 -6.988 -11.578 1 90.94 39 SER B C 1
ATOM 2880 O O . SER B 1 39 ? 19.078 -8.156 -11.914 1 90.94 39 SER B O 1
ATOM 2882 N N . ASN B 1 40 ? 18.703 -5.973 -12.156 1 90.88 40 ASN B N 1
ATOM 2883 C CA . ASN B 1 40 ? 17.734 -6.172 -13.219 1 90.88 40 ASN B CA 1
ATOM 2884 C C . ASN B 1 40 ? 18.391 -6.727 -14.484 1 90.88 40 ASN B C 1
ATOM 2886 O O . ASN B 1 40 ? 17.828 -7.605 -15.141 1 90.88 40 ASN B O 1
ATOM 2890 N N . ILE B 1 41 ? 19.484 -6.27 -14.781 1 91.5 41 ILE B N 1
ATOM 2891 C CA . ILE B 1 41 ? 20.219 -6.762 -15.945 1 91.5 41 ILE B CA 1
ATOM 2892 C C . ILE B 1 41 ? 20.625 -8.219 -15.727 1 91.5 41 ILE B C 1
ATOM 2894 O O . ILE B 1 41 ? 20.516 -9.047 -16.641 1 91.5 41 ILE B O 1
ATOM 2898 N N . ALA B 1 42 ? 21.125 -8.438 -14.57 1 90.12 42 ALA B N 1
ATOM 2899 C CA . ALA B 1 42 ? 21.5 -9.805 -14.242 1 90.12 42 ALA B CA 1
ATOM 2900 C C . ALA B 1 42 ? 20.297 -10.75 -14.367 1 90.12 42 ALA B C 1
ATOM 2902 O O . ALA B 1 42 ? 20.422 -11.844 -14.922 1 90.12 42 ALA B O 1
ATOM 2903 N N . ASN B 1 43 ? 19.188 -10.328 -13.875 1 88.69 43 ASN B N 1
ATOM 2904 C CA . ASN B 1 43 ? 17.984 -11.148 -13.977 1 88.69 43 ASN B CA 1
ATOM 2905 C C . ASN B 1 43 ? 17.547 -11.336 -15.43 1 88.69 43 ASN B C 1
ATOM 2907 O O . ASN B 1 43 ? 17.078 -12.414 -15.797 1 88.69 43 ASN B O 1
ATOM 2911 N N . MET B 1 44 ? 17.719 -10.352 -16.156 1 89.75 44 MET B N 1
ATOM 2912 C CA . MET B 1 44 ? 17.375 -10.453 -17.578 1 89.75 44 MET B CA 1
ATOM 2913 C C . MET B 1 44 ? 18.281 -11.453 -18.281 1 89.75 44 MET B C 1
ATOM 2915 O O . MET B 1 44 ? 17.812 -12.266 -19.078 1 89.75 44 MET B O 1
ATOM 2919 N N . VAL B 1 45 ? 19.516 -11.43 -18 1 89.31 45 VAL B N 1
ATOM 2920 C CA . VAL B 1 45 ? 20.484 -12.344 -18.594 1 89.31 45 VAL B CA 1
ATOM 2921 C C . VAL B 1 45 ? 20.188 -13.781 -18.156 1 89.31 45 VAL B C 1
ATOM 2923 O O . VAL B 1 45 ? 20.188 -14.695 -18.984 1 89.31 45 VAL B O 1
ATOM 2926 N N . LEU B 1 46 ? 19.938 -13.93 -16.906 1 85.5 46 LEU B N 1
ATOM 2927 C CA . LEU B 1 46 ? 19.609 -15.25 -16.391 1 85.5 46 LEU B CA 1
ATOM 2928 C C . LEU B 1 46 ? 18.328 -15.781 -17.031 1 85.5 46 LEU B C 1
ATOM 2930 O O . LEU B 1 46 ? 18.219 -16.969 -17.328 1 85.5 46 LEU B O 1
ATOM 2934 N N . PHE B 1 47 ? 17.359 -14.961 -17.219 1 86.44 47 PHE B N 1
ATOM 2935 C CA . PHE B 1 47 ? 16.109 -15.352 -17.844 1 86.44 47 PHE B CA 1
ATOM 2936 C C . PHE B 1 47 ? 16.359 -15.82 -19.281 1 86.44 47 PHE B C 1
ATOM 2938 O O . PHE B 1 47 ? 15.844 -16.859 -19.688 1 86.44 47 PHE B O 1
ATOM 2945 N N . ILE B 1 48 ? 17.109 -15.055 -20.031 1 86.31 48 ILE B N 1
ATOM 2946 C CA . ILE B 1 48 ? 17.422 -15.398 -21.406 1 86.31 48 ILE B CA 1
ATOM 2947 C C . ILE B 1 48 ? 18.156 -16.734 -21.469 1 86.31 48 ILE B C 1
ATOM 2949 O O . ILE B 1 48 ? 17.875 -17.562 -22.328 1 86.31 48 ILE B O 1
ATOM 2953 N N . ALA B 1 49 ? 19.094 -16.953 -20.562 1 82.5 49 ALA B N 1
ATOM 2954 C CA . ALA B 1 49 ? 19.844 -18.203 -20.5 1 82.5 49 ALA B CA 1
ATOM 2955 C C . ALA B 1 49 ? 18.922 -19.391 -20.203 1 82.5 49 ALA B C 1
ATOM 2957 O O . ALA B 1 49 ? 19.062 -20.453 -20.812 1 82.5 49 ALA B O 1
ATOM 2958 N N . LYS B 1 50 ? 17.953 -19.203 -19.328 1 79.25 50 LYS B N 1
ATOM 2959 C CA . LYS B 1 50 ? 17.031 -20.281 -18.984 1 79.25 50 LYS B CA 1
ATOM 2960 C C . LYS B 1 50 ? 16.078 -20.562 -20.141 1 79.25 50 LYS B C 1
ATOM 2962 O O . LYS B 1 50 ? 15.703 -21.719 -20.375 1 79.25 50 LYS B O 1
ATOM 2967 N N . VAL B 1 51 ? 15.664 -19.516 -20.797 1 78.38 51 VAL B N 1
ATOM 2968 C CA . VAL B 1 51 ? 14.789 -19.703 -21.953 1 78.38 51 VAL B CA 1
ATOM 2969 C C . VAL B 1 51 ? 15.516 -20.5 -23.031 1 78.38 51 VAL B C 1
ATOM 2971 O O . VAL B 1 51 ? 14.938 -21.422 -23.609 1 78.38 51 VAL B O 1
ATOM 2974 N N . TYR B 1 52 ? 16.734 -20.141 -23.297 1 79.69 52 TYR B N 1
ATOM 2975 C CA . TYR B 1 52 ? 17.547 -20.859 -24.266 1 79.69 52 TYR B CA 1
ATOM 2976 C C . TYR B 1 52 ? 17.703 -22.328 -23.875 1 79.69 52 TYR B C 1
ATOM 2978 O O . TYR B 1 52 ? 17.562 -23.219 -24.703 1 79.69 52 TYR B O 1
ATOM 2986 N N . ALA B 1 53 ? 17.938 -22.562 -22.656 1 74.06 53 ALA B N 1
ATOM 2987 C CA . ALA B 1 53 ? 18.109 -23.922 -22.156 1 74.06 53 ALA B CA 1
ATOM 2988 C C . ALA B 1 53 ? 16.797 -24.703 -22.234 1 74.06 53 ALA B C 1
ATOM 2990 O O . ALA B 1 53 ? 16.781 -25.906 -22.516 1 74.06 53 ALA B O 1
ATOM 2991 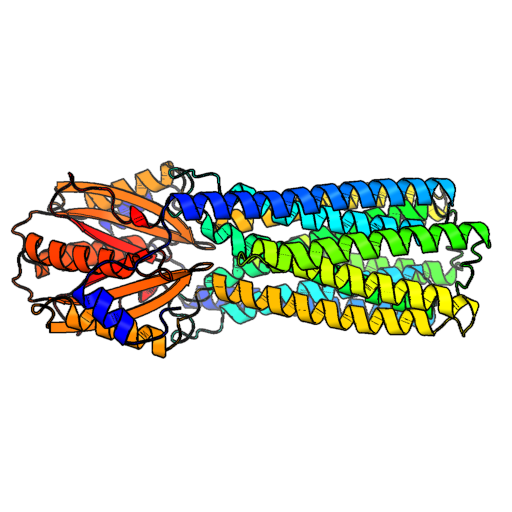N N . SER B 1 54 ? 15.734 -24.078 -22 1 73.31 54 SER B N 1
ATOM 2992 C CA . SER B 1 54 ? 14.422 -24.719 -22.047 1 73.31 54 SER B CA 1
ATOM 2993 C C . SER B 1 54 ? 14.047 -25.109 -23.469 1 73.31 54 SER B C 1
ATOM 2995 O O . SER B 1 54 ? 13.484 -26.172 -23.703 1 73.31 54 SER B O 1
ATOM 2997 N N . VAL B 1 55 ? 14.336 -24.234 -24.422 1 72.69 55 VAL B N 1
ATOM 2998 C CA . VAL B 1 55 ? 14.023 -24.5 -25.812 1 72.69 55 VAL B CA 1
ATOM 2999 C C . VAL B 1 55 ? 14.898 -25.656 -26.328 1 72.69 55 VAL B C 1
ATOM 3001 O O . VAL B 1 55 ? 14.43 -26.516 -27.078 1 72.69 55 VAL B O 1
ATOM 3004 N N . ARG B 1 56 ? 16.047 -25.781 -25.844 1 70.38 56 ARG B N 1
ATOM 3005 C CA . ARG B 1 56 ? 16.984 -26.797 -26.312 1 70.38 56 ARG B CA 1
ATOM 3006 C C . ARG B 1 56 ? 16.719 -28.125 -25.609 1 70.38 56 ARG B C 1
ATOM 3008 O O . ARG B 1 56 ? 16.812 -29.188 -26.234 1 70.38 56 ARG B O 1
ATOM 3015 N N . SER B 1 57 ? 16.438 -28.047 -24.359 1 63.97 57 SER B N 1
ATOM 3016 C CA . SER B 1 57 ? 16.281 -29.281 -23.594 1 63.97 57 SER B CA 1
ATOM 3017 C C . SER B 1 57 ? 14.859 -29.812 -23.672 1 63.97 57 SER B C 1
ATOM 3019 O O . SER B 1 57 ? 14.641 -31.031 -23.594 1 63.97 57 SER B O 1
ATOM 3021 N N . GLY B 1 58 ? 13.906 -28.891 -23.906 1 58.5 58 GLY B N 1
ATOM 3022 C CA . GLY B 1 58 ? 12.5 -29.281 -23.922 1 58.5 58 GLY B CA 1
ATOM 3023 C C . GLY B 1 58 ? 12.023 -29.828 -22.594 1 58.5 58 GLY B C 1
ATOM 3024 O O . GLY B 1 58 ? 10.984 -30.5 -22.516 1 58.5 58 GLY B O 1
ATOM 3025 N N . SER B 1 59 ? 12.867 -29.672 -21.609 1 59.03 59 SER B N 1
ATOM 3026 C CA . SER B 1 59 ? 12.539 -30.219 -20.297 1 59.03 59 SER B CA 1
ATOM 3027 C C . SER B 1 59 ? 11.492 -29.359 -19.594 1 59.03 59 SER B C 1
ATOM 3029 O O . SER B 1 59 ? 11.602 -28.125 -19.578 1 59.03 59 SER B O 1
ATOM 3031 N N . LEU B 1 60 ? 10.422 -29.953 -19.141 1 57.47 60 LEU B N 1
ATOM 3032 C CA . LEU B 1 60 ? 9.359 -29.281 -18.406 1 57.47 60 LEU B CA 1
ATOM 3033 C C . LEU B 1 60 ? 9.906 -28.641 -17.125 1 57.47 60 LEU B C 1
ATOM 3035 O O . LEU B 1 60 ? 9.398 -27.594 -16.688 1 57.47 60 LEU B O 1
ATOM 3039 N N . ALA B 1 61 ? 10.945 -29.25 -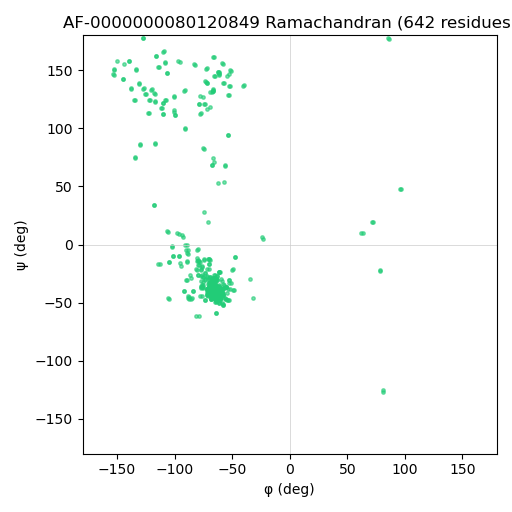16.578 1 58.31 61 ALA B N 1
ATOM 3040 C CA . ALA B 1 61 ? 11.547 -28.719 -15.359 1 58.31 61 ALA B CA 1
ATOM 3041 C C . ALA B 1 61 ? 12.18 -27.344 -15.625 1 58.31 61 ALA B C 1
ATOM 3043 O O . ALA B 1 61 ? 12.062 -26.438 -14.805 1 58.31 61 ALA B O 1
ATOM 3044 N N . ILE B 1 62 ? 12.758 -27.25 -16.797 1 62.56 62 ILE B N 1
ATOM 3045 C CA . ILE B 1 62 ? 13.43 -26 -17.125 1 62.56 62 ILE B CA 1
ATOM 3046 C C . ILE B 1 62 ? 12.398 -24.922 -17.469 1 62.56 62 ILE B C 1
ATOM 3048 O O . ILE B 1 62 ? 12.57 -23.75 -17.141 1 62.56 62 ILE B O 1
ATOM 3052 N N . ILE B 1 63 ? 11.398 -25.359 -18 1 63.19 63 ILE B N 1
ATOM 3053 C CA . ILE B 1 63 ? 10.328 -24.422 -18.328 1 63.19 63 ILE B CA 1
ATOM 3054 C C . ILE B 1 63 ? 9.742 -23.828 -17.047 1 63.19 63 ILE B C 1
ATOM 3056 O O . ILE B 1 63 ? 9.523 -22.625 -16.953 1 63.19 63 ILE B O 1
ATOM 3060 N N . ALA B 1 64 ? 9.508 -24.703 -16.047 1 62.03 64 ALA B N 1
ATOM 3061 C CA . ALA B 1 64 ? 8.992 -24.234 -14.766 1 62.03 64 ALA B CA 1
ATOM 3062 C C . ALA B 1 64 ? 9.953 -23.234 -14.117 1 62.03 64 ALA B C 1
ATOM 3064 O O . ALA B 1 64 ? 9.523 -22.234 -13.547 1 62.03 64 ALA B O 1
ATOM 3065 N N . SER B 1 65 ? 11.172 -23.5 -14.25 1 66.25 65 SER B N 1
ATOM 3066 C CA . SER B 1 65 ? 12.18 -22.625 -13.672 1 66.25 65 SER B CA 1
ATOM 3067 C C . SER B 1 65 ? 12.25 -21.297 -14.422 1 66.25 65 SER B C 1
ATOM 3069 O O . SER B 1 65 ? 12.531 -20.25 -13.82 1 66.25 65 SER B O 1
ATOM 3071 N N . THR B 1 66 ? 12.062 -21.375 -15.75 1 70.38 66 THR B N 1
ATOM 3072 C CA . THR B 1 66 ? 12.039 -20.156 -16.547 1 70.38 66 THR B CA 1
ATOM 3073 C C . THR B 1 66 ? 10.898 -19.25 -16.109 1 70.38 66 THR B C 1
ATOM 3075 O O . THR B 1 66 ? 11.047 -18.031 -16.078 1 70.38 66 THR B O 1
ATOM 3078 N N . LEU B 1 67 ? 9.844 -19.828 -15.742 1 67.38 67 LEU B N 1
ATOM 3079 C CA . LEU B 1 67 ? 8.695 -19.047 -15.273 1 67.38 67 LEU B CA 1
ATOM 3080 C C . LEU B 1 67 ? 9.016 -18.344 -13.961 1 67.38 67 LEU B C 1
ATOM 3082 O O . LEU B 1 67 ? 8.609 -17.203 -13.742 1 67.38 67 LEU B O 1
ATOM 3086 N N . ASP B 1 68 ? 9.727 -19 -13.172 1 69.31 68 ASP B N 1
ATOM 3087 C CA . ASP B 1 68 ? 10.188 -18.391 -11.93 1 69.31 68 ASP B CA 1
ATOM 3088 C C . ASP B 1 68 ? 11.055 -17.172 -12.203 1 69.31 68 ASP B C 1
ATOM 3090 O O . ASP B 1 68 ? 10.922 -16.141 -11.531 1 69.31 68 ASP B O 1
ATOM 3094 N N . SER B 1 69 ? 11.828 -17.312 -13.258 1 78.94 69 SER B N 1
ATOM 3095 C CA . SER B 1 69 ? 12.695 -16.188 -13.625 1 78.94 69 SER B CA 1
ATOM 3096 C C . SER B 1 69 ? 11.883 -15.016 -14.156 1 78.94 69 SER B C 1
ATOM 3098 O O . SER B 1 69 ? 12.297 -13.859 -14.023 1 78.94 69 SER B O 1
ATOM 3100 N N . LEU B 1 70 ? 10.82 -15.344 -14.75 1 77.44 70 LEU B N 1
ATOM 3101 C CA . LEU B 1 70 ? 9.938 -14.273 -15.211 1 77.44 70 LEU B CA 1
ATOM 3102 C C . LEU B 1 70 ? 9.375 -13.492 -14.031 1 77.44 70 LEU B C 1
ATOM 3104 O O . LEU B 1 70 ? 9.25 -12.266 -14.094 1 77.44 70 LEU B O 1
ATOM 3108 N N . LEU B 1 71 ? 9.062 -14.188 -13.023 1 76.31 71 LEU B N 1
ATOM 3109 C CA . LEU B 1 71 ? 8.547 -13.539 -11.82 1 76.31 71 LEU B CA 1
ATOM 3110 C C . LEU B 1 71 ? 9.617 -12.672 -11.164 1 76.31 71 LEU B C 1
ATOM 3112 O O . LEU B 1 71 ? 9.312 -11.625 -10.594 1 76.31 71 LEU B O 1
ATOM 3116 N N . ASP B 1 72 ? 10.805 -13.133 -11.344 1 83.19 72 ASP B N 1
ATOM 3117 C CA . ASP B 1 72 ? 11.922 -12.328 -10.852 1 83.19 72 ASP B CA 1
ATOM 3118 C C . ASP B 1 72 ? 12.031 -11.008 -11.617 1 83.19 72 ASP B C 1
ATOM 3120 O O . ASP B 1 72 ? 12.336 -9.969 -11.023 1 83.19 72 ASP B O 1
ATOM 3124 N N . LEU B 1 73 ? 11.82 -11.148 -12.859 1 85.38 73 LEU B N 1
ATOM 3125 C CA . LEU B 1 73 ? 11.859 -9.938 -13.68 1 85.38 73 LEU B CA 1
ATOM 3126 C C . LEU B 1 73 ? 10.742 -8.984 -13.281 1 85.38 73 LEU B C 1
ATOM 3128 O O . LEU B 1 73 ? 10.938 -7.766 -13.258 1 85.38 73 LEU B O 1
ATOM 3132 N N . LEU B 1 74 ? 9.664 -9.547 -12.977 1 84.62 74 LEU B N 1
ATOM 3133 C CA . LEU B 1 74 ? 8.539 -8.719 -12.547 1 84.62 74 LEU B CA 1
ATOM 3134 C C . LEU B 1 74 ? 8.852 -8.016 -11.234 1 84.62 74 LEU B C 1
ATOM 3136 O O . LEU B 1 74 ? 8.609 -6.816 -11.094 1 84.62 74 LEU B O 1
ATOM 3140 N N . SER B 1 75 ? 9.32 -8.797 -10.305 1 84.56 75 SER B N 1
ATOM 3141 C CA . SER B 1 75 ? 9.68 -8.203 -9.023 1 84.56 75 SER B CA 1
ATOM 3142 C C . SER B 1 75 ? 10.742 -7.125 -9.188 1 84.56 75 SER B C 1
ATOM 3144 O O . SER B 1 75 ? 10.68 -6.078 -8.547 1 84.56 75 SER B O 1
ATOM 3146 N N . GLY B 1 76 ? 11.68 -7.43 -10.117 1 87.75 76 GLY B N 1
ATOM 3147 C CA . GLY B 1 76 ? 12.688 -6.422 -10.414 1 87.75 76 GLY B CA 1
ATOM 3148 C C . GLY B 1 76 ? 12.102 -5.16 -11.016 1 87.75 76 GLY B C 1
ATOM 3149 O O . GLY B 1 76 ? 12.508 -4.051 -10.672 1 87.75 76 GLY B O 1
ATOM 3150 N N . PHE B 1 77 ? 11.211 -5.355 -11.812 1 89.56 77 PHE B N 1
ATOM 3151 C CA . PHE B 1 77 ? 10.555 -4.223 -12.461 1 89.56 77 PHE B CA 1
ATOM 3152 C C . PHE B 1 77 ? 9.805 -3.377 -11.445 1 89.56 77 PHE B C 1
ATOM 3154 O O . PHE B 1 77 ? 9.875 -2.146 -11.477 1 89.56 77 PHE B O 1
ATOM 3161 N N . ILE B 1 78 ? 9.141 -3.986 -10.539 1 90.44 78 ILE B N 1
ATOM 3162 C CA . ILE B 1 78 ? 8.375 -3.279 -9.523 1 90.44 78 ILE B CA 1
ATOM 3163 C C . ILE B 1 78 ? 9.305 -2.43 -8.664 1 90.44 78 ILE B C 1
ATOM 3165 O O . ILE B 1 78 ? 9.039 -1.25 -8.43 1 90.44 78 ILE B O 1
ATOM 3169 N N . LEU B 1 79 ? 10.375 -3.004 -8.297 1 89.88 79 LEU B N 1
ATOM 3170 C CA . LEU B 1 79 ? 11.305 -2.293 -7.426 1 89.88 79 LEU B CA 1
ATOM 3171 C C . LEU B 1 79 ? 12.023 -1.181 -8.18 1 89.88 79 LEU B C 1
ATOM 3173 O O . LEU B 1 79 ? 12.25 -0.099 -7.637 1 89.88 79 LEU B O 1
ATOM 3177 N N . TRP B 1 80 ? 12.336 -1.493 -9.422 1 89.44 80 TRP B N 1
ATOM 3178 C CA . TRP B 1 80 ? 12.938 -0.457 -10.25 1 89.44 80 TRP B CA 1
ATOM 3179 C C . TRP B 1 80 ? 11.977 0.705 -10.461 1 89.44 80 TRP B C 1
ATOM 3181 O O . TRP B 1 80 ? 12.359 1.87 -10.344 1 89.44 80 TRP B O 1
ATOM 3191 N N . PHE B 1 81 ? 10.828 0.394 -10.758 1 87.69 81 PHE B N 1
ATOM 3192 C CA . PHE B 1 81 ? 9.805 1.416 -10.953 1 87.69 81 PHE B CA 1
ATOM 3193 C C . PHE B 1 81 ? 9.609 2.232 -9.68 1 87.69 81 PHE B C 1
ATOM 3195 O O . PHE B 1 81 ? 9.43 3.451 -9.742 1 87.69 81 PHE B O 1
ATOM 3202 N N . THR B 1 82 ? 9.594 1.605 -8.586 1 89 82 THR B N 1
ATOM 3203 C CA . THR B 1 82 ? 9.453 2.275 -7.301 1 89 82 THR B CA 1
ATOM 3204 C C . THR B 1 82 ? 10.609 3.246 -7.066 1 89 82 THR B C 1
ATOM 3206 O O . THR B 1 82 ? 10.383 4.41 -6.723 1 89 82 THR B O 1
ATOM 3209 N N . ALA B 1 83 ? 11.797 2.826 -7.312 1 86.69 83 ALA B N 1
ATOM 3210 C CA . ALA B 1 83 ? 12.977 3.658 -7.113 1 86.69 83 ALA B CA 1
ATOM 3211 C C . ALA B 1 83 ? 12.992 4.836 -8.086 1 86.69 83 ALA B C 1
ATOM 3213 O O . ALA B 1 83 ? 13.312 5.961 -7.699 1 86.69 83 ALA B O 1
ATOM 3214 N N . PHE B 1 84 ? 12.594 4.566 -9.273 1 85.5 84 PHE B N 1
ATOM 3215 C CA . PHE B 1 84 ? 12.586 5.598 -10.305 1 85.5 84 PHE B CA 1
ATOM 3216 C C . PHE B 1 84 ? 11.516 6.645 -10.016 1 85.5 84 PHE B C 1
ATOM 3218 O O . PHE B 1 84 ? 11.758 7.844 -10.18 1 85.5 84 PHE B O 1
ATOM 3225 N N . SER B 1 85 ? 10.398 6.238 -9.57 1 85.12 85 SER B N 1
ATOM 3226 C CA . SER B 1 85 ? 9.289 7.137 -9.289 1 85.12 85 SER B CA 1
ATOM 3227 C C . SER B 1 85 ? 9.602 8.062 -8.125 1 85.12 85 SER B C 1
ATOM 3229 O O . SER B 1 85 ? 9.117 9.195 -8.062 1 85.12 85 SER B O 1
ATOM 3231 N N . MET B 1 86 ? 10.422 7.621 -7.219 1 83.25 86 MET B N 1
ATOM 3232 C CA . MET B 1 86 ? 10.789 8.414 -6.047 1 83.25 86 MET B CA 1
ATOM 3233 C C . MET B 1 86 ? 11.742 9.539 -6.43 1 83.25 86 MET B C 1
ATOM 3235 O O . MET B 1 86 ? 11.805 10.562 -5.754 1 83.25 86 MET B O 1
ATOM 3239 N N . GLN B 1 87 ? 12.461 9.398 -7.5 1 77.06 87 GLN B N 1
ATOM 3240 C CA . GLN B 1 87 ? 13.484 10.359 -7.887 1 77.06 87 GLN B CA 1
ATOM 3241 C C . GLN B 1 87 ? 12.906 11.461 -8.766 1 77.06 87 GLN B C 1
ATOM 3243 O O . GLN B 1 87 ? 13.523 12.516 -8.93 1 77.06 87 GLN B O 1
ATOM 3248 N N . THR B 1 88 ? 11.742 11.297 -9.305 1 71.75 88 THR B N 1
ATOM 3249 C CA . THR B 1 88 ? 11.164 12.305 -10.18 1 71.75 88 THR B CA 1
ATOM 3250 C C . THR B 1 88 ? 10.312 13.297 -9.391 1 71.75 88 THR B C 1
ATOM 3252 O O . THR B 1 88 ? 9.219 12.961 -8.938 1 71.75 88 THR B O 1
ATOM 3255 N N . PRO B 1 89 ? 10.961 14.414 -9.148 1 66.62 89 PRO B N 1
ATOM 3256 C CA . PRO B 1 89 ? 10.219 15.398 -8.359 1 66.62 89 PRO B CA 1
ATOM 3257 C C . PRO B 1 89 ? 9.172 16.141 -9.18 1 66.62 89 PRO B C 1
ATOM 3259 O O . PRO B 1 89 ? 9.422 16.469 -10.344 1 66.62 89 PRO B O 1
ATOM 3262 N N . ASN B 1 90 ? 7.918 15.992 -8.969 1 75.69 90 ASN B N 1
ATOM 3263 C CA . ASN B 1 90 ? 6.852 16.844 -9.484 1 75.69 90 ASN B CA 1
ATOM 3264 C C . ASN B 1 90 ? 6.086 17.531 -8.359 1 75.69 90 ASN B C 1
ATOM 3266 O O . ASN B 1 90 ? 5.074 17 -7.887 1 75.69 90 ASN B O 1
ATOM 3270 N N . PRO B 1 91 ? 6.629 18.688 -7.969 1 72.25 91 PRO B N 1
ATOM 3271 C CA . PRO B 1 91 ? 6.012 19.359 -6.824 1 72.25 91 PRO B CA 1
ATOM 3272 C C . PRO B 1 91 ? 4.559 19.75 -7.082 1 72.25 91 PRO B C 1
ATOM 3274 O O . PRO B 1 91 ? 3.791 19.953 -6.137 1 72.25 91 PRO B O 1
ATOM 3277 N N . TYR B 1 92 ? 4.234 19.891 -8.328 1 75.62 92 TYR B N 1
ATOM 3278 C CA . TYR B 1 92 ? 2.869 20.297 -8.641 1 75.62 92 TYR B CA 1
ATOM 3279 C C . TYR B 1 92 ? 1.899 19.141 -8.492 1 75.62 92 TYR B C 1
ATOM 3281 O O . TYR B 1 92 ? 0.817 19.297 -7.918 1 75.62 92 TYR B O 1
ATOM 3289 N N . GLN B 1 93 ? 2.408 18.031 -8.867 1 80.19 93 GLN B N 1
ATOM 3290 C CA . GLN B 1 93 ? 1.531 16.859 -8.805 1 80.19 93 GLN B CA 1
ATOM 3291 C C . GLN B 1 93 ? 1.632 16.172 -7.453 1 80.19 93 GLN B C 1
ATOM 3293 O O . GLN B 1 93 ? 0.643 15.633 -6.949 1 80.19 93 GLN B O 1
ATOM 3298 N N . TYR B 1 94 ? 2.793 16.312 -6.945 1 82.19 94 TYR B N 1
ATOM 3299 C CA . TYR B 1 94 ? 3.027 15.688 -5.645 1 82.19 94 TYR B CA 1
ATOM 3300 C C . TYR B 1 94 ? 3.648 16.688 -4.672 1 82.19 94 TYR B C 1
ATOM 3302 O O . TYR B 1 94 ? 4.867 16.703 -4.48 1 82.19 94 TYR B O 1
ATOM 3310 N N . PRO B 1 95 ? 2.826 17.391 -4.059 1 75.25 95 PRO B N 1
ATOM 3311 C CA . PRO B 1 95 ? 3.293 18.516 -3.23 1 75.25 95 PRO B CA 1
ATOM 3312 C C . PRO B 1 95 ? 4.117 18.047 -2.029 1 75.25 95 PRO B C 1
ATOM 3314 O O . PRO B 1 95 ? 4.926 18.812 -1.5 1 75.25 95 PRO B O 1
ATOM 3317 N N . ILE B 1 96 ? 3.904 16.859 -1.557 1 74 96 ILE B N 1
ATOM 3318 C CA . ILE B 1 96 ? 4.613 16.422 -0.361 1 74 96 ILE B CA 1
ATOM 3319 C C . ILE B 1 96 ? 5.703 15.422 -0.745 1 74 96 ILE B C 1
ATOM 3321 O O . ILE B 1 96 ? 6.359 14.844 0.125 1 74 96 ILE B O 1
ATOM 3325 N N . GLY B 1 97 ? 5.957 15.312 -2.014 1 71 97 GLY B N 1
ATOM 3326 C CA . GLY B 1 97 ? 6.977 14.375 -2.447 1 71 97 GLY B CA 1
ATOM 3327 C C . GLY B 1 97 ? 6.445 12.969 -2.633 1 71 97 GLY B C 1
ATOM 3328 O O . GLY B 1 97 ? 5.27 12.703 -2.375 1 71 97 GLY B O 1
ATOM 3329 N N . LYS B 1 98 ? 7.379 12.102 -3.094 1 75.94 98 LYS B N 1
ATOM 3330 C CA . LYS B 1 98 ? 6.977 10.734 -3.412 1 75.94 98 LYS B CA 1
ATOM 3331 C C . LYS B 1 98 ? 7.715 9.727 -2.535 1 75.94 98 LYS B C 1
ATOM 3333 O O . LYS B 1 98 ? 8.062 8.633 -2.994 1 75.94 98 LYS B O 1
ATOM 3338 N N . LYS B 1 99 ? 8 10.055 -1.324 1 79.81 99 LYS B N 1
ATOM 3339 C CA . LYS B 1 99 ? 8.711 9.148 -0.427 1 79.81 99 LYS B CA 1
ATOM 3340 C C . LYS B 1 99 ? 7.828 7.965 -0.034 1 79.81 99 LYS B C 1
ATOM 3342 O O . LYS B 1 99 ? 8.328 6.895 0.318 1 79.81 99 LYS B O 1
ATOM 3347 N N . ARG B 1 100 ? 6.609 8.172 -0.263 1 88.31 100 ARG B N 1
ATOM 3348 C CA . ARG B 1 100 ? 5.66 7.125 0.109 1 88.31 100 ARG B CA 1
ATOM 3349 C C . ARG B 1 100 ? 5.66 5.996 -0.915 1 88.31 100 ARG B C 1
ATOM 3351 O O . ARG B 1 100 ? 5.156 4.902 -0.643 1 88.31 100 ARG B O 1
ATOM 3358 N N . MET B 1 101 ? 6.215 6.301 -1.992 1 88.19 101 MET B N 1
ATOM 3359 C CA . MET B 1 101 ? 6.289 5.281 -3.035 1 88.19 101 MET B CA 1
ATOM 3360 C C . MET B 1 101 ? 7.125 4.09 -2.576 1 88.19 101 MET B C 1
ATOM 3362 O O . MET B 1 101 ? 6.883 2.959 -3 1 88.19 101 MET B O 1
ATOM 3366 N N . GLN B 1 102 ? 8.039 4.316 -1.691 1 88.75 102 GLN B N 1
ATOM 3367 C CA . GLN B 1 102 ? 8.93 3.262 -1.231 1 88.75 102 GLN B CA 1
ATOM 3368 C C . GLN B 1 102 ? 8.156 2.164 -0.505 1 88.75 102 GLN B C 1
ATOM 3370 O O . GLN B 1 102 ? 8.141 1.014 -0.949 1 88.75 102 GLN B O 1
ATOM 3375 N N . PRO B 1 103 ? 7.453 2.498 0.555 1 90.69 103 PRO B N 1
ATOM 3376 C CA . PRO B 1 103 ? 6.703 1.434 1.225 1 90.69 103 PRO B CA 1
ATOM 3377 C C . PRO B 1 103 ? 5.598 0.847 0.347 1 90.69 103 PRO B C 1
ATOM 3379 O O . PRO B 1 103 ? 5.277 -0.338 0.464 1 90.69 103 PRO B O 1
ATOM 3382 N N . LEU B 1 104 ? 5.051 1.582 -0.521 1 92.69 104 LEU B N 1
ATOM 3383 C CA . LEU B 1 104 ? 4 1.098 -1.41 1 92.69 104 LEU B CA 1
ATOM 3384 C C . LEU B 1 104 ? 4.559 0.087 -2.408 1 92.69 104 LEU B C 1
ATOM 3386 O O . LEU B 1 104 ? 3.953 -0.963 -2.637 1 92.69 104 LEU B O 1
ATOM 3390 N N . GLY B 1 105 ? 5.672 0.482 -2.979 1 92.06 105 GLY B N 1
ATOM 3391 C CA . GLY B 1 105 ? 6.312 -0.439 -3.904 1 92.06 105 GLY B CA 1
ATOM 3392 C C . GLY B 1 105 ? 6.727 -1.746 -3.254 1 92.06 105 GLY B C 1
ATOM 3393 O O . GLY B 1 105 ? 6.539 -2.818 -3.832 1 92.06 105 GLY B O 1
ATOM 3394 N N . ILE B 1 106 ? 7.266 -1.631 -2.096 1 91.88 106 ILE B N 1
ATOM 3395 C CA . ILE B 1 106 ? 7.68 -2.82 -1.361 1 91.88 106 ILE B CA 1
ATOM 3396 C C . ILE B 1 106 ? 6.453 -3.658 -1.002 1 91.88 106 ILE B C 1
ATOM 3398 O O . ILE B 1 106 ? 6.508 -4.891 -1.024 1 91.88 106 ILE B O 1
ATOM 3402 N N . LEU B 1 107 ? 5.406 -2.982 -0.711 1 93.75 107 LEU B N 1
ATOM 3403 C CA . LEU B 1 107 ? 4.156 -3.666 -0.395 1 93.75 107 LEU B CA 1
ATOM 3404 C C . LEU B 1 107 ? 3.678 -4.5 -1.578 1 93.75 107 LEU B C 1
ATOM 3406 O O . LEU B 1 107 ? 3.332 -5.672 -1.417 1 93.75 107 LEU B O 1
ATOM 3410 N N . VAL B 1 108 ? 3.633 -3.895 -2.707 1 93.5 108 VAL B N 1
ATOM 3411 C CA . VAL B 1 108 ? 3.219 -4.594 -3.918 1 93.5 108 VAL B CA 1
ATOM 3412 C C . VAL B 1 108 ? 4.168 -5.754 -4.199 1 93.5 108 VAL B C 1
ATOM 3414 O O . VAL B 1 108 ? 3.73 -6.879 -4.453 1 93.5 108 VAL B O 1
ATOM 3417 N N . PHE B 1 109 ? 5.445 -5.453 -4.086 1 91.94 109 PHE B N 1
ATOM 3418 C CA . PHE B 1 109 ? 6.477 -6.461 -4.293 1 91.94 109 PHE B CA 1
ATOM 3419 C C . PHE B 1 109 ? 6.297 -7.629 -3.336 1 91.94 109 PHE B C 1
ATOM 3421 O O . PHE B 1 109 ? 6.289 -8.789 -3.756 1 91.94 109 PHE B O 1
ATOM 3428 N N . ALA B 1 110 ? 6.191 -7.34 -2.109 1 91.81 110 ALA B N 1
ATOM 3429 C CA . ALA B 1 110 ? 6.07 -8.367 -1.08 1 91.81 110 ALA B CA 1
ATOM 3430 C C . ALA B 1 110 ? 4.805 -9.195 -1.28 1 91.81 110 ALA B C 1
ATOM 3432 O O . ALA B 1 110 ? 4.801 -10.406 -1.047 1 91.81 110 ALA B O 1
ATOM 3433 N N . SER B 1 111 ? 3.721 -8.578 -1.697 1 92.25 111 SER B N 1
ATOM 3434 C CA . SER B 1 111 ? 2.473 -9.289 -1.951 1 92.25 111 SER B CA 1
ATOM 3435 C C . SER B 1 111 ? 2.621 -10.273 -3.102 1 92.25 111 SER B C 1
ATOM 3437 O O . SER B 1 111 ? 2.143 -11.406 -3.02 1 92.25 111 SER B O 1
ATOM 3439 N N . VAL B 1 112 ? 3.23 -9.836 -4.094 1 89.12 112 VAL B N 1
ATOM 3440 C CA . VAL B 1 112 ? 3.479 -10.688 -5.254 1 89.12 112 VAL B CA 1
ATOM 3441 C C . VAL B 1 112 ? 4.324 -11.891 -4.84 1 89.12 112 VAL B C 1
ATOM 3443 O O . VAL B 1 112 ? 3.994 -13.031 -5.172 1 89.12 112 VAL B O 1
ATOM 3446 N N . MET B 1 113 ? 5.348 -11.633 -4.055 1 87.12 113 MET B N 1
ATOM 3447 C CA . MET B 1 113 ? 6.266 -12.695 -3.643 1 87.12 113 MET B CA 1
ATOM 3448 C C . MET B 1 113 ? 5.574 -13.68 -2.707 1 87.12 113 MET B C 1
ATOM 3450 O O . MET B 1 113 ? 5.836 -14.883 -2.764 1 87.12 113 MET B O 1
ATOM 3454 N N . ALA B 1 114 ? 4.777 -13.18 -1.862 1 86.44 114 ALA B N 1
ATOM 3455 C CA . ALA B 1 114 ? 4.027 -14.055 -0.968 1 86.44 114 ALA B CA 1
ATOM 3456 C C . ALA B 1 114 ? 3.1 -14.977 -1.756 1 86.44 114 ALA B C 1
ATOM 3458 O O . ALA B 1 114 ? 2.967 -16.156 -1.432 1 86.44 114 ALA B O 1
ATOM 3459 N N . THR B 1 115 ? 2.498 -14.43 -2.752 1 85.5 115 THR B N 1
ATOM 3460 C CA . THR B 1 115 ? 1.602 -15.219 -3.592 1 85.5 115 THR B CA 1
ATOM 3461 C C . THR B 1 115 ? 2.371 -16.312 -4.332 1 85.5 115 THR B C 1
ATOM 3463 O O . THR B 1 115 ? 1.876 -17.422 -4.492 1 85.5 115 THR B O 1
ATOM 3466 N N . LEU B 1 116 ? 3.527 -15.969 -4.738 1 81.25 116 LEU B N 1
ATOM 3467 C CA . LEU B 1 116 ? 4.363 -16.953 -5.418 1 81.25 116 LEU B CA 1
ATOM 3468 C C . LEU B 1 116 ? 4.73 -18.094 -4.484 1 81.25 116 LEU B C 1
ATOM 3470 O O . LEU B 1 116 ? 4.816 -19.25 -4.91 1 81.25 116 LEU B O 1
ATOM 3474 N N . GLY B 1 117 ? 5.047 -17.719 -3.221 1 78.69 117 GLY B N 1
ATOM 3475 C CA . GLY B 1 117 ? 5.285 -18.781 -2.246 1 78.69 117 GLY B CA 1
ATOM 3476 C C . GLY B 1 117 ? 4.129 -19.75 -2.119 1 78.69 117 GLY B C 1
ATOM 3477 O O . GLY B 1 117 ? 4.332 -20.953 -1.999 1 78.69 117 GLY B O 1
ATOM 3478 N N . LEU B 1 118 ? 2.955 -19.219 -2.225 1 79.69 118 LEU B N 1
ATOM 3479 C CA . LEU B 1 118 ? 1.763 -20.062 -2.162 1 79.69 118 LEU B CA 1
ATOM 3480 C C . LEU B 1 118 ? 1.669 -20.953 -3.389 1 79.69 118 LEU B C 1
ATOM 3482 O O . LEU B 1 118 ? 1.281 -22.125 -3.277 1 79.69 118 LEU B O 1
ATOM 3486 N N . GLN B 1 119 ? 2.025 -20.5 -4.473 1 75.31 119 GLN B N 1
ATOM 3487 C CA . GLN B 1 119 ? 2.016 -21.281 -5.699 1 75.31 119 GLN B CA 1
ATOM 3488 C C . GLN B 1 119 ? 3.004 -22.438 -5.617 1 75.31 119 GLN B C 1
ATOM 3490 O O . GLN B 1 119 ? 2.734 -23.531 -6.125 1 75.31 119 GLN B O 1
ATOM 3495 N N . ILE B 1 120 ? 4.113 -22.141 -5.051 1 73.25 120 ILE B N 1
ATOM 3496 C CA . ILE B 1 120 ? 5.117 -23.188 -4.891 1 73.25 120 ILE B CA 1
ATOM 3497 C C . ILE B 1 120 ? 4.562 -24.312 -4.012 1 73.25 120 ILE B C 1
ATOM 3499 O O . ILE B 1 120 ? 4.77 -25.484 -4.297 1 73.25 120 ILE B O 1
ATOM 3503 N N . ILE B 1 121 ? 3.859 -23.953 -3.014 1 74.25 121 ILE B N 1
ATOM 3504 C CA . ILE B 1 121 ? 3.246 -24.938 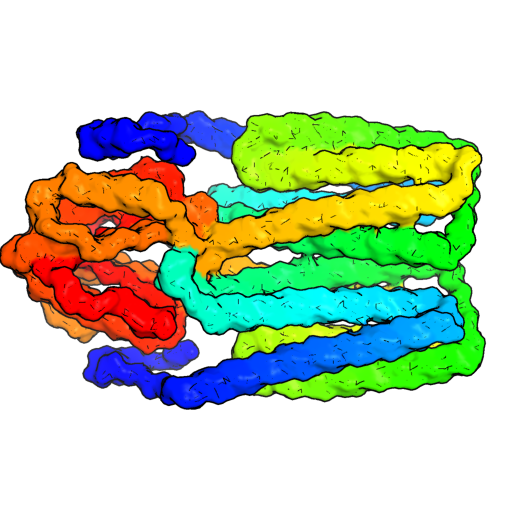-2.137 1 74.25 121 ILE B CA 1
ATOM 3505 C C . ILE B 1 121 ? 2.23 -25.766 -2.922 1 74.25 121 ILE B C 1
ATOM 3507 O O . ILE B 1 121 ? 2.213 -27 -2.826 1 74.25 121 ILE B O 1
ATOM 3511 N N . LEU B 1 122 ? 1.477 -25.188 -3.721 1 73.06 122 LEU B N 1
ATOM 3512 C CA . LEU B 1 122 ? 0.446 -25.859 -4.496 1 73.06 122 LEU B CA 1
ATOM 3513 C C . LEU B 1 122 ? 1.069 -26.797 -5.523 1 73.06 122 LEU B C 1
ATOM 3515 O O . LEU B 1 122 ? 0.615 -27.938 -5.691 1 73.06 122 LEU B O 1
ATOM 3519 N N . GLU B 1 123 ? 2.059 -26.312 -6.16 1 70.25 123 GLU B N 1
ATOM 3520 C CA . GLU B 1 123 ? 2.746 -27.141 -7.145 1 70.25 123 GLU B CA 1
ATOM 3521 C C . GLU B 1 123 ? 3.436 -28.328 -6.477 1 70.25 123 GLU B C 1
ATOM 3523 O O . GLU B 1 123 ? 3.455 -29.438 -7.023 1 70.25 123 GLU B O 1
ATOM 3528 N N . SER B 1 124 ? 4.004 -28.062 -5.328 1 70.81 124 SER B N 1
ATOM 3529 C CA . SER B 1 124 ? 4.676 -29.141 -4.602 1 70.81 124 SER B CA 1
ATOM 3530 C C . SER B 1 124 ? 3.682 -30.203 -4.141 1 70.81 124 SER B C 1
ATOM 3532 O O . SER B 1 124 ? 3.967 -31.391 -4.211 1 70.81 124 SER B O 1
ATOM 3534 N N . VAL B 1 125 ? 2.574 -29.797 -3.74 1 69.88 125 VAL B N 1
ATOM 3535 C CA . VAL B 1 125 ? 1.537 -30.734 -3.303 1 69.88 125 VAL B CA 1
ATOM 3536 C C . VAL B 1 125 ? 1.021 -31.531 -4.496 1 69.88 125 VAL B C 1
ATOM 3538 O O . VAL B 1 125 ? 0.777 -32.719 -4.387 1 69.88 125 VAL B O 1
ATOM 3541 N N . ARG B 1 126 ? 0.833 -30.906 -5.633 1 68.5 126 ARG B N 1
ATOM 3542 C CA . ARG B 1 126 ? 0.401 -31.562 -6.855 1 68.5 126 ARG B CA 1
ATOM 3543 C C . ARG B 1 126 ? 1.409 -32.625 -7.285 1 68.5 126 ARG B C 1
ATOM 3545 O O . ARG B 1 126 ? 1.025 -33.719 -7.703 1 68.5 126 ARG B O 1
ATOM 3552 N N . THR B 1 127 ? 2.643 -32.25 -7.262 1 65.69 127 THR B N 1
ATOM 3553 C CA . THR B 1 127 ? 3.693 -33.188 -7.652 1 65.69 127 THR B CA 1
ATOM 3554 C C . THR B 1 127 ? 3.74 -34.375 -6.695 1 65.69 127 THR B C 1
ATOM 3556 O O . THR B 1 127 ? 4.008 -35.5 -7.109 1 65.69 127 THR B O 1
ATOM 3559 N N . LEU B 1 128 ? 3.512 -34.094 -5.496 1 65.44 128 LEU B N 1
ATOM 3560 C CA . LEU B 1 128 ? 3.504 -35.156 -4.504 1 65.44 128 LEU B CA 1
ATOM 3561 C C . LEU B 1 128 ? 2.363 -36.125 -4.766 1 65.44 128 LEU B C 1
ATOM 3563 O O . LEU B 1 128 ? 2.518 -37.344 -4.574 1 65.44 128 LEU B O 1
ATOM 3567 N N . VAL B 1 129 ? 1.286 -35.562 -5.285 1 63 129 VAL B N 1
ATOM 3568 C CA . VAL B 1 129 ? 0.102 -36.375 -5.512 1 63 129 VAL B CA 1
ATOM 3569 C C . VAL B 1 129 ? 0.182 -37.031 -6.891 1 63 129 VAL B C 1
ATOM 3571 O O . VAL B 1 129 ? -0.274 -38.156 -7.078 1 63 129 VAL B O 1
ATOM 3574 N N . SER B 1 130 ? 0.6 -36.062 -7.848 1 59.53 130 SER B N 1
ATOM 3575 C CA . SER B 1 130 ? 0.666 -36.594 -9.211 1 59.53 130 SER B CA 1
ATOM 3576 C C . SER B 1 130 ? 1.882 -37.5 -9.406 1 59.53 130 SER B C 1
ATOM 3578 O O . SER B 1 130 ? 2.938 -37.25 -8.812 1 59.53 130 SER B O 1
ATOM 3580 N N . ASP B 1 131 ? 1.905 -38.656 -9.086 1 49.06 131 ASP B N 1
ATOM 3581 C CA . ASP B 1 131 ? 2.943 -39.625 -9.383 1 49.06 131 ASP B CA 1
ATOM 3582 C C . ASP B 1 131 ? 3.74 -39.219 -10.617 1 49.06 131 ASP B C 1
ATOM 3584 O O . ASP B 1 131 ? 4.371 -40.062 -11.258 1 49.06 131 ASP B O 1
ATOM 3588 N N . GLU B 1 132 ? 3.535 -38.188 -11.094 1 47.31 132 GLU B N 1
ATOM 3589 C CA . GLU B 1 132 ? 4.164 -37.906 -12.383 1 47.31 132 GLU B CA 1
ATOM 3590 C C . GLU B 1 132 ? 5.684 -37.844 -12.25 1 47.31 132 GLU B C 1
ATOM 3592 O O . GLU B 1 132 ? 6.207 -36.969 -11.562 1 47.31 132 GLU B O 1
ATOM 3597 N N . ASP B 1 133 ? 6.301 -38.938 -12.031 1 43.16 133 ASP B N 1
ATOM 3598 C CA . ASP B 1 133 ? 7.699 -39.375 -12.008 1 43.16 133 ASP B CA 1
ATOM 3599 C C . ASP B 1 133 ? 8.523 -38.562 -13.023 1 43.16 133 ASP B C 1
ATOM 3601 O O . ASP B 1 133 ? 9.742 -38.75 -13.109 1 43.16 133 ASP B O 1
ATOM 3605 N N . GLU B 1 134 ? 8.031 -38.375 -14.281 1 45.09 134 GLU B N 1
ATOM 3606 C CA . GLU B 1 134 ? 8.867 -38.688 -15.445 1 45.09 134 GLU B CA 1
ATOM 3607 C C . GLU B 1 134 ? 9.938 -37.625 -15.641 1 45.09 134 GLU B C 1
ATOM 3609 O O . GLU B 1 134 ? 9.805 -36.75 -16.5 1 45.09 134 GLU B O 1
ATOM 3614 N N . PHE B 1 135 ? 10.32 -37 -14.562 1 49.03 135 PHE B N 1
ATOM 3615 C CA . PHE B 1 135 ? 11.5 -36.219 -14.945 1 49.03 135 PHE B CA 1
ATOM 3616 C C . PHE B 1 135 ? 12.578 -37.125 -15.523 1 49.03 135 PHE B C 1
ATOM 3618 O O . PHE B 1 135 ? 13.367 -37.719 -14.781 1 49.03 135 PHE B O 1
ATOM 3625 N N . ASN B 1 136 ? 12.266 -37.906 -16.5 1 49.66 136 ASN B N 1
ATOM 3626 C CA . ASN B 1 136 ? 13.344 -38.656 -17.141 1 49.66 136 ASN B CA 1
ATOM 3627 C C . ASN B 1 136 ? 14.297 -37.719 -17.891 1 49.66 136 ASN B C 1
ATOM 3629 O O . ASN B 1 136 ? 14.031 -37.344 -19.031 1 49.66 136 ASN B O 1
ATOM 3633 N N . LEU B 1 137 ? 15 -36.938 -17.125 1 55.47 137 LEU B N 1
ATOM 3634 C CA . LEU B 1 137 ? 16.047 -36.125 -17.781 1 55.47 137 LEU B CA 1
ATOM 3635 C C . LEU B 1 137 ? 17.188 -37.031 -18.266 1 55.47 137 LEU B C 1
ATOM 3637 O O . LEU B 1 137 ? 17.609 -37.938 -17.547 1 55.47 137 LEU B O 1
ATOM 3641 N N . THR B 1 138 ? 17.422 -37.062 -19.562 1 61.38 138 THR B N 1
ATOM 3642 C CA . THR B 1 138 ? 18.625 -37.688 -20.062 1 61.38 138 THR B CA 1
ATOM 3643 C C . THR B 1 138 ? 19.859 -37.156 -19.359 1 61.38 138 THR B C 1
ATOM 3645 O O . THR B 1 138 ? 19.828 -36.031 -18.812 1 61.38 138 THR B O 1
ATOM 3648 N N . LYS B 1 139 ? 20.953 -37.875 -19.172 1 63.28 139 LYS B N 1
ATOM 3649 C CA . LYS B 1 139 ? 22.188 -37.531 -18.484 1 63.28 139 LYS B CA 1
ATOM 3650 C C . LYS B 1 139 ? 22.719 -36.188 -18.953 1 63.28 139 LYS B C 1
ATOM 3652 O O . LYS B 1 139 ? 23.219 -35.406 -18.156 1 63.28 139 LYS B O 1
ATOM 3657 N N . GLU B 1 140 ? 22.594 -35.938 -20.297 1 65 140 GLU B N 1
ATOM 3658 C CA . GLU B 1 140 ? 23.094 -34.688 -20.844 1 65 140 GLU B CA 1
ATOM 3659 C C . GLU B 1 140 ? 22.25 -33.5 -20.406 1 65 140 GLU B C 1
ATOM 3661 O O . GLU B 1 140 ? 22.781 -32.438 -20.078 1 65 140 GLU B O 1
ATOM 3666 N N . GLN B 1 141 ? 20.969 -33.812 -20.359 1 67.56 141 GLN B N 1
ATOM 3667 C CA . GLN B 1 141 ? 20.062 -32.75 -19.938 1 67.56 141 GLN B CA 1
ATOM 3668 C C . GLN B 1 141 ? 20.234 -32.406 -18.453 1 67.56 141 GLN B C 1
ATOM 3670 O O . GLN B 1 141 ? 20.125 -31.25 -18.062 1 67.56 141 GLN B O 1
ATOM 3675 N N . GLU B 1 142 ? 20.656 -33.438 -17.828 1 70.62 142 GLU B N 1
ATOM 3676 C CA . GLU B 1 142 ? 20.875 -33.25 -16.391 1 70.62 142 GLU B CA 1
ATOM 3677 C C . GLU B 1 142 ? 22.078 -32.344 -16.141 1 70.62 142 GLU B C 1
ATOM 3679 O O . GLU B 1 142 ? 22.047 -31.484 -15.258 1 70.62 142 GLU B O 1
ATOM 3684 N N . ALA B 1 143 ? 23.141 -32.562 -16.938 1 73.06 143 ALA B N 1
ATOM 3685 C CA . ALA B 1 143 ? 24.359 -31.797 -16.75 1 73.06 143 ALA B CA 1
ATOM 3686 C C . ALA B 1 143 ? 24.125 -30.312 -17.078 1 73.06 143 ALA B C 1
ATOM 3688 O O . ALA B 1 143 ? 24.641 -29.438 -16.391 1 73.06 143 ALA B O 1
ATOM 3689 N N . TRP B 1 144 ? 23.375 -30.031 -18.047 1 70.62 144 TRP B N 1
ATOM 3690 C CA . TRP B 1 144 ? 23.047 -28.672 -18.438 1 70.62 144 TRP B CA 1
ATOM 3691 C C . TRP B 1 144 ? 22.219 -27.984 -17.359 1 70.62 144 TRP B C 1
ATOM 3693 O O . TRP B 1 144 ? 22.469 -26.828 -17 1 70.62 144 TRP B O 1
ATOM 3703 N N . VAL B 1 145 ? 21.266 -28.781 -16.828 1 69.88 145 VAL B N 1
ATOM 3704 C CA . VAL B 1 145 ? 20.391 -28.219 -15.82 1 69.88 145 VAL B CA 1
ATOM 3705 C C . VAL B 1 145 ? 21.188 -27.875 -14.562 1 69.88 145 VAL B C 1
ATOM 3707 O O . VAL B 1 145 ? 21.031 -26.797 -14 1 69.88 145 VAL B O 1
ATOM 3710 N N . ILE B 1 146 ? 22.094 -28.734 -14.273 1 74.94 146 ILE B N 1
ATOM 3711 C CA . ILE B 1 146 ? 22.875 -28.531 -13.062 1 74.94 146 ILE B CA 1
ATOM 3712 C C . ILE B 1 146 ? 23.812 -27.344 -13.242 1 74.94 146 ILE B C 1
ATOM 3714 O O . ILE B 1 146 ? 23.984 -26.516 -12.336 1 74.94 146 ILE B O 1
ATOM 3718 N N . SER B 1 147 ? 24.406 -27.234 -14.422 1 77.69 147 SER B N 1
ATOM 3719 C CA . SER B 1 147 ? 25.344 -26.141 -14.688 1 77.69 147 SER B CA 1
ATOM 3720 C C . SER B 1 147 ? 24.641 -24.797 -14.656 1 77.69 147 SER B C 1
ATOM 3722 O O . SER B 1 147 ? 25.172 -23.828 -14.102 1 77.69 147 SER B O 1
ATOM 3724 N N . ILE B 1 148 ? 23.5 -24.719 -15.148 1 75.25 148 ILE B N 1
ATOM 3725 C CA . ILE B 1 148 ? 22.75 -23.469 -15.203 1 75.25 148 ILE B CA 1
ATOM 3726 C C . ILE B 1 148 ? 22.281 -23.094 -13.797 1 75.25 148 ILE B C 1
ATOM 3728 O O . ILE B 1 148 ? 22.359 -21.922 -13.398 1 75.25 148 ILE B O 1
ATOM 3732 N N . MET B 1 149 ? 21.812 -24.094 -13.125 1 77.5 149 MET B N 1
ATOM 3733 C CA . MET B 1 149 ? 21.328 -23.828 -11.781 1 77.5 149 MET B CA 1
ATOM 3734 C C . MET B 1 149 ? 22.453 -23.328 -10.875 1 77.5 149 MET B C 1
ATOM 3736 O O . MET B 1 149 ? 22.234 -22.453 -10.047 1 77.5 149 MET B O 1
ATOM 3740 N N . LEU B 1 150 ? 23.578 -23.875 -11.094 1 83.06 150 LEU B N 1
ATOM 3741 C CA . LEU B 1 150 ? 24.719 -23.453 -10.297 1 83.06 150 LEU B CA 1
ATOM 3742 C C . LEU B 1 150 ? 25.141 -22.031 -10.648 1 83.06 150 LEU B C 1
ATOM 3744 O O . LEU B 1 150 ? 25.484 -21.25 -9.758 1 83.06 150 LEU B O 1
ATOM 3748 N N . SER B 1 151 ? 25.172 -21.75 -11.914 1 85.88 151 SER B N 1
ATOM 3749 C CA . SER B 1 151 ? 25.531 -20.406 -12.352 1 85.88 151 SER B CA 1
ATOM 3750 C C . SER B 1 151 ? 24.547 -19.375 -11.836 1 85.88 151 SER B C 1
ATOM 3752 O O . SER B 1 151 ? 24.938 -18.297 -11.383 1 85.88 151 SER B O 1
ATOM 3754 N N . VAL B 1 152 ? 23.281 -19.703 -11.906 1 84.12 152 VAL B N 1
ATOM 3755 C CA . VAL B 1 152 ? 22.234 -18.812 -11.422 1 84.12 152 VAL B CA 1
ATOM 3756 C C . VAL B 1 152 ? 22.406 -18.578 -9.922 1 84.12 152 VAL B C 1
ATOM 3758 O O . VAL B 1 152 ? 22.328 -17.438 -9.445 1 84.12 152 VAL B O 1
ATOM 3761 N N . THR B 1 153 ? 22.719 -19.609 -9.195 1 87.25 153 THR B N 1
ATOM 3762 C CA . THR B 1 153 ? 22.891 -19.531 -7.746 1 87.25 153 THR B CA 1
ATOM 3763 C C . THR B 1 153 ? 24.062 -18.625 -7.387 1 87.25 153 THR B C 1
ATOM 3765 O O . THR B 1 153 ? 23.969 -17.812 -6.473 1 87.25 153 THR B O 1
ATOM 3768 N N . LEU B 1 154 ? 25.094 -18.781 -8.148 1 90.56 154 LEU B N 1
ATOM 3769 C CA . LEU B 1 154 ? 26.281 -17.984 -7.867 1 90.56 154 LEU B CA 1
ATOM 3770 C C . LEU B 1 154 ? 26.031 -16.516 -8.148 1 90.56 154 LEU B C 1
ATOM 3772 O O . LEU B 1 154 ? 26.422 -15.656 -7.352 1 90.56 154 LEU B O 1
ATOM 3776 N N . VAL B 1 155 ? 25.438 -16.234 -9.242 1 90.25 155 VAL B N 1
ATOM 3777 C CA . VAL B 1 155 ? 25.141 -14.852 -9.609 1 90.25 155 VAL B CA 1
ATOM 3778 C C . VAL B 1 155 ? 24.219 -14.219 -8.57 1 90.25 155 VAL B C 1
ATOM 3780 O O . VAL B 1 155 ? 24.453 -13.094 -8.125 1 90.25 155 VAL B O 1
ATOM 3783 N N . LYS B 1 156 ? 23.234 -14.938 -8.125 1 90.56 156 LYS B N 1
ATOM 3784 C CA . LYS B 1 156 ? 22.281 -14.406 -7.156 1 90.56 156 LYS B CA 1
ATOM 3785 C C . LYS B 1 156 ? 22.938 -14.211 -5.789 1 90.56 156 LYS B C 1
ATOM 3787 O O . LYS B 1 156 ? 22.578 -13.273 -5.059 1 90.56 156 LYS B O 1
ATOM 3792 N N . LEU B 1 157 ? 23.859 -15.055 -5.488 1 92 157 LEU B N 1
ATOM 3793 C CA . LEU B 1 157 ? 24.578 -14.914 -4.23 1 92 157 LEU B CA 1
ATOM 3794 C C . LEU B 1 157 ? 25.422 -13.648 -4.234 1 92 157 LEU B C 1
ATOM 3796 O O . LEU B 1 157 ? 25.438 -12.906 -3.25 1 92 157 LEU B O 1
ATOM 3800 N N . LEU B 1 158 ? 26.078 -13.469 -5.34 1 92.88 158 LEU B N 1
ATOM 3801 C CA . LEU B 1 158 ? 26.906 -12.266 -5.465 1 92.88 158 LEU B CA 1
ATOM 3802 C C . LEU B 1 158 ? 26.047 -11.008 -5.398 1 92.88 158 LEU B C 1
ATOM 3804 O O . LEU B 1 158 ? 26.422 -10.023 -4.754 1 92.88 158 LEU B O 1
ATOM 3808 N N . LEU B 1 159 ? 24.953 -11.047 -6.027 1 91.81 159 LEU B N 1
ATOM 3809 C CA . LEU B 1 159 ? 24.047 -9.906 -6.012 1 91.81 159 LEU B CA 1
ATOM 3810 C C . LEU B 1 159 ? 23.469 -9.688 -4.617 1 91.81 159 LEU B C 1
ATOM 3812 O O . LEU B 1 159 ? 23.297 -8.539 -4.188 1 91.81 159 LEU B O 1
ATOM 3816 N N . CYS B 1 160 ? 23.188 -10.758 -3.941 1 92.12 160 CYS B N 1
ATOM 3817 C CA . CYS B 1 160 ? 22.656 -10.672 -2.582 1 92.12 160 CYS B CA 1
ATOM 3818 C C . CYS B 1 160 ? 23.641 -9.945 -1.666 1 92.12 160 CYS B C 1
ATOM 3820 O O . CYS B 1 160 ? 23.25 -9.023 -0.948 1 92.12 160 CYS B O 1
ATOM 3822 N N . VAL B 1 161 ? 24.875 -10.305 -1.763 1 91.88 161 VAL B N 1
ATOM 3823 C CA . VAL B 1 161 ? 25.906 -9.711 -0.917 1 91.88 161 VAL B CA 1
ATOM 3824 C C . VAL B 1 161 ? 26.109 -8.25 -1.305 1 91.88 161 VAL B C 1
ATOM 3826 O O . VAL B 1 161 ? 26.266 -7.383 -0.437 1 91.88 161 VAL B O 1
ATOM 3829 N N . TYR B 1 162 ? 26.078 -8.008 -2.523 1 90.06 162 TYR B N 1
ATOM 3830 C CA . TYR B 1 162 ? 26.25 -6.652 -3.025 1 90.06 162 TYR B CA 1
ATOM 3831 C C . TYR B 1 162 ? 25.109 -5.754 -2.572 1 90.06 162 TYR B C 1
ATOM 3833 O O . TYR B 1 162 ? 25.328 -4.652 -2.068 1 90.06 162 TYR B O 1
ATOM 3841 N N . CYS B 1 163 ? 23.891 -6.156 -2.633 1 89.44 163 CYS B N 1
ATOM 3842 C CA . CYS B 1 163 ? 22.719 -5.352 -2.314 1 89.44 163 CYS B CA 1
ATOM 3843 C C . CYS B 1 163 ? 22.547 -5.211 -0.806 1 89.44 163 CYS B C 1
ATOM 3845 O O . CYS B 1 163 ? 22 -4.215 -0.328 1 89.44 163 CYS B O 1
ATOM 3847 N N . ARG B 1 164 ? 23.047 -6.152 -0.057 1 90.12 164 ARG B N 1
ATOM 3848 C CA . ARG B 1 164 ? 22.906 -6.121 1.396 1 90.12 164 ARG B CA 1
ATOM 3849 C C . ARG B 1 164 ? 23.781 -5.023 2.002 1 90.12 164 AR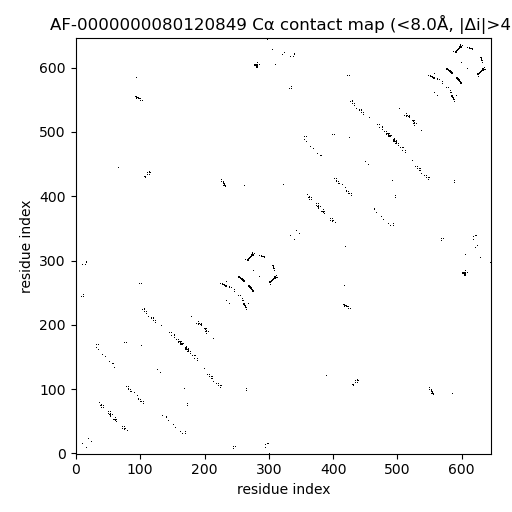G B C 1
ATOM 3851 O O . ARG B 1 164 ? 23.547 -4.598 3.135 1 90.12 164 ARG B O 1
ATOM 3858 N N . SER B 1 165 ? 24.656 -4.469 1.301 1 88.56 165 SER B N 1
ATOM 3859 C CA . SER B 1 165 ? 25.562 -3.434 1.785 1 88.56 165 SER B CA 1
ATOM 3860 C C . SER B 1 165 ? 24.875 -2.074 1.83 1 88.56 165 SER B C 1
ATOM 3862 O O . SER B 1 165 ? 25.359 -1.153 2.498 1 88.56 165 SER B O 1
ATOM 3864 N N . PHE B 1 166 ? 23.797 -2.006 1.237 1 87.31 166 PHE B N 1
ATOM 3865 C CA . PHE B 1 166 ? 23.094 -0.728 1.183 1 87.31 166 PHE B CA 1
ATOM 3866 C C . PHE B 1 166 ? 22.047 -0.634 2.285 1 87.31 166 PHE B C 1
ATOM 3868 O O . PHE B 1 166 ? 21.609 -1.655 2.816 1 87.31 166 PHE B O 1
ATOM 3875 N N . THR B 1 167 ? 21.672 0.598 2.648 1 81.62 167 THR B N 1
ATOM 3876 C CA . THR B 1 167 ? 20.719 0.809 3.738 1 81.62 167 THR B CA 1
ATOM 3877 C C . THR B 1 167 ? 19.328 1.122 3.195 1 81.62 167 THR B C 1
ATOM 3879 O O . THR B 1 167 ? 18.344 1.062 3.932 1 81.62 167 THR B O 1
ATOM 3882 N N . ASN B 1 168 ? 19.219 1.336 1.983 1 86.25 168 ASN B N 1
ATOM 3883 C CA . ASN B 1 168 ? 17.922 1.649 1.37 1 86.25 168 ASN B CA 1
ATOM 3884 C C . ASN B 1 168 ? 16.969 0.459 1.428 1 86.25 168 ASN B C 1
ATOM 3886 O O . ASN B 1 168 ? 17.359 -0.667 1.112 1 86.25 168 ASN B O 1
ATOM 3890 N N . GLU B 1 169 ? 15.82 0.703 1.795 1 86.25 169 GLU B N 1
ATOM 3891 C CA . GLU B 1 169 ? 14.852 -0.363 2.004 1 86.25 169 GLU B CA 1
ATOM 3892 C C . GLU B 1 169 ? 14.516 -1.069 0.694 1 86.25 169 GLU B C 1
ATOM 3894 O O . GLU B 1 169 ? 14.227 -2.268 0.684 1 86.25 169 GLU B O 1
ATOM 3899 N N . ILE B 1 170 ? 14.461 -0.395 -0.403 1 88.81 170 ILE B N 1
ATOM 3900 C CA . ILE B 1 170 ? 14.164 -0.994 -1.7 1 88.81 170 ILE B CA 1
ATOM 3901 C C . ILE B 1 170 ? 15.25 -2.002 -2.064 1 88.81 170 ILE B C 1
ATOM 3903 O O . ILE B 1 170 ? 14.953 -3.125 -2.479 1 88.81 170 ILE B O 1
ATOM 3907 N N . VAL B 1 171 ? 16.516 -1.577 -1.834 1 89.81 171 VAL B N 1
ATOM 3908 C CA . VAL B 1 171 ? 17.656 -2.432 -2.166 1 89.81 171 VAL B CA 1
ATOM 3909 C C . VAL B 1 171 ? 17.703 -3.619 -1.207 1 89.81 171 VAL B C 1
ATOM 3911 O O . VAL B 1 171 ? 18.031 -4.738 -1.611 1 89.81 171 VAL B O 1
ATOM 3914 N N . LYS B 1 172 ? 17.297 -3.385 -0.055 1 89.75 172 LYS B N 1
ATOM 3915 C CA . LYS B 1 172 ? 17.25 -4.465 0.927 1 89.75 172 LYS B CA 1
ATOM 3916 C C . LYS B 1 172 ? 16.188 -5.496 0.558 1 89.75 172 LYS B C 1
ATOM 3918 O O . LYS B 1 172 ? 16.406 -6.699 0.732 1 89.75 172 LYS B O 1
ATOM 3923 N N . ALA B 1 173 ? 15.125 -4.973 0.103 1 88.12 173 ALA B N 1
ATOM 3924 C CA . ALA B 1 173 ? 14.078 -5.887 -0.356 1 88.12 173 ALA B CA 1
ATOM 3925 C C . ALA B 1 173 ? 14.57 -6.738 -1.523 1 88.12 173 ALA B C 1
ATOM 3927 O O . ALA B 1 173 ? 14.266 -7.934 -1.599 1 88.12 173 ALA B O 1
ATOM 3928 N N . TYR B 1 174 ? 15.312 -6.145 -2.359 1 90.12 174 TYR B N 1
ATOM 3929 C CA . TYR B 1 174 ? 15.875 -6.879 -3.486 1 90.12 174 TYR B CA 1
ATOM 3930 C C . TYR B 1 174 ? 16.875 -7.93 -3.01 1 90.12 174 TYR B C 1
ATOM 3932 O O . TYR B 1 174 ? 16.906 -9.047 -3.533 1 90.12 174 TYR B O 1
ATOM 3940 N N . ALA B 1 175 ? 17.672 -7.504 -2.076 1 90.94 175 ALA B N 1
ATOM 3941 C CA . ALA B 1 175 ? 18.656 -8.43 -1.51 1 90.94 175 ALA B CA 1
ATOM 3942 C C . ALA B 1 175 ? 17.969 -9.648 -0.903 1 90.94 175 ALA B C 1
ATOM 3944 O O . ALA B 1 175 ? 18.438 -10.781 -1.062 1 90.94 175 ALA B O 1
ATOM 3945 N N . GLN B 1 176 ? 16.953 -9.414 -0.259 1 87.38 176 GLN B N 1
ATOM 3946 C CA . GLN B 1 176 ? 16.188 -10.516 0.324 1 87.38 176 GLN B CA 1
ATOM 3947 C C . GLN B 1 176 ? 15.641 -11.445 -0.758 1 87.38 176 GLN B C 1
ATOM 3949 O O . GLN B 1 176 ? 15.609 -12.664 -0.583 1 87.38 176 GLN B O 1
ATOM 3954 N N . ASP B 1 177 ? 15.125 -10.82 -1.75 1 88.31 177 ASP B N 1
ATOM 3955 C CA . ASP B 1 177 ? 14.648 -11.609 -2.881 1 88.31 177 ASP B CA 1
ATOM 3956 C C . ASP B 1 177 ? 15.75 -12.5 -3.439 1 88.31 177 ASP B C 1
ATOM 3958 O O . ASP B 1 177 ? 15.531 -13.688 -3.678 1 88.31 177 ASP B O 1
ATOM 3962 N N . HIS B 1 178 ? 16.938 -11.906 -3.641 1 89 178 HIS B N 1
ATOM 3963 C CA . HIS B 1 178 ? 18.078 -12.672 -4.129 1 89 178 HIS B CA 1
ATOM 3964 C C . HIS B 1 178 ? 18.438 -13.797 -3.166 1 89 178 HIS B C 1
ATOM 3966 O O . HIS B 1 178 ? 18.797 -14.891 -3.598 1 89 178 HIS B O 1
ATOM 3972 N N . PHE B 1 179 ? 18.375 -13.523 -1.963 1 87.81 179 PHE B N 1
ATOM 3973 C CA . PHE B 1 179 ? 18.672 -14.523 -0.949 1 87.81 179 PHE B CA 1
ATOM 3974 C C . PHE B 1 179 ? 17.703 -15.695 -1.045 1 87.81 179 PHE B C 1
ATOM 3976 O O . PHE B 1 179 ? 18.109 -16.859 -0.978 1 87.81 179 PHE B O 1
ATOM 3983 N N . PHE B 1 180 ? 16.484 -15.414 -1.234 1 82.56 180 PHE B N 1
ATOM 3984 C CA . PHE B 1 180 ? 15.477 -16.453 -1.362 1 82.56 180 PHE B CA 1
ATOM 3985 C C . PHE B 1 180 ? 15.695 -17.281 -2.627 1 82.56 180 PHE B C 1
ATOM 3987 O O . PHE B 1 180 ? 15.5 -18.5 -2.627 1 82.56 180 PHE B O 1
ATOM 3994 N N . ASP B 1 181 ? 16.031 -16.578 -3.621 1 83.5 181 ASP B N 1
ATOM 3995 C CA . ASP B 1 181 ? 16.312 -17.281 -4.867 1 83.5 181 ASP B CA 1
ATOM 3996 C C . ASP B 1 181 ? 17.469 -18.266 -4.684 1 83.5 181 ASP B C 1
ATOM 3998 O O . ASP B 1 181 ? 17.438 -19.375 -5.203 1 83.5 181 ASP B O 1
ATOM 4002 N N . VAL B 1 182 ? 18.5 -17.844 -3.984 1 86.06 182 VAL B N 1
ATOM 4003 C CA . VAL B 1 182 ? 19.672 -18.688 -3.732 1 86.06 182 VAL B CA 1
ATOM 4004 C C . VAL B 1 182 ? 19.25 -19.938 -2.941 1 86.06 182 VAL B C 1
ATOM 4006 O O . VAL B 1 182 ? 19.594 -21.062 -3.307 1 86.06 182 VAL B O 1
ATOM 4009 N N . ILE B 1 183 ? 18.438 -19.766 -1.985 1 81.81 183 ILE B N 1
ATOM 4010 C CA . ILE B 1 183 ? 18 -20.859 -1.124 1 81.81 183 ILE B CA 1
ATOM 4011 C C . ILE B 1 183 ? 17.125 -21.828 -1.92 1 81.81 183 ILE B C 1
ATOM 4013 O O . ILE B 1 183 ? 17.312 -23.031 -1.85 1 81.81 183 ILE B O 1
ATOM 4017 N N . THR B 1 184 ? 16.172 -21.281 -2.664 1 76.06 184 THR B N 1
ATOM 4018 C CA . THR B 1 184 ? 15.273 -22.125 -3.439 1 76.06 184 THR B CA 1
ATOM 4019 C C . THR B 1 184 ? 16.031 -22.891 -4.516 1 76.06 184 THR B C 1
ATOM 4021 O O . THR B 1 184 ? 15.75 -24.062 -4.773 1 76.06 184 THR B O 1
ATOM 4024 N N . ASN B 1 185 ? 17.016 -22.25 -5.109 1 75.81 185 ASN B N 1
ATOM 4025 C CA . ASN B 1 185 ? 17.812 -22.922 -6.125 1 75.81 185 ASN B CA 1
ATOM 4026 C C . ASN B 1 185 ? 18.688 -24.016 -5.516 1 75.81 185 ASN B C 1
ATOM 4028 O O . ASN B 1 185 ? 18.859 -25.078 -6.105 1 75.81 185 ASN B O 1
ATOM 4032 N N . ILE B 1 186 ? 19.219 -23.781 -4.391 1 77.81 186 ILE B N 1
ATOM 4033 C CA . ILE B 1 186 ? 20.031 -24.781 -3.707 1 77.81 186 ILE B CA 1
ATOM 4034 C C . ILE B 1 186 ? 19.172 -25.984 -3.324 1 77.81 186 ILE B C 1
ATOM 4036 O O . ILE B 1 186 ? 19.578 -27.125 -3.531 1 77.81 186 ILE B O 1
ATOM 4040 N N . ILE B 1 187 ? 18.062 -25.719 -2.791 1 72.88 187 ILE B N 1
ATOM 4041 C CA . ILE B 1 187 ? 17.156 -26.797 -2.4 1 72.88 187 ILE B CA 1
ATOM 4042 C C . ILE B 1 187 ? 16.719 -27.562 -3.637 1 72.88 187 ILE B C 1
ATOM 4044 O O . ILE B 1 187 ? 16.641 -28.797 -3.611 1 72.88 187 ILE B O 1
ATOM 4048 N N . GLY B 1 188 ? 16.375 -26.844 -4.688 1 70 188 GLY B N 1
ATOM 4049 C CA . GLY B 1 188 ? 16.031 -27.5 -5.938 1 70 188 GLY B CA 1
ATOM 4050 C C . GLY B 1 188 ? 17.156 -28.375 -6.48 1 70 188 GLY B C 1
ATOM 4051 O O . GLY B 1 188 ? 16.906 -29.469 -6.98 1 70 188 GLY B O 1
ATOM 4052 N N . LEU B 1 189 ? 18.344 -27.875 -6.395 1 71.31 189 LEU B N 1
ATOM 4053 C CA . LEU B 1 189 ? 19.5 -28.641 -6.855 1 71.31 189 LEU B CA 1
ATOM 4054 C C . LEU B 1 189 ? 19.703 -29.891 -6.012 1 71.31 189 LEU B C 1
ATOM 4056 O O . LEU B 1 189 ? 19.969 -30.969 -6.547 1 71.31 189 LEU B O 1
ATOM 4060 N N . ILE B 1 190 ? 19.609 -29.703 -4.773 1 72 190 ILE B N 1
ATOM 4061 C CA . ILE B 1 190 ? 19.766 -30.844 -3.869 1 72 190 ILE B CA 1
ATOM 4062 C C . ILE B 1 190 ? 18.672 -31.875 -4.156 1 72 190 ILE B C 1
ATOM 4064 O O . ILE B 1 190 ? 18.953 -33.094 -4.188 1 72 190 ILE B O 1
ATOM 4068 N N . ALA B 1 191 ? 17.5 -31.391 -4.332 1 66.75 191 ALA B N 1
ATOM 4069 C CA . ALA B 1 191 ? 16.391 -32.281 -4.641 1 66.75 191 ALA B CA 1
ATOM 4070 C C . ALA B 1 191 ? 16.625 -33 -5.961 1 66.75 191 ALA B C 1
ATOM 4072 O O . ALA B 1 191 ? 16.344 -34.219 -6.078 1 66.75 191 ALA B O 1
ATOM 4073 N N . ALA B 1 192 ? 17.109 -32.312 -6.961 1 64.25 192 ALA B N 1
ATOM 4074 C CA . ALA B 1 192 ? 17.406 -32.906 -8.266 1 64.25 192 ALA B CA 1
ATOM 4075 C C . ALA B 1 192 ? 18.516 -33.969 -8.164 1 64.25 192 ALA B C 1
ATOM 4077 O O . ALA B 1 192 ? 18.438 -35 -8.805 1 64.25 192 ALA B O 1
ATOM 4078 N N . LEU B 1 193 ? 19.5 -33.625 -7.348 1 66.44 193 LEU B N 1
ATOM 4079 C CA . LEU B 1 193 ? 20.609 -34.531 -7.184 1 66.44 193 LEU B CA 1
ATOM 4080 C C . LEU B 1 193 ? 20.188 -35.781 -6.387 1 66.44 193 LEU B C 1
ATOM 4082 O O . LEU B 1 193 ? 20.641 -36.875 -6.672 1 66.44 193 LEU B O 1
ATOM 4086 N N . LEU B 1 194 ? 19.375 -35.469 -5.434 1 63.69 194 LEU B N 1
ATOM 4087 C CA . LEU B 1 194 ? 18.938 -36.562 -4.594 1 63.69 194 LEU B CA 1
ATOM 4088 C C . LEU B 1 194 ? 17.875 -37.406 -5.305 1 63.69 194 LEU B C 1
ATOM 4090 O O . LEU B 1 194 ? 17.672 -38.562 -4.969 1 63.69 194 LEU B O 1
ATOM 4094 N N . ALA B 1 195 ? 17.047 -36.688 -6.105 1 59.12 195 ALA B N 1
ATOM 4095 C CA . ALA B 1 195 ? 16.031 -37.438 -6.867 1 59.12 195 ALA B CA 1
ATOM 4096 C C . ALA B 1 195 ? 16.672 -38.594 -7.641 1 59.12 195 ALA B C 1
ATOM 4098 O O . ALA B 1 195 ? 16.031 -39.625 -7.859 1 59.12 195 ALA B O 1
ATOM 4099 N N . ASN B 1 196 ? 17.953 -38.312 -8.086 1 56.34 196 ASN B N 1
ATOM 4100 C CA . ASN B 1 196 ? 18.641 -39.375 -8.805 1 56.34 196 ASN B CA 1
ATOM 4101 C C . ASN B 1 196 ? 19.062 -40.5 -7.863 1 56.34 196 ASN B C 1
ATOM 4103 O O . ASN B 1 196 ? 19.281 -41.625 -8.305 1 56.34 196 ASN B O 1
ATOM 4107 N N . TYR B 1 197 ? 19.25 -40.125 -6.711 1 55.84 197 TYR B N 1
ATOM 4108 C CA . TYR B 1 197 ? 19.75 -41.156 -5.824 1 55.84 197 TYR B CA 1
ATOM 4109 C C . TYR B 1 197 ? 18.656 -41.656 -4.879 1 55.84 197 TYR B C 1
ATOM 4111 O O . TYR B 1 197 ? 18.672 -42.781 -4.438 1 55.84 197 TYR B O 1
ATOM 4119 N N . ILE B 1 198 ? 17.922 -40.719 -4.27 1 55.22 198 ILE B N 1
ATOM 4120 C CA . ILE B 1 198 ? 16.969 -41.094 -3.232 1 55.22 198 ILE B CA 1
ATOM 4121 C C . ILE B 1 198 ? 15.547 -40.906 -3.748 1 55.22 198 ILE B C 1
ATOM 4123 O O . ILE B 1 198 ? 15.32 -40.156 -4.707 1 55.22 198 ILE B O 1
ATOM 4127 N N . SER B 1 199 ? 14.461 -41.5 -3.029 1 53.59 199 SER B N 1
ATOM 4128 C CA . SER B 1 199 ? 13.031 -41.594 -3.293 1 53.59 199 SER B CA 1
ATOM 4129 C C . SER B 1 199 ? 12.438 -40.219 -3.57 1 53.59 199 SER B C 1
ATOM 4131 O O . SER B 1 199 ? 12.969 -39.219 -3.104 1 53.59 199 SER B O 1
ATOM 4133 N N . ASP B 1 200 ? 11.539 -40 -4.598 1 56.25 200 ASP B N 1
ATOM 4134 C CA . ASP B 1 200 ? 10.82 -38.969 -5.336 1 56.25 200 ASP B CA 1
ATOM 4135 C C . ASP B 1 200 ? 10.172 -37.969 -4.391 1 56.25 200 ASP B C 1
ATOM 4137 O O . ASP B 1 200 ? 9.789 -36.875 -4.805 1 56.25 200 ASP B O 1
ATOM 4141 N N . TRP B 1 201 ? 10.164 -38.312 -2.994 1 56 201 TRP B N 1
ATOM 4142 C CA . TRP B 1 201 ? 9.289 -37.531 -2.145 1 56 201 TRP B CA 1
ATOM 4143 C C . TRP B 1 201 ? 10.062 -36.375 -1.503 1 56 201 TRP B C 1
ATOM 4145 O O . TRP B 1 201 ? 9.461 -35.375 -1.062 1 56 201 TRP B O 1
ATOM 4155 N N . MET B 1 202 ? 11.391 -36.406 -1.456 1 56.84 202 MET B N 1
ATOM 4156 C CA . MET B 1 202 ? 12.148 -35.406 -0.686 1 56.84 202 MET B CA 1
ATOM 4157 C C . MET B 1 202 ? 12.078 -34.031 -1.338 1 56.84 202 MET B C 1
ATOM 4159 O O . MET B 1 202 ? 12.07 -33 -0.645 1 56.84 202 MET B O 1
ATOM 4163 N N . ASP B 1 203 ? 11.773 -33.938 -2.615 1 65.44 203 ASP B N 1
ATOM 4164 C CA . ASP B 1 203 ? 11.805 -32.688 -3.357 1 65.44 203 ASP B CA 1
ATOM 4165 C C . ASP B 1 203 ? 10.578 -31.828 -3.037 1 65.44 203 ASP B C 1
ATOM 4167 O O . ASP B 1 203 ? 10.719 -30.672 -2.635 1 65.44 203 ASP B O 1
ATOM 4171 N N . PRO B 1 204 ? 9.516 -32.594 -2.869 1 69 204 PRO B N 1
ATOM 4172 C CA . PRO B 1 204 ? 8.344 -31.75 -2.629 1 69 204 PRO B CA 1
ATOM 4173 C C . PRO B 1 204 ? 8.258 -31.25 -1.189 1 69 204 PRO B C 1
ATOM 4175 O O . PRO B 1 204 ? 7.809 -30.125 -0.947 1 69 204 PRO B O 1
ATOM 4178 N N . VAL B 1 205 ? 8.828 -31.969 -0.266 1 71.25 205 VAL B N 1
ATOM 4179 C CA . VAL B 1 205 ? 8.773 -31.547 1.131 1 71.25 205 VAL B CA 1
ATOM 4180 C C . VAL B 1 205 ? 9.711 -30.359 1.353 1 71.25 205 VAL B C 1
ATOM 4182 O O . VAL B 1 205 ? 9.359 -29.406 2.051 1 71.25 205 VAL B O 1
ATOM 4185 N N . GLY B 1 206 ? 10.93 -30.5 0.859 1 69.62 206 GLY B N 1
ATOM 4186 C CA . GLY B 1 206 ? 11.852 -29.375 0.956 1 69.62 206 GLY B CA 1
ATOM 4187 C C . GLY B 1 206 ? 11.305 -28.094 0.339 1 69.62 206 GLY B C 1
ATOM 4188 O O . GLY B 1 206 ? 11.477 -27.016 0.892 1 69.62 206 GLY B O 1
ATOM 4189 N N . ALA B 1 207 ? 10.578 -28.234 -0.735 1 72.44 207 ALA B N 1
ATOM 4190 C CA . ALA B 1 207 ? 9.984 -27.078 -1.417 1 72.44 207 ALA B CA 1
ATOM 4191 C C . ALA B 1 207 ? 8.875 -26.469 -0.579 1 72.44 207 ALA B C 1
ATOM 4193 O O . ALA B 1 207 ? 8.727 -25.234 -0.534 1 72.44 207 ALA B O 1
ATOM 4194 N N . ILE B 1 208 ? 8.172 -27.312 0.145 1 77.44 208 ILE B N 1
ATOM 4195 C CA . ILE B 1 208 ? 7.062 -26.828 0.963 1 77.44 208 ILE B CA 1
ATOM 4196 C C . ILE B 1 208 ? 7.605 -26.047 2.154 1 77.44 208 ILE B C 1
ATOM 4198 O O . ILE B 1 208 ? 7.086 -24.969 2.494 1 77.44 208 ILE B O 1
ATOM 4202 N N . LEU B 1 209 ? 8.594 -26.547 2.76 1 78.88 209 LEU B N 1
ATOM 4203 C CA . LEU B 1 209 ? 9.18 -25.875 3.908 1 78.88 209 LEU B CA 1
ATOM 4204 C C . LEU B 1 209 ? 9.742 -24.516 3.504 1 78.88 209 LEU B C 1
ATOM 4206 O O . LEU B 1 209 ? 9.555 -23.516 4.215 1 78.88 209 LEU B O 1
ATOM 4210 N N . LEU B 1 210 ? 10.375 -24.484 2.445 1 75.31 210 LEU B N 1
ATOM 4211 C CA . LEU B 1 210 ? 10.93 -23.219 1.947 1 75.31 210 LEU B CA 1
ATOM 4212 C C . LEU B 1 210 ? 9.812 -22.25 1.584 1 75.31 210 LEU B C 1
ATOM 4214 O O . LEU B 1 210 ? 9.938 -21.047 1.82 1 75.31 210 LEU B O 1
ATOM 4218 N N . ALA B 1 211 ? 8.805 -22.797 0.981 1 82 211 ALA B N 1
ATOM 4219 C CA . ALA B 1 211 ? 7.668 -21.953 0.611 1 82 211 ALA B CA 1
ATOM 4220 C C . ALA B 1 211 ? 7.016 -21.344 1.845 1 82 211 ALA B C 1
ATOM 4222 O O . ALA B 1 211 ? 6.641 -20.156 1.834 1 82 211 ALA B O 1
ATOM 4223 N N . LEU B 1 212 ? 6.953 -22.125 2.875 1 85.19 212 LEU B N 1
ATOM 4224 C CA . LEU B 1 212 ? 6.371 -21.625 4.113 1 85.19 212 LEU B CA 1
ATOM 4225 C C . LEU B 1 212 ? 7.227 -20.516 4.711 1 85.19 212 LEU B C 1
ATOM 4227 O O . LEU B 1 212 ? 6.699 -19.5 5.191 1 85.19 212 LEU B O 1
ATOM 4231 N N . TYR B 1 213 ? 8.469 -20.719 4.676 1 82.81 213 TYR B N 1
ATOM 4232 C CA . TYR B 1 213 ? 9.391 -19.703 5.156 1 82.81 213 TYR B CA 1
ATOM 4233 C C . TYR B 1 213 ? 9.258 -18.422 4.34 1 82.81 213 TYR B C 1
ATOM 4235 O O . TYR B 1 213 ? 9.234 -17.312 4.895 1 82.81 213 TYR B O 1
ATOM 4243 N N . THR B 1 214 ? 9.18 -18.5 3.059 1 82.56 214 THR B N 1
ATOM 4244 C CA . THR B 1 214 ? 9.055 -17.359 2.158 1 82.56 214 THR B CA 1
ATOM 4245 C C . THR B 1 214 ? 7.754 -16.609 2.408 1 82.56 214 THR B C 1
ATOM 4247 O O . THR B 1 214 ? 7.742 -15.383 2.49 1 82.56 214 THR B O 1
ATOM 4250 N N . ILE B 1 215 ? 6.719 -17.375 2.566 1 87.12 215 ILE B N 1
ATOM 4251 C CA . ILE B 1 215 ? 5.41 -16.766 2.799 1 87.12 215 ILE B CA 1
ATOM 4252 C C . ILE B 1 215 ? 5.43 -15.984 4.113 1 87.12 215 ILE B C 1
ATOM 4254 O O . ILE B 1 215 ? 4.918 -14.867 4.188 1 87.12 215 ILE B O 1
ATOM 4258 N N . ARG B 1 216 ? 6.016 -16.562 5.027 1 88.81 216 ARG B N 1
ATOM 4259 C CA . ARG B 1 216 ? 6.094 -15.898 6.328 1 88.81 216 ARG B CA 1
ATOM 4260 C C . ARG B 1 216 ? 6.887 -14.602 6.242 1 88.81 216 ARG B C 1
ATOM 4262 O O . ARG B 1 216 ? 6.434 -13.555 6.715 1 88.81 216 ARG B O 1
ATOM 4269 N N . THR B 1 217 ? 8.008 -14.648 5.648 1 86.94 217 THR B N 1
ATOM 4270 C CA . THR B 1 217 ? 8.891 -13.5 5.559 1 86.94 217 THR B CA 1
ATOM 4271 C C . THR B 1 217 ? 8.227 -12.359 4.785 1 86.94 217 THR B C 1
ATOM 4273 O O . THR B 1 217 ? 8.227 -11.219 5.234 1 86.94 217 THR B O 1
ATOM 4276 N N . TRP B 1 218 ? 7.668 -12.695 3.668 1 89.12 218 TRP B N 1
ATOM 4277 C CA . TRP B 1 218 ? 7.07 -11.656 2.834 1 89.12 218 TRP B CA 1
ATOM 4278 C C . TRP B 1 218 ? 5.766 -11.156 3.439 1 89.12 218 TRP B C 1
ATOM 4280 O O . TRP B 1 218 ? 5.41 -9.984 3.287 1 89.12 218 TRP B O 1
ATOM 4290 N N . SER B 1 219 ? 5.07 -12.039 4.16 1 91.19 219 SER B N 1
ATOM 4291 C CA . SER B 1 219 ? 3.873 -11.586 4.859 1 91.19 219 SER B CA 1
ATOM 4292 C C . SER B 1 219 ? 4.219 -10.586 5.961 1 91.19 219 SER B C 1
ATOM 4294 O O . SER B 1 219 ? 3.496 -9.609 6.168 1 91.19 219 SER B O 1
ATOM 4296 N N . ILE B 1 220 ? 5.285 -10.844 6.609 1 92.19 220 ILE B N 1
ATOM 4297 C CA . ILE B 1 220 ? 5.75 -9.914 7.633 1 92.19 220 ILE B CA 1
ATOM 4298 C C . ILE B 1 220 ? 6.129 -8.578 6.984 1 92.19 220 ILE B C 1
ATOM 4300 O O . ILE B 1 220 ? 5.801 -7.512 7.508 1 92.19 220 ILE B O 1
ATOM 4304 N N . THR B 1 221 ? 6.758 -8.609 5.91 1 90.12 221 THR B N 1
ATOM 4305 C CA . THR B 1 221 ? 7.137 -7.406 5.18 1 90.12 221 THR B CA 1
ATOM 4306 C C . THR B 1 221 ? 5.898 -6.625 4.75 1 90.12 221 THR B C 1
ATOM 4308 O O . THR B 1 221 ? 5.875 -5.395 4.836 1 90.12 221 THR B O 1
ATOM 4311 N N . VAL B 1 222 ? 4.922 -7.371 4.309 1 92.62 222 VAL B N 1
ATOM 4312 C CA . VAL B 1 222 ? 3.666 -6.73 3.93 1 92.62 222 VAL B CA 1
ATOM 4313 C C . VAL B 1 222 ? 3.076 -5.996 5.133 1 92.62 222 VAL B C 1
ATOM 4315 O O . VAL B 1 222 ? 2.725 -4.82 5.039 1 92.62 222 VAL B O 1
ATOM 4318 N N . LEU B 1 223 ? 3.082 -6.605 6.254 1 92.06 223 LEU B N 1
ATOM 4319 C CA . LEU B 1 223 ? 2.469 -6.039 7.449 1 92.06 223 LEU B CA 1
ATOM 4320 C C . LEU B 1 223 ? 3.264 -4.84 7.949 1 92.06 223 LEU B C 1
ATOM 4322 O O . LEU B 1 223 ? 2.684 -3.842 8.383 1 92.06 223 LEU B O 1
ATOM 4326 N N . GLU B 1 224 ? 4.516 -4.93 7.855 1 90.56 224 GLU B N 1
ATOM 4327 C CA . GLU B 1 224 ? 5.367 -3.828 8.289 1 90.56 224 GLU B CA 1
ATOM 4328 C C . GLU B 1 224 ? 5.148 -2.588 7.426 1 90.56 224 GLU B C 1
ATOM 4330 O O . GLU B 1 224 ? 5.078 -1.471 7.945 1 90.56 224 GLU B O 1
ATOM 4335 N N . ASN B 1 225 ? 5.051 -2.801 6.195 1 91.06 225 ASN B N 1
ATOM 4336 C CA . ASN B 1 225 ? 4.859 -1.662 5.305 1 91.06 225 ASN B CA 1
ATOM 4337 C C . ASN B 1 225 ? 3.428 -1.134 5.371 1 91.06 225 ASN B C 1
ATOM 4339 O O . ASN B 1 225 ? 3.197 0.066 5.211 1 91.06 225 ASN B O 1
ATOM 4343 N N . VAL B 1 226 ? 2.512 -2.004 5.68 1 90.69 226 VAL B N 1
ATOM 4344 C CA . VAL B 1 226 ? 1.145 -1.553 5.922 1 90.69 226 VAL B CA 1
ATOM 4345 C C . VAL B 1 226 ? 1.106 -0.665 7.164 1 90.69 226 VAL B C 1
ATOM 4347 O O . VAL B 1 226 ? 0.491 0.404 7.152 1 90.69 226 VAL B O 1
ATOM 4350 N N . ASN B 1 227 ? 1.774 -1.111 8.148 1 87.81 227 ASN B N 1
ATOM 4351 C CA . ASN B 1 227 ? 1.804 -0.347 9.391 1 87.81 227 ASN B CA 1
ATOM 4352 C C . ASN B 1 227 ? 2.453 1.02 9.195 1 87.81 227 ASN B C 1
ATOM 4354 O O . ASN B 1 227 ? 2.059 1.997 9.836 1 87.81 227 ASN B O 1
ATOM 4358 N N . SER B 1 228 ? 3.346 1.085 8.312 1 88.75 228 SER B N 1
ATOM 4359 C CA . SER B 1 228 ? 4.039 2.344 8.055 1 88.75 228 SER B CA 1
ATOM 4360 C C . SER B 1 228 ? 3.158 3.307 7.266 1 88.75 228 SER B C 1
ATOM 4362 O O . SER B 1 228 ? 3.398 4.516 7.262 1 88.75 228 SER B O 1
ATOM 4364 N N . LEU B 1 229 ? 2.164 2.729 6.645 1 89.94 229 LEU B N 1
ATOM 4365 C CA . LEU B 1 229 ? 1.343 3.559 5.77 1 89.94 229 LEU B CA 1
ATOM 4366 C C . LEU B 1 229 ? -0.002 3.869 6.422 1 89.94 229 LEU B C 1
ATOM 4368 O O . LEU B 1 229 ? -0.716 4.773 5.977 1 89.94 229 LEU B O 1
ATOM 4372 N N . VAL B 1 230 ? -0.409 3.178 7.465 1 86.31 230 VAL B N 1
ATOM 4373 C CA . VAL B 1 230 ? -1.721 3.34 8.078 1 86.31 230 VAL B CA 1
ATOM 4374 C C . VAL B 1 230 ? -1.704 4.539 9.023 1 86.31 230 VAL B C 1
ATOM 4376 O O . VAL B 1 230 ? -2.748 5.137 9.297 1 86.31 230 VAL B O 1
ATOM 4379 N N . GLY B 1 231 ? -0.608 4.984 9.484 1 86.19 231 GLY B N 1
ATOM 4380 C CA . GLY B 1 231 ? -0.526 6.09 10.43 1 86.19 231 GLY B CA 1
ATOM 4381 C C . GLY B 1 231 ? -0.44 5.637 11.875 1 86.19 231 GLY B C 1
ATOM 4382 O O . GLY B 1 231 ? -1.197 6.109 12.727 1 86.19 231 GLY B O 1
ATOM 4383 N N . LYS B 1 232 ? 0.371 4.766 12.055 1 88 232 LYS B N 1
ATOM 4384 C CA . LYS B 1 232 ? 0.592 4.273 13.414 1 88 232 LYS B CA 1
ATOM 4385 C C . LYS B 1 232 ? 1.349 5.297 14.258 1 88 232 LYS B C 1
ATOM 4387 O O . LYS B 1 232 ? 2.266 5.957 13.758 1 88 232 LYS B O 1
ATOM 4392 N N . SER B 1 233 ? 0.953 5.414 15.477 1 90.88 233 SER B N 1
ATOM 4393 C CA . SER B 1 233 ? 1.578 6.371 16.391 1 90.88 233 SER B CA 1
ATOM 4394 C C . SER B 1 233 ? 3.031 6 16.656 1 90.88 233 SER B C 1
ATOM 4396 O O . SER B 1 233 ? 3.373 4.816 16.734 1 90.88 233 SER B O 1
ATOM 4398 N N . ALA B 1 234 ? 3.834 6.988 16.797 1 90.12 234 ALA B N 1
ATOM 4399 C CA . ALA B 1 234 ? 5.234 6.785 17.156 1 90.12 234 ALA B CA 1
ATOM 4400 C C . ALA B 1 234 ? 5.359 6.199 18.562 1 90.12 234 ALA B C 1
ATOM 4402 O O . ALA B 1 234 ? 4.406 6.234 19.344 1 90.12 234 ALA B O 1
ATOM 4403 N N . ALA B 1 235 ? 6.438 5.66 18.828 1 89.12 235 ALA B N 1
ATOM 4404 C CA . ALA B 1 235 ? 6.699 5.094 20.141 1 89.12 235 ALA B CA 1
ATOM 4405 C C . ALA B 1 235 ? 6.652 6.172 21.219 1 89.12 235 ALA B C 1
ATOM 4407 O O . ALA B 1 235 ? 7.012 7.324 20.969 1 89.12 235 ALA B O 1
ATOM 4408 N N . PRO B 1 236 ? 6.234 5.82 22.406 1 90.5 236 PRO B N 1
ATOM 4409 C CA . PRO B 1 236 ? 6.121 6.789 23.484 1 90.5 236 PRO B CA 1
ATOM 4410 C C . PRO B 1 236 ? 7.441 7.492 23.797 1 90.5 236 PRO B C 1
ATOM 4412 O O . PRO B 1 236 ? 7.449 8.68 24.141 1 90.5 236 PRO B O 1
ATOM 4415 N N . GLU B 1 237 ? 8.484 6.742 23.641 1 90.12 237 GLU B N 1
ATOM 4416 C CA . GLU B 1 237 ? 9.797 7.336 23.891 1 90.12 237 GLU B CA 1
ATOM 4417 C C . GLU B 1 237 ? 10.07 8.484 22.922 1 90.12 237 GLU B C 1
ATOM 4419 O O . GLU B 1 237 ? 10.594 9.523 23.312 1 90.12 237 GLU B O 1
ATOM 4424 N N . TYR B 1 238 ? 9.695 8.289 21.703 1 90.31 238 TYR B N 1
ATOM 4425 C CA . TYR B 1 238 ? 9.898 9.32 20.703 1 90.31 238 TYR B CA 1
ATOM 4426 C C . TYR B 1 238 ? 8.977 10.508 20.953 1 90.31 238 TYR B C 1
ATOM 4428 O O . TYR B 1 238 ? 9.375 11.664 20.781 1 90.31 238 TYR B O 1
ATOM 4436 N N . LEU B 1 239 ? 7.785 10.258 21.391 1 91.31 239 LEU B N 1
ATOM 4437 C CA . LEU B 1 239 ? 6.836 11.32 21.703 1 91.31 239 LEU B CA 1
ATOM 4438 C C . LEU B 1 239 ? 7.336 12.172 22.875 1 91.31 239 LEU B C 1
ATOM 4440 O O . LEU B 1 239 ? 7.16 13.398 22.875 1 91.31 239 LEU B O 1
ATOM 4444 N N . GLN B 1 240 ? 7.922 11.539 23.781 1 90.38 240 GLN B N 1
ATOM 4445 C CA . GLN B 1 240 ? 8.484 12.258 24.922 1 90.38 240 GLN B CA 1
ATOM 4446 C C . GLN B 1 240 ? 9.617 13.188 24.484 1 90.38 240 GLN B C 1
ATOM 4448 O O . GLN B 1 240 ? 9.719 14.312 24.969 1 90.38 240 GLN B O 1
ATOM 4453 N N . LYS B 1 241 ? 10.391 12.664 23.594 1 89.88 241 LYS B N 1
ATOM 4454 C CA . LYS B 1 241 ? 11.492 13.469 23.062 1 89.88 241 LYS B CA 1
ATOM 4455 C C . LYS B 1 241 ? 10.969 14.695 22.328 1 89.88 241 LYS B C 1
ATOM 4457 O O . LYS B 1 241 ? 11.516 15.797 22.484 1 89.88 241 LYS B O 1
ATOM 4462 N N . LEU B 1 242 ? 9.945 14.469 21.562 1 92 242 LEU B N 1
ATOM 4463 C CA . LEU B 1 242 ? 9.344 15.578 20.828 1 92 242 LEU B CA 1
ATOM 4464 C C . LEU B 1 242 ? 8.742 16.609 21.797 1 92 242 LEU B C 1
ATOM 4466 O O . LEU B 1 242 ? 8.867 17.812 21.578 1 92 242 LEU B O 1
ATOM 4470 N N . THR B 1 243 ? 8.148 16.141 22.844 1 91.62 243 THR B N 1
ATOM 4471 C CA . THR B 1 243 ? 7.547 17.016 23.844 1 91.62 243 THR B CA 1
ATOM 4472 C C . THR B 1 243 ? 8.617 17.844 24.547 1 91.62 243 THR B C 1
ATOM 4474 O O . THR B 1 243 ? 8.414 19.047 24.781 1 91.62 243 THR B O 1
ATOM 4477 N N . TYR B 1 244 ? 9.648 17.188 24.844 1 90.38 244 TYR B N 1
ATOM 4478 C CA . TYR B 1 244 ? 10.758 17.875 25.484 1 90.38 244 TYR B CA 1
ATOM 4479 C C . TYR B 1 244 ? 11.32 18.969 24.594 1 90.38 244 TYR B C 1
ATOM 4481 O O . TYR B 1 244 ? 11.594 20.078 25.062 1 90.38 244 TYR B O 1
ATOM 4489 N N . LEU B 1 245 ? 11.469 18.688 23.344 1 90.44 245 LEU B N 1
ATOM 4490 C CA . LEU B 1 245 ? 11.977 19.641 22.375 1 90.44 245 LEU B CA 1
ATOM 4491 C C . LEU B 1 245 ? 11.047 20.844 22.266 1 90.44 245 LEU B C 1
ATOM 4493 O O . LEU B 1 245 ? 11.5 21.984 22.172 1 90.44 245 LEU B O 1
ATOM 4497 N N . CYS B 1 246 ? 9.766 20.609 22.281 1 91.56 246 CYS B N 1
ATOM 4498 C CA . CYS B 1 246 ? 8.773 21.672 22.172 1 91.56 246 CYS B CA 1
ATOM 4499 C C . CYS B 1 246 ? 8.766 22.547 23.422 1 91.56 246 CYS B C 1
ATOM 4501 O O . CYS B 1 246 ? 8.648 23.766 23.328 1 91.56 246 CYS B O 1
ATOM 4503 N N . TRP B 1 247 ? 8.891 21.938 24.547 1 90 247 TRP B N 1
ATOM 4504 C CA . TRP B 1 247 ? 8.852 22.641 25.828 1 90 247 TRP B CA 1
ATOM 4505 C C . TRP B 1 247 ? 10.039 23.594 25.969 1 90 247 TRP B C 1
ATOM 4507 O O . TRP B 1 247 ? 9.898 24.688 26.516 1 90 247 TRP B O 1
ATOM 4517 N N . ASN B 1 248 ? 11.133 23.188 25.422 1 90.12 248 ASN B N 1
ATOM 4518 C CA . ASN B 1 248 ? 12.367 23.953 25.625 1 90.12 248 ASN B CA 1
ATOM 4519 C C . ASN B 1 248 ? 12.633 24.891 24.438 1 90.12 248 ASN B C 1
ATOM 4521 O O . ASN B 1 248 ? 13.695 25.5 24.359 1 90.12 248 ASN B O 1
ATOM 4525 N N . HIS B 1 249 ? 11.758 25.047 23.594 1 90.69 249 HIS B N 1
ATOM 4526 C CA . HIS B 1 249 ? 11.969 25.828 22.391 1 90.69 249 HIS B CA 1
ATOM 4527 C C . HIS B 1 249 ? 11.922 27.328 22.703 1 90.69 249 HIS B C 1
ATOM 4529 O O . HIS B 1 249 ? 12.75 28.094 22.203 1 90.69 249 HIS B O 1
ATOM 4535 N N . HIS B 1 250 ? 10.984 27.75 23.484 1 91.81 250 HIS B N 1
ATOM 4536 C CA . HIS B 1 250 ? 10.789 29.172 23.781 1 91.81 250 HIS B CA 1
ATOM 4537 C C . HIS B 1 250 ? 10.141 29.359 25.141 1 91.81 250 HIS B C 1
ATOM 4539 O O . HIS B 1 250 ? 9.25 28.594 25.531 1 91.81 250 HIS B O 1
ATOM 4545 N N . GLU B 1 251 ? 10.406 30.438 25.797 1 90.81 251 GLU B N 1
ATOM 4546 C CA . GLU B 1 251 ? 9.93 30.703 27.156 1 90.81 251 GLU B CA 1
ATOM 4547 C C . GLU B 1 251 ? 8.461 31.109 27.156 1 90.81 251 GLU B C 1
ATOM 4549 O O . GLU B 1 251 ? 7.754 30.922 28.141 1 90.81 251 GLU B O 1
ATOM 4554 N N . ALA B 1 252 ? 7.996 31.578 26.047 1 91.62 252 ALA B N 1
ATOM 4555 C CA . ALA B 1 252 ? 6.625 32.062 25.953 1 91.62 252 ALA B CA 1
ATOM 4556 C C . ALA B 1 252 ? 5.621 30.922 25.938 1 91.62 252 ALA B C 1
ATOM 4558 O O . ALA B 1 252 ? 4.418 31.141 26.078 1 91.62 252 ALA B O 1
ATOM 4559 N N . ILE B 1 253 ? 6.094 29.75 25.75 1 91.88 253 ILE B N 1
ATOM 4560 C CA . ILE B 1 253 ? 5.215 28.594 25.719 1 91.88 253 ILE B CA 1
ATOM 4561 C C . ILE B 1 253 ? 4.738 28.266 27.125 1 91.88 253 ILE B C 1
ATOM 4563 O O . ILE B 1 253 ? 5.539 27.891 27.984 1 91.88 253 ILE B O 1
ATOM 4567 N N . ARG B 1 254 ? 3.434 28.297 27.297 1 90.25 254 ARG B N 1
ATOM 4568 C CA . ARG B 1 254 ? 2.861 28.094 28.625 1 90.25 254 ARG B CA 1
ATOM 4569 C C . ARG B 1 254 ? 2.543 26.625 28.859 1 90.25 254 ARG B C 1
ATOM 4571 O O . ARG B 1 254 ? 2.633 26.141 29.984 1 90.25 254 ARG B O 1
ATOM 4578 N N . HIS B 1 255 ? 2.035 26.078 27.75 1 90.88 255 HIS B N 1
ATOM 4579 C CA . HIS B 1 255 ? 1.613 24.688 27.844 1 90.88 255 HIS B CA 1
ATOM 4580 C C . HIS B 1 255 ? 1.685 23.984 26.484 1 90.88 255 HIS B C 1
ATOM 4582 O O . HIS B 1 255 ? 1.545 24.641 25.438 1 90.88 255 HIS B O 1
ATOM 4588 N N . ILE B 1 256 ? 2.012 22.75 26.562 1 90.31 256 ILE B N 1
ATOM 4589 C CA . ILE B 1 256 ? 1.909 21.891 25.375 1 90.31 256 ILE B CA 1
ATOM 4590 C C . ILE B 1 256 ? 0.635 21.062 25.469 1 90.31 256 ILE B C 1
ATOM 4592 O O . ILE B 1 256 ? 0.49 20.219 26.359 1 90.31 256 ILE B O 1
ATOM 4596 N N . ASP B 1 257 ? -0.238 21.266 24.609 1 86.56 257 ASP B N 1
ATOM 4597 C CA . ASP B 1 257 ? -1.544 20.625 24.672 1 86.56 257 ASP B CA 1
ATOM 4598 C C . ASP B 1 257 ? -1.477 19.203 24.125 1 86.56 257 ASP B C 1
ATOM 4600 O O . ASP B 1 257 ? -1.804 18.234 24.812 1 86.56 257 ASP B O 1
ATOM 4604 N N . THR B 1 258 ? -1.123 19.141 22.859 1 87.94 258 THR B N 1
ATOM 4605 C CA . THR B 1 258 ? -1.117 17.828 22.234 1 87.94 258 THR B CA 1
ATOM 4606 C C . THR B 1 258 ? 0.116 17.656 21.344 1 87.94 258 THR B C 1
ATOM 4608 O O . THR B 1 258 ? 0.549 18.609 20.688 1 87.94 258 THR B O 1
ATOM 4611 N N . VAL B 1 259 ? 0.763 16.516 21.484 1 90.94 259 VAL B N 1
ATOM 4612 C CA . VAL B 1 259 ? 1.83 16.1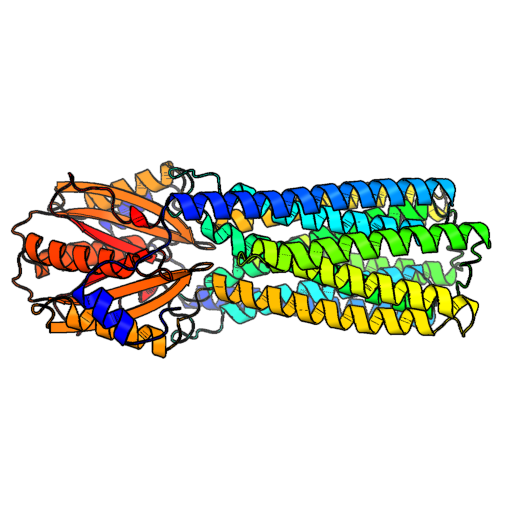09 20.578 1 90.94 259 VAL B CA 1
ATOM 4613 C C . VAL B 1 259 ? 1.474 14.766 19.938 1 90.94 259 VAL B C 1
ATOM 4615 O O . VAL B 1 259 ? 1.334 13.758 20.641 1 90.94 259 VAL B O 1
ATOM 4618 N N . ARG B 1 260 ? 1.256 14.82 18.703 1 91.62 260 ARG B N 1
ATOM 4619 C CA . ARG B 1 260 ? 0.953 13.602 17.953 1 91.62 260 ARG B CA 1
ATOM 4620 C C . ARG B 1 260 ? 1.982 13.359 16.859 1 91.62 260 ARG B C 1
ATOM 4622 O O . ARG B 1 260 ? 2.416 14.305 16.188 1 91.62 260 ARG B O 1
ATOM 4629 N N . ALA B 1 261 ? 2.42 12.203 16.781 1 92.31 261 ALA B N 1
ATOM 4630 C CA . ALA B 1 261 ? 3.314 11.766 15.719 1 92.31 261 ALA B CA 1
ATOM 4631 C C . ALA B 1 261 ? 2.883 10.406 15.164 1 92.31 261 ALA B C 1
ATOM 4633 O O . ALA B 1 261 ? 2.67 9.461 15.922 1 92.31 261 ALA B O 1
ATOM 4634 N N . TYR B 1 262 ? 2.674 10.359 13.883 1 90.06 262 TYR B N 1
ATOM 4635 C CA . TYR B 1 262 ? 2.248 9.102 13.273 1 90.06 262 TYR B CA 1
ATOM 4636 C C . TYR B 1 262 ? 2.955 8.875 11.938 1 90.06 262 TYR B C 1
ATOM 4638 O O . TYR B 1 262 ? 3.467 9.82 11.336 1 90.06 262 TYR B O 1
ATOM 4646 N N . THR B 1 263 ? 2.959 7.688 11.641 1 88.5 263 THR B N 1
ATOM 4647 C CA . THR B 1 263 ? 3.729 7.305 10.461 1 88.5 263 THR B CA 1
ATOM 4648 C C . THR B 1 263 ? 3.039 7.781 9.188 1 88.5 263 THR B C 1
ATOM 4650 O O . THR B 1 263 ? 1.812 7.746 9.086 1 88.5 263 THR B O 1
ATOM 4653 N N . PHE B 1 264 ? 3.803 8.258 8.297 1 83.81 264 PHE B N 1
ATOM 4654 C CA . PHE B 1 264 ? 3.428 8.695 6.961 1 83.81 264 PHE B CA 1
ATOM 4655 C C . PHE B 1 264 ? 4.414 8.164 5.922 1 83.81 264 PHE B C 1
ATOM 4657 O O . PHE B 1 264 ? 5.203 8.93 5.363 1 83.81 264 PHE B O 1
ATOM 4664 N N . GLY B 1 265 ? 4.266 6.93 5.668 1 80.5 265 GLY B N 1
ATOM 4665 C CA . GLY B 1 265 ? 5.297 6.27 4.887 1 80.5 265 GLY B CA 1
ATOM 4666 C C . GLY B 1 265 ? 6.5 5.859 5.711 1 80.5 265 GLY B C 1
ATOM 4667 O O . GLY B 1 265 ? 6.355 5.207 6.75 1 80.5 265 GLY B O 1
ATOM 4668 N N . SER B 1 266 ? 7.699 6.297 5.23 1 80.56 266 SER B N 1
ATOM 4669 C CA . SER B 1 266 ? 8.922 5.941 5.949 1 80.56 266 SER B CA 1
ATOM 4670 C C . SER B 1 266 ? 9.25 6.969 7.023 1 80.56 266 SER B C 1
ATOM 4672 O O . SER B 1 266 ? 10.109 6.73 7.875 1 80.56 266 SER B O 1
ATOM 4674 N N . HIS B 1 267 ? 8.492 7.988 7.074 1 87.88 267 HIS B N 1
ATOM 4675 C CA . HIS B 1 267 ? 8.742 9.062 8.031 1 87.88 267 HIS B CA 1
ATOM 4676 C C . HIS B 1 267 ? 7.488 9.367 8.844 1 87.88 267 HIS B C 1
ATOM 4678 O O . HIS B 1 267 ? 6.441 8.75 8.641 1 87.88 267 HIS B O 1
ATOM 4684 N N . TYR B 1 268 ? 7.711 10.375 9.828 1 89.38 268 TYR B N 1
ATOM 4685 C CA . TYR B 1 268 ? 6.602 10.703 10.711 1 89.38 268 TYR B CA 1
ATOM 4686 C C . TYR B 1 268 ? 5.996 12.062 10.352 1 89.38 268 TYR B C 1
ATOM 4688 O O . TYR B 1 268 ? 6.699 12.953 9.867 1 89.38 268 TYR B O 1
ATOM 4696 N N . PHE B 1 269 ? 4.727 12.117 10.586 1 90.38 269 PHE B N 1
ATOM 4697 C CA . PHE B 1 269 ? 3.998 13.375 10.633 1 90.38 269 PHE B CA 1
ATOM 4698 C C . PHE B 1 269 ? 3.771 13.82 12.078 1 90.38 269 PHE B C 1
ATOM 4700 O O . PHE B 1 269 ? 3.297 13.039 12.898 1 90.38 269 PHE B O 1
ATOM 4707 N N . VAL B 1 270 ? 4.156 15.039 12.312 1 92.94 270 VAL B N 1
ATOM 4708 C CA . VAL B 1 270 ? 4.07 15.492 13.695 1 92.94 270 VAL B CA 1
ATOM 4709 C C . VAL B 1 270 ? 3.098 16.656 13.797 1 92.94 270 VAL B C 1
ATOM 4711 O O . VAL B 1 270 ? 3.119 17.562 12.961 1 92.94 270 VAL B O 1
ATOM 4714 N N . GLU B 1 271 ? 2.219 16.578 14.68 1 92.81 271 GLU B N 1
ATOM 4715 C CA . GLU B 1 271 ? 1.298 17.641 15.039 1 92.81 271 GLU B CA 1
ATOM 4716 C C . GLU B 1 271 ? 1.493 18.094 16.484 1 92.81 271 GLU B C 1
ATOM 4718 O O . GLU B 1 271 ? 1.408 17.266 17.406 1 92.81 271 GLU B O 1
ATOM 4723 N N . VAL B 1 272 ? 1.749 19.312 16.625 1 94.06 272 VAL B N 1
ATOM 4724 C CA . VAL B 1 272 ? 1.978 19.844 17.969 1 94.06 272 VAL B CA 1
ATOM 4725 C C . VAL B 1 272 ? 1.065 21.031 18.219 1 94.06 272 VAL B C 1
ATOM 4727 O O . VAL B 1 272 ? 0.885 21.891 17.344 1 94.06 272 VAL B O 1
ATOM 4730 N N . ASP B 1 273 ? 0.487 21.016 19.344 1 92.69 273 ASP B N 1
ATOM 4731 C CA . ASP B 1 273 ? -0.302 22.141 19.812 1 92.69 273 ASP B CA 1
ATOM 4732 C C . ASP B 1 273 ? 0.378 22.828 21 1 92.69 273 ASP B C 1
ATOM 4734 O O . ASP B 1 273 ? 0.528 22.234 22.062 1 92.69 273 ASP B O 1
ATOM 4738 N N . ILE B 1 274 ? 0.701 24.031 20.766 1 92.88 274 ILE B N 1
ATOM 4739 C CA . ILE B 1 274 ? 1.328 24.781 21.844 1 92.88 274 ILE B CA 1
ATOM 4740 C C . ILE B 1 274 ? 0.404 25.922 22.281 1 92.88 274 ILE B C 1
ATOM 4742 O O . ILE B 1 274 ? -0.376 26.438 21.484 1 92.88 274 ILE B O 1
ATOM 4746 N N . VAL B 1 275 ? 0.548 26.297 23.547 1 93.5 275 VAL B N 1
ATOM 4747 C CA . VAL B 1 275 ? -0.281 27.359 24.125 1 93.5 275 VAL B CA 1
ATOM 4748 C C . VAL B 1 275 ? 0.571 28.594 24.375 1 93.5 275 VAL B C 1
ATOM 4750 O O . VAL B 1 275 ? 1.595 28.516 25.062 1 93.5 275 VAL B O 1
ATOM 4753 N N . LEU B 1 276 ? 0.154 29.688 23.75 1 94.06 276 LEU B N 1
ATOM 4754 C CA . LEU B 1 276 ? 0.796 30.984 23.922 1 94.06 276 LEU B CA 1
ATOM 4755 C C . LEU B 1 276 ? -0.166 31.984 24.562 1 94.06 276 LEU B C 1
ATOM 4757 O O . LEU B 1 276 ? -1.369 31.734 24.641 1 94.06 276 LEU B O 1
ATOM 4761 N N . PRO B 1 277 ? 0.402 33.062 25.094 1 92.81 277 PRO B N 1
ATOM 4762 C CA . PRO B 1 277 ? -0.494 34.062 25.688 1 92.81 277 PRO B CA 1
ATOM 4763 C C . PRO B 1 277 ? -1.518 34.594 24.688 1 92.81 277 PRO B C 1
ATOM 4765 O O . PRO B 1 277 ? -1.17 34.875 23.547 1 92.81 277 PRO B O 1
ATOM 4768 N N . SER B 1 278 ? -2.707 34.781 25.062 1 91.94 278 SER B N 1
ATOM 4769 C CA . SER B 1 278 ? -3.832 35.125 24.203 1 91.94 278 SER B CA 1
ATOM 4770 C C . SER B 1 278 ? -3.646 36.531 23.594 1 91.94 278 SER B C 1
ATOM 4772 O O . SER B 1 278 ? -4.129 36.781 22.484 1 91.94 278 SER B O 1
ATOM 4774 N N . THR B 1 279 ? -2.961 37.375 24.281 1 92.12 279 THR B N 1
ATOM 4775 C CA . THR B 1 279 ? -2.834 38.781 23.859 1 92.12 279 THR B CA 1
ATOM 4776 C C . THR B 1 279 ? -1.608 38.969 22.969 1 92.12 279 THR B C 1
ATOM 4778 O O . THR B 1 279 ? -1.362 40.062 22.453 1 92.12 279 THR B O 1
ATOM 4781 N N . MET B 1 280 ? -0.909 37.875 22.75 1 93.25 280 MET B N 1
ATOM 4782 C CA . MET B 1 280 ? 0.286 37.969 21.922 1 93.25 280 MET B CA 1
ATOM 4783 C C . MET B 1 280 ? -0.079 38.312 20.469 1 93.25 280 MET B C 1
ATOM 4785 O O . MET B 1 280 ? -1.029 37.75 19.922 1 93.25 280 MET B O 1
ATOM 4789 N N . PRO B 1 281 ? 0.643 39.281 19.953 1 94.12 281 PRO B N 1
ATOM 4790 C CA . PRO B 1 281 ? 0.385 39.594 18.547 1 94.12 281 PRO B CA 1
ATOM 4791 C C . PRO B 1 281 ? 0.683 38.406 17.609 1 94.12 281 PRO B C 1
ATOM 4793 O O . PRO B 1 281 ? 1.615 37.656 17.859 1 94.12 281 PRO B O 1
ATOM 4796 N N . LEU B 1 282 ? -0.034 38.312 16.562 1 93.88 282 LEU B N 1
ATOM 4797 C CA . LEU B 1 282 ? 0.073 37.188 15.609 1 93.88 282 LEU B CA 1
ATOM 4798 C C . LEU B 1 282 ? 1.493 37.094 15.07 1 93.88 282 LEU B C 1
ATOM 4800 O O . LEU B 1 282 ? 2 35.969 14.875 1 93.88 282 LEU B O 1
ATOM 4804 N N . ARG B 1 283 ? 2.135 38.156 14.812 1 93.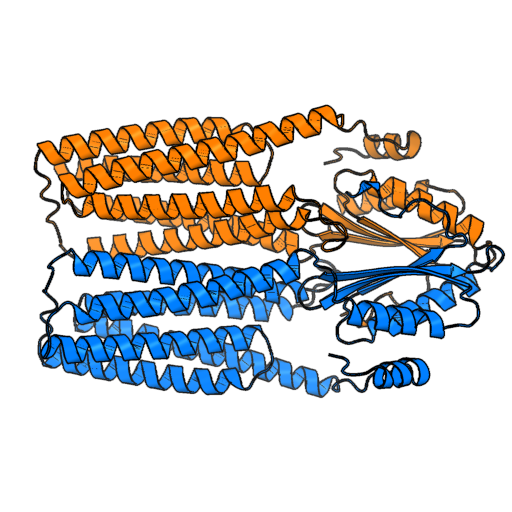38 283 ARG B N 1
ATOM 4805 C CA . ARG B 1 283 ? 3.488 38.156 14.266 1 93.38 283 ARG B CA 1
ATOM 4806 C C . ARG B 1 283 ? 4.445 37.406 15.18 1 93.38 283 ARG B C 1
ATOM 4808 O O . ARG B 1 283 ? 5.199 36.531 14.727 1 93.38 283 ARG B O 1
ATOM 4815 N N . GLU B 1 284 ? 4.434 37.75 16.422 1 93.44 284 GLU B N 1
ATOM 4816 C CA . GLU B 1 284 ? 5.301 37.094 17.391 1 93.44 284 GLU B CA 1
ATOM 4817 C C . GLU B 1 284 ? 4.953 35.625 17.562 1 93.44 284 GLU B C 1
ATOM 4819 O O . GLU B 1 284 ? 5.84 34.75 17.578 1 93.44 284 GLU B O 1
ATOM 4824 N N . ALA B 1 285 ? 3.709 35.344 17.672 1 93.44 285 ALA B N 1
ATOM 4825 C CA . ALA B 1 285 ? 3.252 33.969 17.828 1 93.44 285 ALA B CA 1
ATOM 4826 C C . ALA B 1 285 ? 3.648 33.125 16.609 1 93.44 285 ALA B C 1
ATOM 4828 O O . ALA B 1 285 ? 4.113 32 16.766 1 93.44 285 ALA B O 1
ATOM 4829 N N . HIS B 1 286 ? 3.369 33.656 15.469 1 93.12 286 HIS B N 1
ATOM 4830 C CA . HIS B 1 286 ? 3.711 33 14.227 1 93.12 286 HIS B CA 1
ATOM 4831 C C . HIS B 1 286 ? 5.199 32.656 14.172 1 93.12 286 HIS B C 1
ATOM 4833 O O . HIS B 1 286 ? 5.578 31.547 13.789 1 93.12 286 HIS B O 1
ATOM 4839 N N . ASP B 1 287 ? 6.043 33.594 14.508 1 92.31 287 ASP B N 1
ATOM 4840 C CA . ASP B 1 287 ? 7.488 33.375 14.422 1 92.31 287 ASP B CA 1
ATOM 4841 C C . ASP B 1 287 ? 7.941 32.281 15.375 1 92.31 287 ASP B C 1
ATOM 4843 O O . ASP B 1 287 ? 8.82 31.484 15.039 1 92.31 287 ASP B O 1
ATOM 4847 N N . ILE B 1 288 ? 7.363 32.25 16.531 1 92.56 288 ILE B N 1
ATOM 4848 C CA . ILE B 1 288 ? 7.68 31.203 17.5 1 92.56 288 ILE B CA 1
ATOM 4849 C C . ILE B 1 288 ? 7.262 29.844 16.938 1 92.56 288 ILE B C 1
ATOM 4851 O O . ILE B 1 288 ? 8.039 28.891 16.969 1 92.56 288 ILE B O 1
ATOM 4855 N N . GLY B 1 289 ? 6.078 29.797 16.422 1 92.56 289 GLY B N 1
ATOM 4856 C CA . GLY B 1 289 ? 5.566 28.562 15.844 1 92.56 289 GLY B CA 1
ATOM 4857 C C . GLY B 1 289 ? 6.355 28.094 14.633 1 92.56 289 GLY B C 1
ATOM 4858 O O . GLY B 1 289 ? 6.613 26.891 14.484 1 92.56 289 GLY B O 1
ATOM 4859 N N . GLU B 1 290 ? 6.621 28.969 13.766 1 91.38 290 GLU B N 1
ATOM 4860 C CA . GLU B 1 290 ? 7.363 28.625 12.555 1 91.38 290 GLU B CA 1
ATOM 4861 C C . GLU B 1 290 ? 8.758 28.109 12.883 1 91.38 290 GLU B C 1
ATOM 4863 O O . GLU B 1 290 ? 9.234 27.156 12.258 1 91.38 290 GLU B O 1
ATOM 4868 N N . ALA B 1 291 ? 9.398 28.781 13.797 1 91.31 291 ALA B N 1
ATOM 4869 C CA . ALA B 1 291 ? 10.719 28.344 14.227 1 91.31 291 ALA B CA 1
ATOM 4870 C C . ALA B 1 291 ? 10.664 26.922 14.797 1 91.31 291 ALA B C 1
ATOM 4872 O O . ALA B 1 291 ? 11.562 26.125 14.555 1 91.31 291 ALA B O 1
ATOM 4873 N N . LEU B 1 292 ? 9.68 26.703 15.539 1 92.25 292 LEU B N 1
ATOM 4874 C CA . LEU B 1 292 ? 9.5 25.375 16.094 1 92.25 292 LEU B CA 1
ATOM 4875 C C . LEU B 1 292 ? 9.25 24.344 14.992 1 92.25 292 LEU B C 1
ATOM 4877 O O . LEU B 1 292 ? 9.805 23.25 15.031 1 92.25 292 LEU B O 1
ATOM 4881 N N . GLN B 1 293 ? 8.367 24.641 14.086 1 92.81 293 GLN B N 1
ATOM 4882 C CA . GLN B 1 293 ? 8.094 23.781 12.953 1 92.81 293 GLN B CA 1
ATOM 4883 C C . GLN B 1 293 ? 9.375 23.422 12.203 1 92.81 293 GLN B C 1
ATOM 4885 O O . GLN B 1 293 ? 9.602 22.25 11.875 1 92.81 293 GLN B O 1
ATOM 4890 N N . GLU B 1 294 ? 10.164 24.375 11.93 1 89.44 294 GLU B N 1
ATOM 4891 C CA . GLU B 1 294 ? 11.422 24.156 11.219 1 89.44 294 GLU B CA 1
ATOM 4892 C C . GLU B 1 294 ? 12.359 23.266 12.031 1 89.44 294 GLU B C 1
ATOM 4894 O O . GLU B 1 294 ? 13.047 22.406 11.477 1 89.44 294 GLU B O 1
ATOM 4899 N N . LYS B 1 295 ? 12.438 23.531 13.289 1 89.38 295 LYS B N 1
ATOM 4900 C CA . LYS B 1 295 ? 13.273 22.734 14.188 1 89.38 295 LYS B CA 1
ATOM 4901 C C . LYS B 1 295 ? 12.852 21.266 14.164 1 89.38 295 LYS B C 1
ATOM 4903 O O . LYS B 1 295 ? 13.703 20.375 14.094 1 89.38 295 LYS B O 1
ATOM 4908 N N . LEU B 1 296 ? 11.57 21.047 14.188 1 90.56 296 LEU B N 1
ATOM 4909 C CA . LEU B 1 296 ? 11.055 19.672 14.164 1 90.56 296 LEU B CA 1
ATOM 4910 C C . LEU B 1 296 ? 11.352 19.016 12.82 1 90.56 296 LEU B C 1
ATOM 4912 O O . LEU B 1 296 ? 11.711 17.828 12.773 1 90.56 296 LEU B O 1
ATOM 4916 N N . GLU B 1 297 ? 11.195 19.703 11.75 1 89.12 297 GLU B N 1
ATOM 4917 C CA . GLU B 1 297 ? 11.383 19.172 10.406 1 89.12 297 GLU B CA 1
ATOM 4918 C C . GLU B 1 297 ? 12.852 18.891 10.125 1 89.12 297 GLU B C 1
ATOM 4920 O O . GLU B 1 297 ? 13.188 18.219 9.141 1 89.12 297 GLU B O 1
ATOM 4925 N N . GLN B 1 298 ? 13.703 19.375 10.961 1 85.5 298 GLN B N 1
ATOM 4926 C CA . GLN B 1 298 ? 15.133 19.109 10.805 1 85.5 298 GLN B CA 1
ATOM 4927 C C . GLN B 1 298 ? 15.484 17.703 11.312 1 85.5 298 GLN B C 1
ATOM 4929 O O . GLN B 1 298 ? 16.531 17.172 10.977 1 85.5 298 GLN B O 1
ATOM 4934 N N . LEU B 1 299 ? 14.625 17.172 12.062 1 85.5 299 LEU B N 1
ATOM 4935 C CA . LEU B 1 299 ? 14.836 15.797 12.516 1 85.5 299 LEU B CA 1
ATOM 4936 C C . LEU B 1 299 ? 14.695 14.82 11.352 1 85.5 299 LEU B C 1
ATOM 4938 O O . LEU B 1 299 ? 13.75 14.906 10.57 1 85.5 299 LEU B O 1
ATOM 4942 N N . PRO B 1 300 ? 15.57 13.961 11.172 1 81.69 300 PRO B N 1
ATOM 4943 C CA . PRO B 1 300 ? 15.594 13.062 10.016 1 81.69 300 PRO B CA 1
ATOM 4944 C C . PRO B 1 300 ? 14.367 12.172 9.93 1 81.69 300 PRO B C 1
ATOM 4946 O O . PRO B 1 300 ? 13.984 11.734 8.836 1 81.69 300 PRO B O 1
ATOM 4949 N N . GLU B 1 301 ? 13.695 11.906 10.969 1 86.56 301 GLU B N 1
ATOM 4950 C CA . GLU B 1 301 ? 12.57 10.977 10.977 1 86.56 301 GLU B CA 1
ATOM 4951 C C . GLU B 1 301 ? 11.266 11.695 10.656 1 86.56 301 GLU B C 1
ATOM 4953 O O . GLU B 1 301 ? 10.227 11.047 10.469 1 86.56 301 GLU B O 1
ATOM 4958 N N . ILE B 1 302 ? 11.375 13.031 10.586 1 88.75 302 ILE B N 1
ATOM 4959 C CA . ILE B 1 302 ? 10.141 13.789 10.422 1 88.75 302 ILE B CA 1
ATOM 4960 C C . ILE B 1 302 ? 10.07 14.359 9.008 1 88.75 302 ILE B C 1
ATOM 4962 O O . ILE B 1 302 ? 11.016 14.992 8.539 1 88.75 302 ILE B O 1
ATOM 4966 N N . GLU B 1 303 ? 9.016 14.016 8.391 1 85.94 303 GLU B N 1
ATOM 4967 C CA . GLU B 1 303 ? 8.812 14.531 7.043 1 85.94 303 GLU B CA 1
ATOM 4968 C C . GLU B 1 303 ? 8.141 15.906 7.074 1 85.94 303 GLU B C 1
ATOM 4970 O O . GLU B 1 303 ? 8.547 16.812 6.348 1 85.94 303 GLU B O 1
ATOM 4975 N N . ARG B 1 304 ? 7.113 15.992 7.863 1 89.19 304 ARG B N 1
ATOM 4976 C CA . ARG B 1 304 ? 6.34 17.219 7.961 1 89.19 304 ARG B CA 1
ATOM 4977 C C . ARG B 1 304 ? 5.84 17.438 9.383 1 89.19 304 ARG B C 1
ATOM 4979 O O . ARG B 1 304 ? 5.477 16.484 10.07 1 89.19 304 ARG B O 1
ATOM 4986 N N . ALA B 1 305 ? 5.859 18.688 9.758 1 92.56 305 ALA B N 1
ATOM 4987 C CA . ALA B 1 305 ? 5.395 19.047 11.094 1 92.56 305 ALA B CA 1
ATOM 4988 C C . ALA B 1 305 ? 4.406 20.203 11.039 1 92.56 305 ALA B C 1
ATOM 4990 O O . ALA B 1 305 ? 4.574 21.125 10.242 1 92.56 305 ALA B O 1
ATOM 4991 N N . PHE B 1 306 ? 3.402 20.109 11.797 1 92.38 306 PHE B N 1
ATOM 4992 C CA . PHE B 1 306 ? 2.402 21.172 11.914 1 92.38 306 PHE B CA 1
ATOM 4993 C C . PHE B 1 306 ? 2.283 21.656 13.352 1 92.38 306 PHE B C 1
ATOM 4995 O O . PHE B 1 306 ? 2.053 20.859 14.266 1 92.38 306 PHE B O 1
ATOM 5002 N N . VAL B 1 307 ? 2.463 22.906 13.492 1 93.81 307 VAL B N 1
ATOM 5003 C CA . VAL B 1 307 ? 2.367 23.5 14.82 1 93.81 307 VAL B CA 1
ATOM 5004 C C . VAL B 1 307 ? 1.115 24.359 14.914 1 93.81 307 VAL B C 1
ATOM 5006 O O . VAL B 1 307 ? 0.975 25.344 14.172 1 93.81 307 VAL B O 1
ATOM 5009 N N . HIS B 1 308 ? 0.242 23.953 15.664 1 92.56 308 HIS B N 1
ATOM 5010 C CA . HIS B 1 308 ? -0.979 24.719 15.922 1 92.56 308 HIS B CA 1
ATOM 5011 C C . HIS B 1 308 ? -0.818 25.625 17.125 1 92.56 308 HIS B C 1
ATOM 5013 O O . HIS B 1 308 ? -0.326 25.203 18.172 1 92.56 308 HIS B O 1
ATOM 5019 N N . LEU B 1 309 ? -1.21 26.875 16.984 1 93.44 309 LEU B N 1
ATOM 5020 C CA . LEU B 1 309 ? -1.063 27.875 18.031 1 93.44 309 LEU B CA 1
ATOM 5021 C C . LEU B 1 309 ? -2.375 28.062 18.781 1 93.44 309 LEU B C 1
ATOM 5023 O O . LEU B 1 309 ? -3.336 28.625 18.234 1 93.44 309 LEU B O 1
ATOM 5027 N N . ASP B 1 310 ? -2.35 27.625 20.062 1 91.12 310 ASP B N 1
ATOM 5028 C CA . ASP B 1 310 ? -3.523 27.766 20.922 1 91.12 310 ASP B CA 1
ATOM 5029 C C . ASP B 1 310 ? -3.301 28.828 21.984 1 91.12 310 ASP B C 1
ATOM 5031 O O . ASP B 1 310 ? -2.162 29.219 22.266 1 91.12 310 ASP B O 1
ATOM 5035 N N . TYR B 1 311 ? -4.473 29.344 22.438 1 88.38 311 TYR B N 1
ATOM 5036 C CA . TYR B 1 311 ? -4.383 30.266 23.562 1 88.38 311 TYR B CA 1
ATOM 5037 C C . TYR B 1 311 ? -5.023 29.672 24.812 1 88.38 311 TYR B C 1
ATOM 5039 O O . TYR B 1 311 ? -4.848 30.188 25.922 1 88.38 311 TYR B O 1
ATOM 5047 N N . GLU B 1 312 ? -5.828 28.641 24.656 1 78.44 312 GLU B N 1
ATOM 5048 C CA . GLU B 1 312 ? -6.43 27.953 25.781 1 78.44 312 GLU B CA 1
ATOM 5049 C C . GLU B 1 312 ? -6.297 26.438 25.641 1 78.44 312 GLU B C 1
ATOM 5051 O O . GLU B 1 312 ? -6.051 25.938 24.531 1 78.44 312 GLU B O 1
ATOM 5056 N N . PHE B 1 313 ? -6.242 25.766 26.766 1 69.56 313 PHE B N 1
ATOM 5057 C CA . PHE B 1 313 ? -6.047 24.312 26.703 1 69.56 313 PHE B CA 1
ATOM 5058 C C . PHE B 1 313 ? -7.359 23.578 26.938 1 69.56 313 PHE B C 1
ATOM 5060 O O . PHE B 1 313 ? -7.414 22.359 26.859 1 69.56 313 PHE B O 1
ATOM 5067 N N . THR B 1 314 ? -8.406 24.25 27.188 1 67.44 314 THR B N 1
ATOM 5068 C CA . THR B 1 314 ? -9.641 23.578 27.609 1 67.44 314 THR B CA 1
ATOM 5069 C C . THR B 1 314 ? -10.523 23.297 26.406 1 67.44 314 THR B C 1
ATOM 5071 O O . THR B 1 314 ? -11.594 22.688 26.547 1 67.44 314 THR B O 1
ATOM 5074 N N . HIS B 1 315 ? -10.062 23.5 25.281 1 64 315 HIS B N 1
ATOM 5075 C CA . HIS B 1 315 ? -10.945 23.312 24.141 1 64 315 HIS B CA 1
ATOM 5076 C C . HIS B 1 315 ? -11.031 21.844 23.75 1 64 315 HIS B C 1
ATOM 5078 O O . HIS B 1 315 ? -10.234 21.031 24.219 1 64 315 HIS B O 1
ATOM 5084 N N . LYS B 1 316 ? -12.172 21.453 23.109 1 61.69 316 LYS B N 1
ATOM 5085 C CA . LYS B 1 316 ? -12.383 20.109 22.594 1 61.69 316 LYS B CA 1
ATOM 5086 C C . LYS B 1 316 ? -11.242 19.688 21.688 1 61.69 316 LYS B C 1
ATOM 5088 O O . LYS B 1 316 ? -10.602 20.531 21.047 1 61.69 316 LYS B O 1
ATOM 5093 N N . PRO B 1 317 ? -10.93 18.375 21.719 1 61 317 PRO B N 1
ATOM 5094 C CA . PRO B 1 317 ? -9.852 17.891 20.859 1 61 317 PRO B CA 1
ATOM 5095 C C . PRO B 1 317 ? -10.047 18.281 19.391 1 61 317 PRO B C 1
ATOM 5097 O O . PRO B 1 317 ? -11.172 18.234 18.875 1 61 317 PRO B O 1
ATOM 5100 N N . GLU B 1 318 ? -9.031 18.859 18.844 1 66.56 318 GLU B N 1
ATOM 5101 C CA . GLU B 1 318 ? -9.047 19.281 17.453 1 66.56 318 GLU B CA 1
ATOM 5102 C C . GLU B 1 318 ? -9.234 18.078 16.516 1 66.56 318 GLU B C 1
ATOM 5104 O O . GLU B 1 318 ? -8.852 16.969 16.844 1 66.56 318 GLU B O 1
ATOM 5109 N N . HIS B 1 319 ? -9.859 18.25 15.469 1 67.44 319 HIS B N 1
ATOM 5110 C CA . HIS B 1 319 ? -10.094 17.281 14.406 1 67.44 319 HIS B CA 1
ATOM 5111 C C . HIS B 1 319 ? -11.094 16.203 14.852 1 67.44 319 HIS B C 1
ATOM 5113 O O . HIS B 1 319 ? -10.992 15.047 14.445 1 67.44 319 HIS B O 1
ATOM 5119 N N . ALA B 1 320 ? -11.898 16.438 15.875 1 54.72 320 ALA B N 1
ATOM 5120 C CA . ALA B 1 320 ? -12.844 15.508 16.469 1 54.72 320 ALA B CA 1
ATOM 5121 C C . ALA B 1 320 ? -13.766 14.914 15.406 1 54.72 320 ALA B C 1
ATOM 5123 O O . ALA B 1 320 ? -14.234 13.781 15.539 1 54.72 320 ALA B O 1
ATOM 5124 N N . GLN B 1 321 ? -14.039 15.633 14.383 1 49.56 321 GLN B N 1
ATOM 5125 C CA . GLN B 1 321 ? -15.023 15.172 13.414 1 49.56 321 GLN B CA 1
ATOM 5126 C C . GLN B 1 321 ? -14.414 14.156 12.453 1 49.56 321 GLN B C 1
ATOM 5128 O O . GLN B 1 321 ? -15.133 13.453 11.742 1 49.56 321 GLN B O 1
ATOM 5133 N N . SER B 1 322 ? -13.109 14.094 12.461 1 50.16 322 SER B N 1
ATOM 5134 C CA . SER B 1 322 ? -12.469 13.211 11.484 1 50.16 322 SER B CA 1
ATOM 5135 C C . SER B 1 322 ? -12.5 11.758 11.953 1 50.16 322 SER B C 1
ATOM 5137 O O . SER B 1 322 ? -12.102 10.859 11.211 1 50.16 322 SER B O 1
ATOM 5139 N N . HIS B 1 323 ? -12.992 11.523 13.195 1 47.25 323 HIS B N 1
ATOM 5140 C CA . HIS B 1 323 ? -13.047 10.133 13.641 1 47.25 323 HIS B CA 1
ATOM 5141 C C . HIS B 1 323 ? -14.453 9.555 13.461 1 47.25 323 HIS B C 1
ATOM 5143 O O . HIS B 1 323 ? -15.445 10.273 13.594 1 47.25 323 HIS B O 1
#

Sequence (646 aa):
MLDGFNEMDALAERGFFPGMSKEEREQLAKSETLAIRISNIANMVLFIAKVYASVRSGSLAIIASTLDSLLDLLSGFILWFTAFSMQTPNPYQYPIGKKRMQPLGILVFASVMATLGLQIILESVRTLVSDEDEFNLTKEQEAWVISIMLSVTLVKLLLCVYCRSFTNEIVKAYAQDHFFDVITNIIGLIAALLANYISDWMDPVGAILLALYTIRTWSITVLENVNSLVGKSAAPEYLQKLTYLCWNHHEAIRHIDTVRAYTFGSHYFVEVDIVLPSTMPLREAHDIGEALQEKLEQLPEIERAFVHLDYEFTHKPEHAQSHMLDGFNEMDALAERGFFPGMSKEEREQLAKSETLAIRISNIANMVLFIAKVYASVRSGSLAIIASTLDSLLDLLSGFILWFTAFSMQTPNPYQYPIGKKRMQPLGILVFASVMATLGLQIILESVRTLVSDEDEFNLTKEQEAWVISIMLSVTLVKLLLCVYCRSFTNEIVKAYAQDHFFDVITNIIGLIAALLANYISDWMDPVGAILLALYTIRTWSITVLENVNSLVGKSAAPEYLQKLTYLCWNHHEAIRHIDTVRAYTFGSHYFVEVDIVLPSTMPLREAHDIGEALQEKLEQLPEIERAFVHLDYEFTHKPEHAQSH

InterPro domains:
  IPR002524 Cation efflux [TIGR01297] (36-311)
  IPR027469 Cation efflux transmembrane domain superfamily [G3DSA:1.20.1510.10] (35-229)
  IPR027469 Cation efflux transmembrane domain superfamily [SSF161111] (31-231)
  IPR027470 Cation efflux protein, cytoplasmic domain [PF16916] (249-310)
  IPR036837 Cation efflux protein, cytoplasmic domain superfamily [G3DSA:3.30.70.1350] (232-312)
  IPR036837 Cation efflux protein, cytoplasmic domain superfamily [SSF160240] (234-311)
  IPR050291 Cation-efflux pump FieF-like [PTHR43840] (20-320)
  IPR058533 Cation efflux protein, transmembrane domain [PF01545] (38-230)

Secondary structure (DSSP, 8-state):
----HHHHHHHHHH-------HHHHHHHHHHHHHHHHHHHHHHHHHHHHHHHHHHHH--HHHHHHHHHHHHHHHHHHHHHHHHHHHH---TTT-TT-STTHHHHHHHHHHHHHHHHHHHHHHHHHHHHHS--------HHHHHHHHHHHHHHHHHHHHHHHHHHT---HHHHHHHHHHHHHHHHHHHHHHHHHHHHHS-TTHHHHHHHHHHHHHHHHHHHHHHHHHHHHHTPBPPHHHHHHHHHHHHTT-TT--EEEEEEEEEETTEEEEEEEEE--TTSBHHHHHHHHHHHHHHHHTSTTEEEEEEEEES-S-SPPTTGGG-/----HHHHHHHHHH-------HHHHHHHHHHHHHHHHHHHHHHHHHHHHHHHHHHHH--HHHHHHHHHHHHHHHHHHHHHHHHHHHH---TTT-TT-STTHHHHHHHHHHHHHHHHHHHHHHHHHHHHHS--------HHHHHHHHHHHHHHHHHHHHHHHHHHT---HHHHHHHHHHHHHHHHHHHHHHHHHHHTTS-TTHHHHHHHHHHHHHHHHHHHHHHHHHHHHHTPBPPHHHHHHHHHHHHTT-TT--EEEEEEEEEETTEEEEEEEEE--TTSBHHHHHHHHHHHHHHHHTSTTEEEEEEEEES-S-SPPTTGGG-

Foldseek 3Di:
DPPDLVVLVCCLVVVFDPDDDPVRVVVLLVLLLVLLVVQLVLLVVLLVLLVVLCVVQVQPVSVVVSVVSVLVNVLSVLLNVLSVQQPDDDCPVPVLGSLQSQLVSLLVSLVSQLVVLVVLLVVLVCCLVVVCLPSVRDPVSLVSVLVSLVVLLVVLVVSLVVLCPHDRPSSPSSSVVSVLSNQLSVLQNVLSVCVVPPPNNSSSVSSNVSSVVSNVVSVVSNVVSVQLQVWAWDDPVVQVSLVVSLPSNDPQFPDKQDWTWTHHRQAIEIETETAGAPPDDPVVQVVSQVSSQSSVCSDPRHSGYHYHYHHDNPDDDPPVVVD/DPPDLVVLVCCLVVVFDPDDDPVRVVVLLVLLLVLLVVQLVLLVVLLVLLVVLCVVQVQPVSVVVSVVSVLVNVLSVLLNVLSVQQPDDDCPVPVLGSLQSQLVSLLVSLVSQLVVLVVLLVVLVCCLVVVPLPSVRDPVSLVSVLVSLVVLLVVLVVSLVSLCPHDRPSSPSSSVVSVLSNQLSVLQNVLSVCSVPHPNNSSSVSSNVSSVVSNVVSVVSNVVSVQLQVWAWDDPVVQVSLVVSLPSNDPQFDDKQDWTWTHHRQAIEIETETAGAPPDDPVVQVVSQVSSQSSVCSDPRHSGYHYHYHHDNPDDDPPVVVD

Solvent-accessible surface area (backbone atoms only — not comparable to full-atom values): 33335 Å² total; per-residue (Å²): 125,86,85,48,71,61,58,50,47,44,35,68,70,66,65,62,71,91,61,78,52,72,65,57,50,50,53,52,50,49,52,52,52,46,52,50,49,52,52,43,50,49,43,50,52,52,32,52,53,34,47,52,48,19,71,73,61,65,40,66,69,39,45,57,50,32,51,53,36,49,51,47,46,48,48,40,45,43,52,46,50,26,57,52,54,47,67,58,84,43,60,80,51,21,67,77,39,38,65,31,33,51,43,51,31,50,29,45,43,24,32,37,51,23,47,47,20,52,48,45,34,51,50,25,51,45,52,68,68,42,74,74,65,76,77,76,63,53,74,67,53,44,53,53,50,51,53,50,51,50,51,53,32,50,54,28,46,53,48,18,59,60,27,56,74,49,84,50,65,69,44,35,52,50,16,50,50,27,46,48,49,28,51,52,46,50,50,50,47,49,28,55,57,36,49,75,73,43,73,81,61,59,43,32,51,56,45,35,55,51,19,51,52,45,28,49,55,24,48,49,49,30,51,54,31,47,47,24,53,37,19,35,40,57,54,67,70,57,52,49,51,52,49,51,51,59,63,69,66,47,87,68,57,76,43,74,72,45,80,46,42,24,26,57,28,89,27,25,37,35,40,34,32,38,24,35,62,42,77,39,33,32,48,63,52,38,53,56,40,49,52,49,29,53,52,52,41,58,38,88,58,30,50,43,52,44,62,43,75,33,56,66,80,82,63,77,71,80,71,62,80,55,104,125,88,84,48,73,60,57,51,47,44,35,69,71,67,64,62,71,92,60,80,52,70,65,56,48,51,53,52,51,51,52,53,52,45,50,52,49,50,51,43,50,51,44,50,51,52,33,53,54,35,47,53,49,20,71,70,62,64,39,68,68,42,45,56,51,32,52,52,35,50,50,48,47,49,47,39,47,43,50,48,49,28,57,55,56,48,69,57,82,45,62,79,50,21,67,75,38,38,66,31,33,50,44,49,30,49,28,46,42,24,31,37,51,23,47,50,21,51,49,45,34,51,52,27,53,45,52,68,66,41,74,77,66,76,74,75,64,53,74,69,52,44,52,54,50,50,51,49,50,50,51,51,32,51,54,29,44,55,47,18,58,60,29,57,72,49,84,50,66,69,44,36,51,49,16,50,50,25,47,49,50,29,51,52,45,50,50,50,48,49,28,56,58,36,50,75,73,42,73,80,62,60,42,33,52,57,45,35,54,51,18,52,52,45,28,50,54,24,47,50,50,30,50,54,33,46,46,25,54,35,19,35,40,59,54,67,70,57,51,50,53,53,49,52,51,60,63,70,66,47,86,67,55,76,43,76,72,44,80,45,41,22,27,56,28,88,26,27,37,34,40,34,29,37,24,36,61,41,75,39,34,32,47,62,52,36,52,55,40,49,52,50,29,53,54,51,39,58,38,88,58,31,51,45,53,45,60,44,75,33,57,67,81,82,64,75,71,80,70,61,80,56,105